Protein AF-A0A9Q0MPU3-F1 (afdb_monomer)

Sequence (528 aa):
MLANTASSISQDIKQSNATHSTNNRKENVINLSDYNPTVNELEVLSLGLNFAIPPTEKLTKNLKLKFISSIEANFNNEDMEEVEKEITRRNICKLIEQGRSSKPNKEILQTIKSLTDNKNIVILKADKGNATVIMNTIDYHNKIKQLIEDGPYSIITEDPTEKILKNLKSICKRLKDSNRIDKDLYNEMINCNPRISKFFGLPKIHKEGIPFRPINDYRNSTEEYNYIRSNQLITVAMKKRFIAIFVWIVGGAILFTLYSFSDSGVHEMQPTKVHKIEGKMSNYEKSEWPFEISKNYNESEVVRWSYPVPIIHNDSYQVGQGGGGYVPSADKKELMEQLIKEHNFNLLASDLMSLHRSVPDSRSHECKSLKYPEKLPTTSVVIIFHNEAWSTLLRTVWSVIDRSPPELLKEIVLVDDFSTWTFLKRPLDDYIETLPVNLKLIRNAKREGLIRARLIGAKEATGSVLTFLDAHMECNEGWLQPLLERIASDRSVVAVPTMDQISSDNMSYQYNKDVQINGFHWNLIFNW

Nearest PDB structures (foldseek):
  8v9q-assembly1_A  TM=9.846E-01  e=1.285E-21  Mus musculus
  5nqa-assembly2_B  TM=9.036E-01  e=5.311E-21  Homo sapiens
  6iwr-assembly2_D  TM=8.701E-01  e=4.501E-18  Homo sapiens
  6iwr-assembly3_F-2  TM=8.472E-01  e=9.710E-18  Homo sapiens
  1xhb-assembly1_A  TM=9.874E-01  e=1.315E-15  Mus musculus

Secondary structure (DSSP, 8-state):
-HHHHHHHHHHHHHHHHHHHHHHHHHTTEEEESS----HHHHHHHHT-TTPPPPEEESS-HHHHHHHHHHHHHHHTTS---HHHHHHHHHHHHHHHHHTEEEEEPHHHHHHHHHHHH-TTEEEEE-SSSS-EEEEEHHHHHHHHHHHHHTTT----SS--HHHHHHHHHHHHHHHHHTTSS-HHHHHHTS-SS-BPPEEEEEE-TTSTT-PEEEEEE-TTBTTHHHHHHHHHHHHHHH----EEEEEEEETTEEEEEEEE--TT---------------------TTS-SPPPPTTS-TTTEEE--S--------TTSTTGGGPPP---GGGHHHHHHHHHHHSS-HHHHHHS-TT------S-HHHHH----SEEE-EEEEEEESS--HHHHHHHHHHHHHHS-TTTEEEEEEEE-S---GGGTHHHHHHHTTSSS-EEEEE-SS---HHHHHHHHHHH--SSEEEEEETT--PPTT-HHHHHHHHHH-TT-------PEEPTTT--EE--SSPP--EE-TTS-EE-

Foldseek 3Di:
DVVVVVVVVVVVCVVCVVVVVLVVLQVQEAEAAPDDDDPLLSNLCSCFPPDDFAFDQQAPPVNLVVVVVVLVVVVVVDPDDVVVVVVVVVVVVVVSVVRTDPHGDPSSVVSVVVVVVDQQWDWAAAPDDRHIYIYGNVVQVVLQVVCCVLDPDDDDPDDCQVVLLVVQLVVLVVCCVVVLDDPVVSVVLHQPDADAWDWGFHFNPLDPPRHTDIATQCVRHSVVSVVVVVVVVCVSVVPDWDWDWDWDDDPNDTDTQIWTDDPPDGDRDDDDDDDPPPPDPPPPPLQDDDFDFDPPDDPVQKDFFDDDLDQDDDDPPAQCAQLDFDDDDPVCPVVQVVVCSVPVFRLVLLVRHDLSHAYHQQDDPSVVSYDFDRIFGAEEEEEEDAQDRPSQQSSQVNLCVRAPGQRRHQEYEYEYQAHDDPCVPVVVVVVVVPDPGHYHYHYDPHRSDDVVSVVVSVVVDDTPYYHYDYSRDHAHHPNVRVQRRVCSRPVVDDDDTDDWDQHRYTRGTGDDSDDDDWDADSSRHIDD

Structure (mmCIF, N/CA/C/O backbone):
data_AF-A0A9Q0MPU3-F1
#
_entry.id   AF-A0A9Q0MPU3-F1
#
loop_
_atom_site.group_PDB
_atom_site.id
_atom_site.type_symbol
_atom_site.label_atom_id
_atom_site.label_alt_id
_atom_site.label_comp_id
_atom_site.label_asym_id
_atom_site.label_entity_id
_atom_site.label_seq_id
_atom_site.pdbx_PDB_ins_code
_atom_site.Cartn_x
_atom_site.Cartn_y
_atom_site.Cartn_z
_atom_site.occupancy
_atom_site.B_iso_or_equiv
_atom_site.auth_seq_id
_atom_site.auth_comp_id
_atom_site.auth_asym_id
_atom_site.auth_atom_id
_atom_site.pdbx_PDB_model_num
ATOM 1 N N . MET A 1 1 ? -21.443 59.025 15.647 1.00 38.38 1 MET A N 1
ATOM 2 C CA . MET A 1 1 ? -21.120 58.141 14.501 1.00 38.38 1 MET A CA 1
ATOM 3 C C . MET A 1 1 ? -20.174 56.980 14.833 1.00 38.38 1 MET A C 1
ATOM 5 O O . MET A 1 1 ? -20.180 56.031 14.071 1.00 38.38 1 MET A O 1
ATOM 9 N N . LEU A 1 2 ? -19.443 56.972 15.961 1.00 29.58 2 LEU A N 1
ATOM 10 C CA . LEU A 1 2 ? -18.555 55.853 16.348 1.00 29.58 2 LEU A CA 1
ATOM 11 C C . LEU A 1 2 ? -19.226 54.752 17.207 1.00 29.58 2 LEU A C 1
ATOM 13 O O . LEU A 1 2 ? -18.725 53.636 17.276 1.00 29.58 2 LEU A O 1
ATOM 17 N N . ALA A 1 3 ? -20.384 55.029 17.822 1.00 33.12 3 ALA A N 1
ATOM 18 C CA . ALA A 1 3 ? -21.120 54.051 18.637 1.00 33.12 3 ALA A CA 1
ATOM 19 C C . ALA A 1 3 ? -21.957 53.052 17.805 1.00 33.12 3 ALA A C 1
ATOM 21 O O . ALA A 1 3 ? -22.111 51.897 18.194 1.00 33.12 3 ALA A O 1
ATOM 22 N N . ASN A 1 4 ? -22.442 53.460 16.625 1.00 33.22 4 ASN A N 1
ATOM 23 C CA . ASN A 1 4 ? -23.256 52.596 15.758 1.00 33.22 4 ASN A CA 1
ATOM 24 C C . ASN A 1 4 ? -22.402 51.608 14.943 1.00 33.22 4 ASN A C 1
ATOM 26 O O . ASN A 1 4 ? -22.839 50.489 14.684 1.00 33.22 4 ASN A O 1
ATOM 30 N N . THR A 1 5 ? -21.160 51.969 14.611 1.00 34.44 5 THR A N 1
ATOM 31 C CA . THR A 1 5 ? -20.202 51.087 13.925 1.00 34.44 5 THR A CA 1
ATOM 32 C C . THR A 1 5 ? -19.719 49.959 14.838 1.00 34.44 5 THR A C 1
ATOM 34 O O . THR A 1 5 ? -19.709 48.807 14.412 1.00 34.44 5 THR A O 1
ATOM 37 N N . ALA A 1 6 ? -19.436 50.239 16.116 1.00 34.12 6 ALA A N 1
ATOM 38 C CA . ALA A 1 6 ? -19.026 49.223 17.095 1.00 34.12 6 ALA A CA 1
ATOM 39 C C . ALA A 1 6 ? -20.143 48.210 17.432 1.00 34.12 6 ALA A C 1
ATOM 41 O O . ALA A 1 6 ? -19.863 47.031 17.653 1.00 34.12 6 ALA A O 1
ATOM 42 N N . SER A 1 7 ? -21.409 48.647 17.419 1.00 35.09 7 SER A N 1
ATOM 43 C CA . SER A 1 7 ? -22.578 47.768 17.571 1.00 35.09 7 SER A CA 1
ATOM 44 C C . SER A 1 7 ? -22.732 46.807 16.387 1.00 35.09 7 SER A C 1
ATOM 46 O O . SER A 1 7 ? -22.928 45.612 16.607 1.00 35.09 7 SER A O 1
ATOM 48 N N . SER A 1 8 ? -22.589 47.301 15.148 1.00 31.08 8 SER A N 1
ATOM 49 C CA . SER A 1 8 ? -22.694 46.456 13.944 1.00 31.08 8 SER A CA 1
ATOM 50 C C . SER A 1 8 ? -21.539 45.455 13.838 1.00 31.08 8 SER A C 1
ATOM 52 O O . SER A 1 8 ? -21.776 44.270 13.649 1.00 31.08 8 SER A O 1
ATOM 54 N N . ILE A 1 9 ? -20.307 45.878 14.144 1.00 36.00 9 ILE A N 1
ATOM 55 C CA . ILE A 1 9 ? -19.118 45.013 14.108 1.00 36.00 9 ILE A CA 1
ATOM 56 C C . ILE A 1 9 ? -19.181 43.936 15.208 1.00 36.00 9 ILE A C 1
ATOM 58 O O . ILE A 1 9 ? -18.770 42.802 14.990 1.00 36.00 9 ILE A O 1
ATOM 62 N N . SER A 1 10 ? -19.743 44.235 16.385 1.00 35.50 10 SER A N 1
ATOM 63 C CA . SER A 1 10 ? -19.923 43.251 17.469 1.00 35.50 10 SER A CA 1
ATOM 64 C C . SER A 1 10 ? -21.033 42.230 17.176 1.00 35.50 10 SER A C 1
ATOM 66 O O . SER A 1 10 ? -20.930 41.071 17.591 1.00 35.50 10 SER A O 1
ATOM 68 N N . GLN A 1 11 ? -22.077 42.627 16.439 1.00 34.72 11 GLN A N 1
ATOM 69 C CA . GLN A 1 11 ? -23.106 41.707 15.946 1.00 34.72 11 GLN A CA 1
ATOM 70 C C . GLN A 1 11 ? -22.587 40.848 14.784 1.00 34.72 11 GLN A C 1
ATOM 72 O O . GLN A 1 11 ? -22.750 39.631 14.847 1.00 34.72 11 GLN A O 1
ATOM 77 N N . ASP A 1 12 ? -21.846 41.423 13.833 1.00 31.48 12 ASP A N 1
ATOM 78 C CA . ASP A 1 12 ? -21.240 40.702 12.704 1.00 31.48 12 ASP A CA 1
ATOM 79 C C . ASP A 1 12 ? -20.119 39.744 13.144 1.00 31.48 12 ASP A C 1
ATOM 81 O O . ASP A 1 12 ? -19.995 38.643 12.609 1.00 31.48 12 ASP A O 1
ATOM 85 N N . ILE A 1 13 ? -19.339 40.080 14.181 1.00 35.28 13 ILE A N 1
ATOM 86 C CA . ILE A 1 13 ? -18.326 39.186 14.779 1.00 35.28 13 ILE A CA 1
ATOM 87 C C . ILE A 1 13 ? -18.977 38.061 15.601 1.00 35.28 13 ILE A C 1
ATOM 89 O O . ILE A 1 13 ? -18.437 36.953 15.667 1.00 35.28 13 ILE A O 1
ATOM 93 N N . LYS A 1 14 ? -20.141 38.295 16.222 1.00 32.88 14 LYS A N 1
ATOM 94 C CA . LYS A 1 14 ? -20.899 37.238 16.916 1.00 32.88 14 LYS A CA 1
ATOM 95 C C . LYS A 1 14 ? -21.630 36.318 15.943 1.00 32.88 14 LYS A C 1
ATOM 97 O O . LYS A 1 14 ? -21.663 35.119 16.200 1.00 32.88 14 LYS A O 1
ATOM 102 N N . GLN A 1 15 ? -22.162 36.841 14.837 1.00 30.33 15 GLN A N 1
ATOM 103 C CA . GLN A 1 15 ? -22.765 36.025 13.782 1.00 30.33 15 GLN A CA 1
ATOM 104 C C . GLN A 1 15 ? -21.697 35.245 13.009 1.00 30.33 15 GLN A C 1
ATOM 106 O O . GLN A 1 15 ? -21.827 34.031 12.922 1.00 30.33 15 GLN A O 1
ATOM 111 N N . SER A 1 16 ? -20.599 35.876 12.574 1.00 30.06 16 SER A N 1
ATOM 112 C CA . SER A 1 16 ? -19.522 35.204 11.821 1.00 30.06 16 SER A CA 1
ATOM 113 C C . SER A 1 16 ? -18.755 34.154 12.630 1.00 30.06 16 SER A C 1
ATOM 115 O O . SER A 1 16 ? -18.440 33.096 12.092 1.00 30.06 16 SER A O 1
ATOM 117 N N . ASN A 1 17 ? -18.505 34.363 13.930 1.00 30.39 17 ASN A N 1
ATOM 118 C CA . ASN A 1 17 ? -17.851 33.342 14.764 1.00 30.39 17 ASN A CA 1
ATOM 119 C C . ASN A 1 17 ? -18.798 32.210 15.191 1.00 30.39 17 ASN A C 1
ATOM 121 O O . ASN A 1 17 ? -18.343 31.084 15.404 1.00 30.39 17 ASN A O 1
ATOM 125 N N . ALA A 1 18 ? -20.105 32.476 15.296 1.00 30.06 18 ALA A N 1
ATOM 126 C CA . ALA A 1 18 ? -21.099 31.435 15.546 1.00 30.06 18 ALA A CA 1
ATOM 127 C C . ALA A 1 18 ? -21.368 30.585 14.293 1.00 30.06 18 ALA A C 1
ATOM 129 O O . ALA A 1 18 ? -21.592 29.384 14.431 1.00 30.06 18 ALA A O 1
ATOM 130 N N . THR A 1 19 ? -21.289 31.154 13.085 1.00 29.06 19 THR A N 1
ATOM 131 C CA . THR A 1 19 ? -21.490 30.419 11.823 1.00 29.06 19 THR A CA 1
ATOM 132 C C . THR A 1 19 ? -20.223 29.731 11.304 1.00 29.06 19 THR A C 1
ATOM 134 O O . THR A 1 19 ? -20.329 28.630 10.767 1.00 29.06 19 THR A O 1
ATOM 137 N N . HIS A 1 20 ? -19.018 30.286 11.511 1.00 28.42 20 HIS A N 1
ATOM 138 C CA . HIS A 1 20 ? -17.774 29.652 11.034 1.00 28.42 20 HIS A CA 1
ATOM 139 C C . HIS A 1 20 ? -17.257 28.506 11.916 1.00 28.42 20 HIS A C 1
ATOM 141 O O . HIS A 1 20 ? -16.619 27.591 11.402 1.00 28.42 20 HIS A O 1
ATOM 147 N N . SER A 1 21 ? -17.547 28.492 13.223 1.00 33.88 21 SER A N 1
ATOM 148 C CA . SER A 1 21 ? -17.094 27.403 14.110 1.00 33.88 21 SER A CA 1
ATOM 149 C C . SER A 1 21 ? -18.055 26.210 14.172 1.00 33.88 21 SER A C 1
ATOM 151 O O . SER A 1 21 ? -17.638 25.126 14.584 1.00 33.88 21 SER A O 1
ATOM 153 N N . THR A 1 22 ? -19.334 26.388 13.835 1.00 32.88 22 THR A N 1
ATOM 154 C CA . THR A 1 22 ? -20.358 25.340 13.999 1.00 32.88 22 THR A CA 1
ATOM 155 C C . THR A 1 22 ? -20.564 24.503 12.738 1.00 32.88 22 THR A C 1
ATOM 157 O O . THR A 1 22 ? -20.887 23.322 12.858 1.00 32.88 22 THR A O 1
ATOM 160 N N . ASN A 1 23 ? -20.297 25.055 11.547 1.00 33.66 23 ASN A N 1
ATOM 161 C CA . ASN A 1 23 ? -20.425 24.313 10.288 1.00 33.66 23 ASN A CA 1
ATOM 162 C C . ASN A 1 23 ? -19.274 23.317 10.055 1.00 33.66 23 ASN A C 1
ATOM 164 O O . ASN A 1 23 ? -19.552 22.170 9.724 1.00 33.66 23 ASN A O 1
ATOM 168 N N . ASN A 1 24 ? -18.018 23.668 10.362 1.00 40.97 24 ASN A N 1
ATOM 169 C CA . ASN A 1 24 ? -16.881 22.743 10.179 1.00 40.97 24 ASN A CA 1
ATOM 170 C C . ASN A 1 24 ? -16.854 21.569 11.178 1.00 40.97 24 ASN A C 1
ATOM 172 O O . ASN A 1 24 ? -16.213 20.555 10.923 1.00 40.97 24 ASN A O 1
ATOM 176 N N . ARG A 1 25 ? -17.520 21.674 12.339 1.00 43.91 25 ARG A N 1
ATOM 177 C CA . ARG A 1 25 ? -17.514 20.593 13.349 1.00 43.91 25 ARG A CA 1
ATOM 178 C C . ARG A 1 25 ? -18.487 19.460 13.026 1.00 43.91 25 ARG A C 1
ATOM 180 O O . ARG A 1 25 ? -18.260 18.334 13.457 1.00 43.91 25 ARG A O 1
ATOM 187 N N . LYS A 1 26 ? -19.541 19.728 12.248 1.00 51.81 26 LYS A N 1
ATOM 188 C CA . LYS A 1 26 ? -20.512 18.701 11.837 1.00 51.81 26 LYS A CA 1
ATOM 189 C C . LYS A 1 26 ? -19.942 17.713 10.814 1.00 51.81 26 LYS A C 1
ATOM 191 O O . LYS A 1 26 ? -20.413 16.585 10.766 1.00 51.81 26 LYS A O 1
ATOM 196 N N . GLU A 1 27 ? -18.913 18.091 10.055 1.00 60.91 27 GLU A N 1
ATOM 197 C CA . GLU A 1 27 ? -18.336 17.248 8.993 1.00 60.91 27 GLU A CA 1
ATOM 198 C C . GLU A 1 27 ? -17.541 16.037 9.514 1.00 60.91 27 GLU A C 1
ATOM 200 O O . GLU A 1 27 ? -17.369 15.055 8.796 1.00 60.91 27 GLU A O 1
ATOM 205 N N . ASN A 1 28 ? -17.098 16.053 10.776 1.00 81.12 28 ASN A N 1
ATOM 206 C CA . ASN A 1 28 ? -16.286 14.972 11.348 1.00 81.12 28 ASN A CA 1
ATOM 207 C C . ASN A 1 28 ? -17.103 13.808 11.938 1.00 81.12 28 ASN A C 1
ATOM 209 O O . ASN A 1 28 ? -16.505 12.849 12.430 1.00 81.12 28 ASN A O 1
ATOM 213 N N . VAL A 1 29 ? -18.439 13.862 11.916 1.00 89.44 29 VAL A N 1
ATOM 214 C CA . VAL A 1 29 ? -19.301 12.779 12.416 1.00 89.44 29 VAL A CA 1
ATOM 215 C C . VAL A 1 29 ? -20.156 12.238 11.280 1.00 89.44 29 VAL A C 1
ATOM 217 O O . VAL A 1 29 ? -20.947 12.963 10.687 1.00 89.44 29 VAL A O 1
ATOM 220 N N . ILE A 1 30 ? -20.028 10.944 11.002 1.00 90.81 30 ILE A N 1
ATOM 221 C CA . ILE A 1 30 ? -20.785 10.256 9.956 1.00 90.81 30 ILE A CA 1
ATOM 222 C C . ILE A 1 30 ? -21.771 9.310 10.627 1.00 90.81 30 ILE A C 1
ATOM 224 O O . ILE A 1 30 ? -21.380 8.325 11.256 1.00 90.81 30 ILE A O 1
ATOM 228 N N . ASN A 1 31 ? -23.059 9.609 10.490 1.00 92.81 31 ASN A N 1
ATOM 229 C CA . ASN A 1 31 ? -24.119 8.762 11.013 1.00 92.81 31 ASN A CA 1
ATOM 230 C C . ASN A 1 31 ? -24.615 7.797 9.927 1.00 92.81 31 ASN A C 1
ATOM 232 O O . ASN A 1 31 ? -25.194 8.227 8.935 1.00 92.81 31 ASN A O 1
ATOM 236 N N . LEU A 1 32 ? -24.373 6.503 10.127 1.00 92.25 32 LEU A N 1
ATOM 237 C CA . LEU A 1 32 ? -24.849 5.393 9.293 1.00 92.25 32 LEU A CA 1
ATOM 238 C C . LEU A 1 32 ? -25.881 4.535 10.045 1.00 92.25 32 LEU A C 1
ATOM 240 O O . LEU A 1 32 ? -26.078 3.372 9.705 1.00 92.25 32 LEU A O 1
ATOM 244 N N . SER A 1 33 ? -26.447 5.063 11.129 1.00 93.94 33 SER A N 1
ATOM 245 C CA . SER A 1 33 ? -27.424 4.383 11.977 1.00 93.94 33 SER A CA 1
ATOM 246 C C . SER A 1 33 ? -28.786 5.061 11.889 1.00 93.94 33 SER A C 1
ATOM 248 O O . SER A 1 33 ? -28.879 6.223 11.494 1.00 93.94 33 SER A O 1
ATOM 250 N N . ASP A 1 34 ? -29.826 4.363 12.342 1.00 93.38 34 ASP A N 1
ATOM 251 C CA . ASP A 1 34 ? -31.179 4.930 12.450 1.00 93.38 34 ASP A CA 1
ATOM 252 C C . ASP A 1 34 ? -31.353 5.794 13.711 1.00 93.38 34 ASP A C 1
ATOM 254 O O . ASP A 1 34 ? -32.397 6.408 13.941 1.00 93.38 34 ASP A O 1
ATOM 258 N N . TYR A 1 35 ? -30.331 5.832 14.568 1.00 93.19 35 TYR A N 1
ATOM 259 C CA . TYR A 1 35 ? -30.316 6.659 15.761 1.00 93.19 35 TYR A CA 1
ATOM 260 C C . TYR A 1 35 ? -30.090 8.123 15.385 1.00 93.19 35 TYR A C 1
ATOM 262 O O . TYR A 1 35 ? -29.165 8.439 14.640 1.00 93.19 35 TYR A O 1
ATOM 270 N N . ASN A 1 36 ? -30.907 9.020 15.940 1.00 92.31 36 ASN A N 1
ATOM 271 C CA . ASN A 1 36 ? -30.801 10.464 15.749 1.00 92.31 36 ASN A CA 1
ATOM 272 C C . ASN A 1 36 ? -30.089 11.092 16.956 1.00 92.31 36 ASN A C 1
ATOM 274 O O . ASN A 1 36 ? -30.741 11.296 17.985 1.00 92.31 36 ASN A O 1
ATOM 278 N N . PRO A 1 37 ? -28.781 11.406 16.866 1.00 89.81 37 PRO A N 1
ATOM 279 C CA . PRO A 1 37 ? -28.049 11.969 17.986 1.00 89.81 37 PRO A CA 1
ATOM 280 C C . PRO A 1 37 ? -28.495 13.409 18.233 1.00 89.81 37 PRO A C 1
ATOM 282 O O . PRO A 1 37 ? -28.740 14.186 17.304 1.00 89.81 37 PRO A O 1
ATOM 285 N N . THR A 1 38 ? -28.573 13.783 19.502 1.00 90.31 38 THR A N 1
ATOM 286 C CA . THR A 1 38 ? -28.836 15.161 19.919 1.00 90.31 38 THR A CA 1
ATOM 287 C C . THR A 1 38 ? -27.688 16.091 19.513 1.00 90.31 38 THR A C 1
ATOM 289 O O . THR A 1 38 ? -26.566 15.660 19.244 1.00 90.31 38 THR A O 1
ATOM 292 N N . VAL A 1 39 ? -27.941 17.404 19.511 1.00 86.94 39 VAL A N 1
ATOM 293 C CA . VAL A 1 39 ? -26.909 18.413 19.200 1.00 86.94 39 VAL A CA 1
ATOM 294 C C . VAL A 1 39 ? -25.695 18.278 20.129 1.00 86.94 39 VAL A C 1
ATOM 296 O O . VAL A 1 39 ? -24.560 18.347 19.660 1.00 86.94 39 VAL A O 1
ATOM 299 N N . ASN A 1 40 ? -25.928 18.003 21.416 1.00 85.75 40 ASN A N 1
ATOM 300 C CA . ASN A 1 40 ? -24.868 17.811 22.406 1.00 85.75 40 ASN A CA 1
ATOM 301 C C . ASN A 1 40 ? -24.053 16.536 22.135 1.00 85.75 40 ASN A C 1
ATOM 303 O O . ASN A 1 40 ? -22.833 16.541 22.280 1.00 85.75 40 ASN A O 1
ATOM 307 N N . GLU A 1 41 ? -24.704 15.447 21.720 1.00 89.44 41 GLU A N 1
ATOM 308 C CA . GLU A 1 41 ? -24.022 14.200 21.356 1.00 89.44 41 GLU A CA 1
ATOM 309 C C . GLU A 1 41 ? -23.161 14.381 20.105 1.00 89.44 41 GLU A C 1
ATOM 311 O O . GLU A 1 41 ? -22.007 13.958 20.098 1.00 89.44 41 GLU A O 1
ATOM 316 N N . LEU A 1 42 ? -23.668 15.073 19.079 1.00 88.50 42 LEU A N 1
ATOM 317 C CA . LEU A 1 42 ? -22.885 15.401 17.883 1.00 88.50 42 LEU A CA 1
ATOM 318 C C . LEU A 1 42 ? -21.672 16.272 18.212 1.00 88.50 42 LEU A C 1
ATOM 320 O O . LEU A 1 42 ? -20.586 16.021 17.689 1.00 88.50 42 LEU A O 1
ATOM 324 N N . GLU A 1 43 ? -21.828 17.266 19.089 1.00 85.69 43 GLU A N 1
ATOM 325 C CA . GLU A 1 43 ? -20.710 18.114 19.501 1.00 85.69 43 GLU A CA 1
ATOM 326 C C . GLU A 1 43 ? -19.629 17.289 20.205 1.00 85.69 43 GLU A C 1
ATOM 328 O O . GLU A 1 43 ? -18.460 17.387 19.835 1.00 85.69 43 GLU A O 1
ATOM 333 N N . VAL A 1 44 ? -20.007 16.408 21.136 1.00 87.62 44 VAL A N 1
ATOM 334 C CA . VAL A 1 44 ? -19.058 15.515 21.821 1.00 87.62 44 VAL A CA 1
ATOM 335 C C . VAL A 1 44 ? -18.371 14.559 20.840 1.00 87.62 44 VAL A C 1
ATOM 337 O O . VAL A 1 44 ? -17.152 14.402 20.895 1.00 87.62 44 VAL A O 1
ATOM 340 N N . LEU A 1 45 ? -19.113 13.956 19.907 1.00 89.00 45 LEU A N 1
ATOM 341 C CA . LEU A 1 45 ? -18.559 13.027 18.915 1.00 89.00 45 LEU A CA 1
ATOM 342 C C . LEU A 1 45 ? -17.626 13.714 17.908 1.00 89.00 45 LEU A C 1
ATOM 344 O O . LEU A 1 45 ? -16.665 13.092 17.444 1.00 89.00 45 LEU A O 1
ATOM 348 N N . SER A 1 46 ? -17.871 14.994 17.605 1.00 86.44 46 SER A N 1
ATOM 349 C CA . SER A 1 46 ? -17.043 15.792 16.689 1.00 86.44 46 SER A CA 1
ATOM 350 C C . SER A 1 46 ? -15.638 16.080 17.220 1.00 86.44 46 SER A C 1
ATOM 352 O O . SER A 1 46 ? -14.731 16.366 16.437 1.00 86.44 46 SER A O 1
ATOM 354 N N . LEU A 1 47 ? -15.436 15.970 18.538 1.00 83.81 47 LEU A N 1
ATOM 355 C CA . LEU A 1 47 ? -14.126 16.127 19.178 1.00 83.81 47 LEU A CA 1
ATOM 356 C C . LEU A 1 47 ? -13.193 14.938 18.883 1.00 83.81 47 LEU A C 1
ATOM 358 O O . LEU A 1 47 ? -11.974 15.062 19.013 1.00 83.81 47 LEU A O 1
ATOM 362 N N . GLY A 1 48 ? -13.758 13.808 18.447 1.00 81.38 48 GLY A N 1
ATOM 363 C CA . GLY A 1 48 ? -13.037 12.589 18.102 1.00 81.38 48 GLY A CA 1
ATOM 364 C C . GLY A 1 48 ? -12.748 11.686 19.303 1.00 81.38 48 GLY A C 1
ATOM 365 O O . GLY A 1 48 ? -12.730 12.103 20.459 1.00 81.38 48 GLY A O 1
ATOM 366 N N . LEU A 1 49 ? -12.477 10.410 19.020 1.00 81.00 49 LEU A N 1
ATOM 367 C CA . LEU A 1 49 ? -12.314 9.371 20.051 1.00 81.00 49 LEU A CA 1
ATOM 368 C C . LEU A 1 49 ? -11.040 9.501 20.904 1.00 81.00 49 LEU A C 1
ATOM 370 O O . LEU A 1 49 ? -10.933 8.855 21.941 1.00 81.00 49 LEU A O 1
ATOM 374 N N . ASN A 1 50 ? -10.087 10.336 20.487 1.00 75.50 50 ASN A N 1
ATOM 375 C CA . ASN A 1 50 ? -8.855 10.614 21.234 1.00 75.50 50 ASN A CA 1
ATOM 376 C C . ASN A 1 50 ? -8.955 11.878 22.107 1.00 75.50 50 ASN A C 1
ATOM 378 O O . ASN A 1 50 ? -7.952 12.320 22.667 1.00 75.50 50 ASN A O 1
ATOM 382 N N . PHE A 1 51 ? -10.134 12.495 22.195 1.00 80.81 51 PHE A N 1
ATOM 383 C CA . PHE A 1 51 ? -10.317 13.727 22.948 1.00 80.81 51 PHE A CA 1
ATOM 384 C C . PHE A 1 51 ? -10.209 13.497 24.462 1.00 80.81 51 PHE A C 1
ATOM 386 O O . PHE A 1 51 ? -10.909 12.665 25.040 1.00 80.81 51 PHE A O 1
ATOM 393 N N . ALA A 1 52 ? -9.358 14.283 25.122 1.00 76.69 52 ALA A N 1
ATOM 394 C CA . ALA A 1 52 ? -9.259 14.304 26.576 1.00 76.69 52 ALA A CA 1
ATOM 395 C C . ALA A 1 52 ? -10.309 15.257 27.164 1.00 76.69 52 ALA A C 1
ATOM 397 O O . ALA A 1 52 ? -10.346 16.438 26.822 1.00 76.69 52 ALA A O 1
ATOM 398 N N . ILE A 1 53 ? -11.142 14.754 28.080 1.00 77.75 53 ILE A N 1
ATOM 399 C CA . ILE A 1 53 ? -12.215 15.543 28.696 1.00 77.75 53 ILE A CA 1
ATOM 400 C C . ILE A 1 53 ? -11.599 16.680 29.525 1.00 77.75 53 ILE A C 1
ATOM 402 O O . ILE A 1 53 ? -10.869 16.403 30.483 1.00 77.75 53 ILE A O 1
ATOM 406 N N . PRO A 1 54 ? -11.901 17.952 29.212 1.00 69.88 54 PRO A N 1
ATOM 407 C CA . PRO A 1 54 ? -11.340 19.063 29.948 1.00 69.88 54 PRO A CA 1
ATOM 408 C C . PRO A 1 54 ? -11.919 19.118 31.372 1.00 69.88 54 PRO A C 1
ATOM 410 O O . PRO A 1 54 ? -13.070 18.721 31.610 1.00 69.88 54 PRO A O 1
ATOM 413 N N . PRO A 1 55 ? -11.143 19.636 32.337 1.00 67.31 55 PRO A N 1
ATOM 414 C CA . PRO A 1 55 ? -11.653 19.939 33.664 1.00 67.31 55 PRO A CA 1
ATOM 415 C C . PRO A 1 55 ? -12.832 20.921 33.620 1.00 67.31 55 PRO A C 1
ATOM 417 O O . PRO A 1 55 ? -12.933 21.771 32.737 1.00 67.31 55 PRO A O 1
ATOM 420 N N . THR A 1 56 ? -13.708 20.838 34.620 1.00 66.50 56 THR A N 1
ATOM 421 C CA . THR A 1 56 ? -14.854 21.735 34.780 1.00 66.50 56 THR A CA 1
ATOM 422 C C . THR A 1 56 ? -14.351 23.145 35.070 1.00 66.50 56 THR A C 1
ATOM 424 O O . THR A 1 56 ? -13.741 23.408 36.115 1.00 66.50 56 THR A O 1
ATOM 427 N N . GLU A 1 57 ? -14.635 24.072 34.163 1.00 62.66 57 GLU A N 1
ATOM 428 C CA . GLU A 1 57 ? -14.387 25.488 34.386 1.00 62.66 57 GLU A CA 1
ATOM 429 C C . GLU A 1 57 ? -15.480 26.030 35.322 1.00 62.66 57 GLU A C 1
ATOM 431 O O . GLU A 1 57 ? -16.649 26.081 34.949 1.00 62.66 57 GLU A O 1
ATOM 436 N N . LYS A 1 58 ? -15.141 26.403 36.568 1.00 59.09 58 LYS A N 1
ATOM 437 C CA . LYS A 1 58 ? -16.145 26.929 37.522 1.00 59.09 58 LYS A CA 1
ATOM 438 C C . LYS A 1 58 ? -16.696 28.301 37.114 1.00 59.09 58 LYS A C 1
ATOM 440 O O . LYS A 1 58 ? -17.763 28.691 37.572 1.00 59.09 58 LYS A O 1
ATOM 445 N N . LEU A 1 59 ? -15.959 29.039 36.284 1.00 62.72 59 LEU A N 1
ATOM 446 C CA . LEU A 1 59 ? -16.299 30.376 35.805 1.00 62.72 59 LEU A CA 1
ATOM 447 C C . LEU A 1 59 ? -16.358 30.343 34.279 1.00 62.72 59 LEU A C 1
ATOM 449 O O . LEU A 1 59 ? -15.321 30.222 33.630 1.00 62.72 59 LEU A O 1
ATOM 453 N N . THR A 1 60 ? -17.553 30.475 33.705 1.00 65.12 60 THR A N 1
ATOM 454 C CA . THR A 1 60 ? -17.703 30.566 32.246 1.00 65.12 60 THR A CA 1
ATOM 455 C C . THR A 1 60 ? -16.995 31.814 31.713 1.00 65.12 60 THR A C 1
ATOM 457 O O . THR A 1 60 ? -16.888 32.826 32.412 1.00 65.12 60 THR A O 1
ATOM 460 N N . LYS A 1 61 ? -16.549 31.791 30.449 1.00 67.06 61 LYS A N 1
ATOM 461 C CA . LYS A 1 61 ? -15.920 32.952 29.785 1.00 67.06 61 LYS A CA 1
ATOM 462 C C . LYS A 1 61 ? -16.736 34.243 29.958 1.00 67.06 61 LYS A C 1
ATOM 464 O O . LYS A 1 61 ? -16.172 35.293 30.243 1.00 67.06 61 LYS A O 1
ATOM 469 N N . ASN A 1 62 ? -18.064 34.154 29.869 1.00 68.19 62 ASN A N 1
ATOM 470 C CA . ASN A 1 62 ? -18.965 35.294 30.065 1.00 68.19 62 ASN A CA 1
ATOM 471 C C . ASN A 1 62 ? -18.992 35.803 31.511 1.00 68.19 62 ASN A C 1
ATOM 473 O O . ASN A 1 62 ? -19.045 37.010 31.721 1.00 68.19 62 ASN A O 1
ATOM 477 N N . LEU A 1 63 ? -18.943 34.911 32.503 1.00 69.00 63 LEU A N 1
ATOM 478 C CA . LEU A 1 63 ? -18.859 35.301 33.912 1.00 69.00 63 LEU A CA 1
ATOM 479 C C . LEU A 1 63 ? -17.510 35.945 34.234 1.00 69.00 63 LEU A C 1
ATOM 481 O O . LEU A 1 63 ? -17.493 36.958 34.922 1.00 69.00 63 LEU A O 1
ATOM 485 N N . LYS A 1 64 ? -16.404 35.426 33.682 1.00 73.88 64 LYS A N 1
ATOM 486 C CA . LYS A 1 64 ? -15.074 36.049 33.811 1.00 73.88 64 LYS A CA 1
ATOM 487 C C . LYS A 1 64 ? -15.070 37.462 33.243 1.00 73.88 64 LYS A C 1
ATOM 489 O O . LYS A 1 64 ? -14.633 38.384 33.917 1.00 73.88 64 LYS A O 1
ATOM 494 N N . LEU A 1 65 ? -15.608 37.635 32.036 1.00 75.81 65 LEU A N 1
ATOM 495 C CA . LEU A 1 65 ? -15.692 38.942 31.385 1.00 75.81 65 LEU A CA 1
ATOM 496 C C . LEU A 1 65 ? -16.580 39.915 32.162 1.00 75.81 65 LEU A C 1
ATOM 498 O O . LEU A 1 65 ? -16.170 41.049 32.371 1.00 75.81 65 LEU A O 1
ATOM 502 N N . LYS A 1 66 ? -17.752 39.471 32.640 1.00 78.12 66 LYS A N 1
ATOM 503 C CA . LYS A 1 66 ? -18.629 40.302 33.479 1.00 78.12 66 LYS A CA 1
ATOM 504 C C . LYS A 1 66 ? -17.941 40.705 34.781 1.00 78.12 66 LYS A C 1
ATOM 506 O O . LYS A 1 66 ? -17.934 41.883 35.109 1.00 78.12 66 LYS A O 1
ATOM 511 N N . PHE A 1 67 ? -17.317 39.754 35.471 1.00 77.50 67 PHE A N 1
ATOM 512 C CA . PHE A 1 67 ? -16.608 39.999 36.725 1.00 77.50 67 PHE A CA 1
ATOM 513 C C . PHE A 1 67 ? -15.452 40.991 36.548 1.00 77.50 67 PHE A C 1
ATOM 515 O O . PHE A 1 67 ? -15.388 41.977 37.274 1.00 77.50 67 PHE A O 1
ATOM 522 N N . ILE A 1 68 ? -14.605 40.791 35.530 1.00 82.31 68 ILE A N 1
ATOM 523 C CA . ILE A 1 68 ? -13.521 41.724 35.186 1.00 82.31 68 ILE A CA 1
ATOM 524 C C . ILE A 1 68 ? -14.101 43.100 34.839 1.00 82.31 68 ILE A C 1
ATOM 526 O O . ILE A 1 68 ? -13.654 44.101 35.384 1.00 82.31 68 ILE A O 1
ATOM 530 N N . SER A 1 69 ? -15.139 43.161 33.996 1.00 81.94 69 SER A N 1
ATOM 531 C CA . SER A 1 69 ? -15.740 44.436 33.584 1.00 81.94 69 SER A CA 1
ATOM 532 C C . SER A 1 69 ? -16.351 45.221 34.746 1.00 81.94 69 SER A C 1
ATOM 534 O O . SER A 1 69 ? -16.247 46.441 34.768 1.00 81.94 69 SER A O 1
ATOM 536 N N . SER A 1 70 ? -16.953 44.539 35.725 1.00 82.50 70 SER A N 1
ATOM 537 C CA . SER A 1 70 ? -17.523 45.184 36.909 1.00 82.50 70 SER A CA 1
ATOM 538 C C . SER A 1 70 ? -16.445 45.764 37.819 1.00 82.50 70 SER A C 1
ATOM 540 O O . SER A 1 70 ? -16.643 46.838 38.375 1.00 82.50 70 SER A O 1
ATOM 542 N N . ILE A 1 71 ? -15.303 45.088 37.955 1.00 82.94 71 ILE A N 1
ATOM 543 C CA . ILE A 1 71 ? -14.198 45.578 38.785 1.00 82.94 71 ILE A CA 1
ATOM 544 C C . ILE A 1 71 ? -13.478 46.743 38.102 1.00 82.94 71 ILE A C 1
ATOM 546 O O . ILE A 1 71 ? -13.252 47.767 38.738 1.00 82.94 71 ILE A O 1
ATOM 550 N N . GLU A 1 72 ? -13.190 46.638 36.803 1.00 85.12 72 GLU A N 1
ATOM 551 C CA . GLU A 1 72 ? -12.565 47.736 36.050 1.00 85.12 72 GLU A CA 1
ATOM 552 C C . GLU A 1 72 ? -13.465 48.979 35.993 1.00 85.12 72 GLU A C 1
ATOM 554 O O . GLU A 1 72 ? -12.976 50.104 36.054 1.00 85.12 72 GLU A O 1
ATOM 559 N N . ALA A 1 73 ? -14.790 48.801 35.937 1.00 83.88 73 ALA A N 1
ATOM 560 C CA . ALA A 1 73 ? -15.725 49.918 36.040 1.00 83.88 73 ALA A CA 1
ATOM 561 C C . ALA A 1 73 ? -15.640 50.630 37.403 1.00 83.88 73 ALA A C 1
ATOM 563 O O . ALA A 1 73 ? -15.750 51.852 37.448 1.00 83.88 73 ALA A O 1
ATOM 564 N N . ASN A 1 74 ? -15.401 49.894 38.495 1.00 79.00 74 ASN A N 1
ATOM 565 C CA . ASN A 1 74 ? -15.231 50.478 39.828 1.00 79.00 74 ASN A CA 1
ATOM 566 C C . ASN A 1 74 ? -13.876 51.186 39.980 1.00 79.00 74 ASN A C 1
ATOM 568 O O . ASN A 1 74 ? -13.831 52.274 40.540 1.00 79.00 74 ASN A O 1
ATOM 572 N N . PHE A 1 75 ? -12.795 50.652 39.398 1.00 83.44 75 PHE A N 1
ATOM 573 C CA . PHE A 1 75 ? -11.483 51.320 39.394 1.00 83.44 75 PHE A CA 1
ATOM 574 C C . PHE A 1 75 ? -11.462 52.665 38.662 1.00 83.44 75 PHE A C 1
ATOM 576 O O . PHE A 1 75 ? -10.592 53.491 38.934 1.00 83.44 75 PHE A O 1
ATOM 583 N N . ASN A 1 76 ? -12.394 52.886 37.734 1.00 74.38 76 ASN A N 1
ATOM 584 C CA . ASN A 1 76 ? -12.541 54.166 37.041 1.00 74.38 76 ASN A CA 1
ATOM 585 C C . ASN A 1 76 ? -13.361 55.197 37.835 1.00 74.38 76 ASN A C 1
ATOM 587 O O . ASN A 1 76 ? -13.338 56.371 37.479 1.00 74.38 76 ASN A O 1
ATOM 591 N N . ASN A 1 77 ? -14.080 54.771 38.878 1.00 71.00 77 ASN A N 1
ATOM 592 C CA . ASN A 1 77 ? -14.972 55.620 39.673 1.00 71.00 77 ASN A CA 1
ATOM 593 C C . ASN A 1 77 ? -14.433 55.931 41.083 1.00 71.00 77 ASN A C 1
ATOM 595 O O . ASN A 1 77 ? -15.066 56.696 41.806 1.00 71.00 77 ASN A O 1
ATOM 599 N N . GLU A 1 78 ? -13.301 55.345 41.482 1.00 68.81 78 GLU A N 1
ATOM 600 C CA . GLU A 1 78 ? -12.669 55.551 42.791 1.00 68.81 78 GLU A CA 1
ATOM 601 C C . GLU A 1 78 ? -11.295 56.232 42.656 1.00 68.81 78 GLU A C 1
ATOM 603 O O . GLU A 1 78 ? -10.508 55.891 41.767 1.00 68.81 78 GLU A O 1
ATOM 608 N N . ASP A 1 79 ? -10.980 57.141 43.589 1.00 74.06 79 ASP A N 1
ATOM 609 C CA . ASP A 1 79 ? -9.667 57.793 43.756 1.00 74.06 79 ASP A CA 1
ATOM 610 C C . ASP A 1 79 ? -8.640 56.825 44.379 1.00 74.06 79 ASP A C 1
ATOM 612 O O . ASP A 1 79 ? -8.076 57.063 45.446 1.00 74.06 79 ASP A O 1
ATOM 616 N N . MET A 1 80 ? -8.434 55.677 43.737 1.00 76.19 80 MET A N 1
ATOM 617 C CA . MET A 1 80 ? -7.441 54.679 44.137 1.00 76.19 80 MET A CA 1
ATOM 618 C C . MET A 1 80 ? -6.129 54.914 43.376 1.00 76.19 80 MET A C 1
ATOM 620 O O . MET A 1 80 ? -6.146 55.185 42.170 1.00 76.19 80 MET A O 1
ATOM 624 N N . GLU A 1 81 ? -4.984 54.780 44.049 1.00 81.56 81 GLU A N 1
ATOM 625 C CA . GLU A 1 81 ? -3.678 54.871 43.389 1.00 81.56 81 GLU A CA 1
ATOM 626 C C . GLU A 1 81 ? -3.487 53.725 42.382 1.00 81.56 81 GLU A C 1
ATOM 628 O O . GLU A 1 81 ? -3.864 52.577 42.630 1.00 81.56 81 GLU A O 1
ATOM 633 N N . GLU A 1 82 ? -2.851 54.002 41.237 1.00 82.12 82 GLU A N 1
ATOM 634 C CA . GLU A 1 82 ? -2.676 52.989 40.180 1.00 82.12 82 GLU A CA 1
ATOM 635 C C . GLU A 1 82 ? -1.884 51.757 40.633 1.00 82.12 82 GLU A C 1
ATOM 637 O O . GLU A 1 82 ? -2.106 50.648 40.145 1.00 82.12 82 GLU A O 1
ATOM 642 N N . VAL A 1 83 ? -0.998 51.917 41.617 1.00 84.25 83 VAL A N 1
ATOM 643 C CA . VAL A 1 83 ? -0.247 50.797 42.196 1.00 84.25 83 VAL A CA 1
ATOM 644 C C . VAL A 1 83 ? -1.184 49.818 42.916 1.00 84.25 83 VAL A C 1
ATOM 646 O O . VAL A 1 83 ? -1.035 48.603 42.770 1.00 84.25 83 VAL A O 1
ATOM 649 N N . GLU A 1 84 ? -2.185 50.315 43.646 1.00 82.19 84 GLU A N 1
ATOM 650 C CA . GLU A 1 84 ? -3.159 49.479 44.359 1.00 82.19 84 GLU A CA 1
ATOM 651 C C . GLU A 1 84 ? -4.131 48.781 43.402 1.00 82.19 84 GLU A C 1
ATOM 653 O O . GLU A 1 84 ? -4.437 47.592 43.580 1.00 82.19 84 GLU A O 1
ATOM 658 N N . LYS A 1 85 ? -4.548 49.471 42.332 1.00 83.44 85 LYS A N 1
ATOM 659 C CA . LYS A 1 85 ? -5.351 48.870 41.255 1.00 83.44 85 LYS A CA 1
ATOM 660 C C . LYS A 1 85 ? -4.612 47.697 40.620 1.00 83.44 85 LYS A C 1
ATOM 662 O O . LYS A 1 85 ? -5.187 46.620 40.458 1.00 83.44 85 LYS A O 1
ATOM 667 N N . GLU A 1 86 ? -3.320 47.855 40.339 1.00 82.25 86 GLU A N 1
ATOM 668 C CA . GLU A 1 86 ? -2.514 46.809 39.707 1.00 82.25 86 GLU A CA 1
ATOM 669 C C . GLU A 1 86 ? -2.278 45.598 40.626 1.00 82.25 86 GLU A C 1
ATOM 671 O O . GLU A 1 86 ? -2.374 44.443 40.192 1.00 82.25 86 GLU A O 1
ATOM 676 N N . ILE A 1 87 ? -2.059 45.827 41.926 1.00 84.62 87 ILE A N 1
ATOM 677 C CA . ILE A 1 87 ? -1.999 44.751 42.930 1.00 84.62 87 ILE A CA 1
ATOM 678 C C . ILE A 1 87 ? -3.328 43.984 42.968 1.00 84.62 87 ILE A C 1
ATOM 680 O O . ILE A 1 87 ? -3.343 42.746 42.994 1.00 84.62 87 ILE A O 1
ATOM 684 N N . THR A 1 88 ? -4.448 44.702 42.920 1.00 83.44 88 THR A N 1
ATOM 685 C CA . THR A 1 88 ? -5.788 44.112 42.959 1.00 83.44 88 THR A CA 1
ATOM 686 C C . THR A 1 88 ? -6.086 43.308 41.692 1.00 83.44 88 THR A C 1
ATOM 688 O O . THR A 1 88 ? -6.502 42.149 41.802 1.00 83.44 88 THR A O 1
ATOM 691 N N . ARG A 1 89 ? -5.768 43.834 40.497 1.00 84.81 89 ARG A N 1
ATOM 692 C CA . ARG A 1 89 ? -5.832 43.091 39.219 1.00 84.81 89 ARG A CA 1
ATOM 693 C C . ARG A 1 89 ? -5.046 41.788 39.296 1.00 84.81 89 ARG A C 1
ATOM 695 O O . ARG A 1 89 ? -5.566 40.725 38.954 1.00 84.81 89 ARG A O 1
ATOM 702 N N . ARG A 1 90 ? -3.817 41.835 39.820 1.00 82.81 90 ARG A N 1
ATOM 703 C CA . ARG A 1 90 ? -2.956 40.652 39.965 1.00 82.81 90 ARG A CA 1
ATOM 704 C C . ARG A 1 90 ? -3.567 39.597 40.892 1.00 82.81 90 ARG A C 1
ATOM 706 O O . ARG A 1 90 ? -3.487 38.403 40.596 1.00 82.81 90 ARG A O 1
ATOM 713 N N . ASN A 1 91 ? -4.191 40.012 41.992 1.00 82.31 91 ASN A N 1
ATOM 714 C CA . ASN A 1 91 ? -4.866 39.106 42.925 1.00 82.31 91 ASN A CA 1
ATOM 715 C C . ASN A 1 91 ? -6.140 38.494 42.322 1.00 82.31 91 ASN A C 1
ATOM 717 O O . ASN A 1 91 ? -6.390 37.299 42.492 1.00 82.31 91 ASN A O 1
ATOM 721 N N . ILE A 1 92 ? -6.904 39.272 41.555 1.00 80.56 92 ILE A N 1
ATOM 722 C CA . ILE A 1 92 ? -8.090 38.794 40.836 1.00 80.56 92 ILE A CA 1
ATOM 723 C C . ILE A 1 92 ? -7.711 37.789 39.749 1.00 80.56 92 ILE A C 1
ATOM 725 O O . ILE A 1 92 ? -8.331 36.730 39.665 1.00 80.56 92 ILE A O 1
ATOM 729 N N . CYS A 1 93 ? -6.670 38.064 38.958 1.00 77.44 93 CYS A N 1
ATOM 730 C CA . CYS A 1 93 ? -6.164 37.120 37.961 1.00 77.44 93 CYS A CA 1
ATOM 731 C C . CYS A 1 93 ? -5.791 35.782 38.608 1.00 77.44 93 CYS A C 1
ATOM 733 O O . CYS A 1 93 ? -6.244 34.734 38.146 1.00 77.44 93 CYS A O 1
ATOM 735 N N . LYS A 1 94 ? -5.081 35.811 39.746 1.00 77.38 94 LYS A N 1
ATOM 736 C CA . LYS A 1 94 ? -4.773 34.598 40.520 1.00 77.38 94 LYS A CA 1
ATOM 737 C C . LYS A 1 94 ? -6.036 33.856 40.970 1.00 77.38 94 LYS A C 1
ATOM 739 O O . LYS A 1 94 ? -6.087 32.637 40.846 1.00 77.38 94 LYS A O 1
ATOM 744 N N . LEU A 1 95 ? -7.066 34.554 41.451 1.00 73.44 95 LEU A N 1
ATOM 745 C CA . LEU A 1 95 ? -8.338 33.937 41.863 1.00 73.44 95 LEU A CA 1
ATOM 746 C C . LEU A 1 95 ? -9.101 33.310 40.683 1.00 73.44 95 LEU A C 1
ATOM 748 O O . LEU A 1 95 ? -9.637 32.206 40.802 1.00 73.44 95 LEU A O 1
ATOM 752 N N . ILE A 1 96 ? -9.118 33.977 39.525 1.00 72.50 96 ILE A N 1
ATOM 753 C CA . ILE A 1 96 ? -9.738 33.469 38.291 1.00 72.50 96 ILE A CA 1
ATOM 754 C C . ILE A 1 96 ? -9.000 32.217 37.788 1.00 72.50 96 ILE A C 1
ATOM 756 O O . ILE A 1 96 ? -9.637 31.273 37.307 1.00 72.50 96 ILE A O 1
ATOM 760 N N . GLU A 1 97 ? -7.674 32.183 37.917 1.00 67.50 97 GLU A N 1
ATOM 761 C CA . GLU A 1 97 ? -6.832 31.036 37.558 1.00 67.50 97 GLU A CA 1
ATOM 762 C C . GLU A 1 97 ? -6.987 29.860 38.535 1.00 67.50 97 GLU A C 1
ATOM 764 O O . GLU A 1 97 ? -7.083 28.709 38.101 1.00 67.50 97 GLU A O 1
ATOM 769 N N . GLN A 1 98 ? -7.113 30.139 39.835 1.00 65.31 98 GLN A N 1
ATOM 770 C CA . GLN A 1 98 ? -7.372 29.149 40.891 1.00 65.31 98 GLN A CA 1
ATOM 771 C C . GLN A 1 98 ? -8.785 28.535 40.820 1.00 65.31 98 GLN A C 1
ATOM 773 O O . GLN A 1 98 ? -9.047 27.491 41.418 1.00 65.31 98 GLN A O 1
ATOM 778 N N . GLY A 1 99 ? -9.703 29.130 40.050 1.00 58.12 99 GLY A N 1
ATOM 779 C CA . GLY A 1 99 ? -11.066 28.632 39.829 1.00 58.12 99 GLY A CA 1
ATOM 780 C C . GLY A 1 99 ? -11.185 27.377 38.949 1.00 58.12 99 GLY A C 1
ATOM 781 O O . GLY A 1 99 ? -12.301 26.914 38.699 1.00 58.12 99 GLY A O 1
ATOM 782 N N . ARG A 1 100 ? -10.082 26.801 38.456 1.00 58.31 100 ARG A N 1
ATOM 783 C CA . ARG A 1 100 ? -10.111 25.565 37.654 1.00 58.31 100 ARG A CA 1
ATOM 784 C C . ARG A 1 100 ? -10.329 24.352 38.566 1.00 58.31 100 ARG A C 1
ATOM 786 O O . ARG A 1 100 ? -9.551 24.101 39.480 1.00 58.31 100 ARG A O 1
ATOM 793 N N . SER A 1 101 ? -11.409 23.594 38.354 1.00 61.53 101 SER A N 1
ATOM 794 C CA . SER A 1 101 ? -11.604 22.325 39.066 1.00 61.53 101 SER A CA 1
ATOM 795 C C . SER A 1 101 ? -10.688 21.254 38.480 1.00 61.53 101 SER A C 1
ATOM 797 O O . SER A 1 101 ? -10.508 21.219 37.277 1.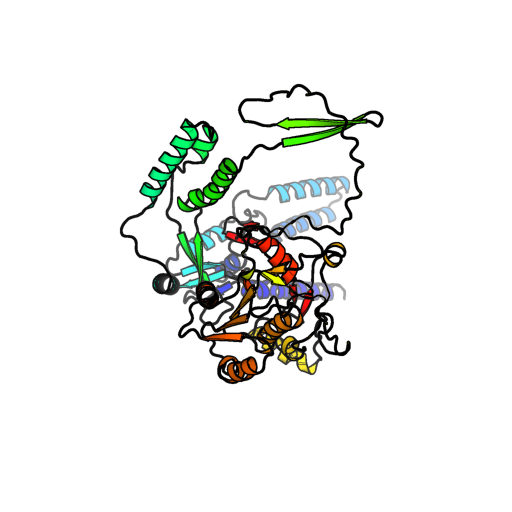00 61.53 101 SER A O 1
ATOM 799 N N . SER A 1 102 ? -10.177 20.319 39.281 1.00 61.50 102 SER A N 1
ATOM 800 C CA . SER A 1 102 ? -9.569 19.086 38.754 1.00 61.50 102 SER A CA 1
ATOM 801 C C . SER A 1 102 ? -10.603 18.080 38.230 1.00 61.50 102 SER A C 1
ATOM 803 O O . SER A 1 102 ? -10.237 17.063 37.648 1.00 61.50 102 SER A O 1
ATOM 805 N N . LYS A 1 103 ? -11.903 18.324 38.455 1.00 67.25 103 LYS A N 1
ATOM 806 C CA . LYS A 1 103 ? -12.965 17.372 38.118 1.00 67.25 103 LYS A CA 1
ATOM 807 C C . LYS A 1 103 ? -13.361 17.504 36.644 1.00 67.25 103 LYS A C 1
ATOM 809 O O . LYS A 1 103 ? -13.654 18.624 36.227 1.00 67.25 103 LYS A O 1
ATOM 814 N N . PRO A 1 104 ? -13.436 16.403 35.878 1.00 72.56 104 PRO A N 1
ATOM 815 C CA . PRO A 1 104 ? -13.862 16.421 34.476 1.00 72.56 104 PRO A CA 1
ATOM 816 C C . PRO A 1 104 ? -15.270 17.006 34.313 1.00 72.56 104 PRO A C 1
ATOM 818 O O . PRO A 1 104 ? -16.099 16.886 35.221 1.00 72.56 104 PRO A O 1
ATOM 821 N N . ASN A 1 105 ? -15.529 17.649 33.170 1.00 80.56 105 ASN A N 1
ATOM 822 C CA . ASN A 1 105 ? -16.835 18.233 32.860 1.00 80.56 105 ASN A CA 1
ATOM 823 C C . ASN A 1 105 ? -17.948 17.169 32.952 1.00 80.56 105 ASN A C 1
ATOM 825 O O . ASN A 1 105 ? -17.965 16.194 32.197 1.00 80.56 105 ASN A O 1
ATOM 829 N N . LYS A 1 106 ? -18.882 17.367 33.892 1.00 80.88 106 LYS A N 1
ATOM 830 C CA . LYS A 1 106 ? -19.977 16.426 34.171 1.00 80.88 106 LYS A CA 1
ATOM 831 C C . LYS A 1 106 ? -20.953 16.272 33.009 1.00 80.88 106 LYS A C 1
ATOM 833 O O . LYS A 1 106 ? -21.471 15.177 32.834 1.00 80.88 106 LYS A O 1
ATOM 838 N N . GLU A 1 107 ? -21.196 17.332 32.247 1.00 82.38 107 GLU A N 1
ATOM 839 C CA . GLU A 1 107 ? -22.142 17.318 31.128 1.00 82.38 107 GLU A CA 1
ATOM 840 C C . GLU A 1 107 ? -21.616 16.423 30.002 1.00 82.38 107 GLU A C 1
ATOM 842 O O . GLU A 1 107 ? -22.290 15.486 29.591 1.00 82.38 107 GLU A O 1
ATOM 847 N N . ILE A 1 108 ? -20.348 16.607 29.615 1.00 83.94 108 ILE A N 1
ATOM 848 C CA . ILE A 1 108 ? -19.673 15.752 28.625 1.00 83.94 108 ILE A CA 1
ATOM 849 C C . ILE A 1 108 ? -19.665 14.290 29.091 1.00 83.94 108 ILE A C 1
ATOM 851 O O . ILE A 1 108 ? -19.953 13.391 28.307 1.00 83.94 108 ILE A O 1
ATOM 855 N N . LEU A 1 109 ? -19.376 14.037 30.372 1.00 85.19 109 LEU A N 1
ATOM 856 C CA . LEU A 1 109 ? -19.393 12.681 30.927 1.00 85.19 109 LEU A CA 1
ATOM 857 C C . LEU A 1 109 ? -20.779 12.032 30.887 1.00 85.19 109 LEU A C 1
ATOM 859 O O . LEU A 1 109 ? -20.878 10.839 30.608 1.00 85.19 109 LEU A O 1
ATOM 863 N N . GLN A 1 110 ? -21.837 12.789 31.178 1.00 88.12 110 GLN A N 1
ATOM 864 C CA . GLN A 1 110 ? -23.212 12.294 31.103 1.00 88.12 110 GLN A CA 1
ATOM 865 C C . GLN A 1 110 ? -23.593 11.946 29.664 1.00 88.12 110 GLN A C 1
ATOM 867 O O . GLN A 1 110 ? -24.154 10.877 29.445 1.00 88.12 110 GLN A O 1
ATOM 872 N N . THR A 1 111 ? -23.208 12.781 28.698 1.00 89.44 111 THR A N 1
ATOM 873 C CA . THR A 1 111 ? -23.416 12.530 27.265 1.00 89.44 111 THR A CA 1
ATOM 874 C C . THR A 1 111 ? -22.625 11.317 26.766 1.00 89.44 111 THR A C 1
ATOM 876 O O . THR A 1 111 ? -23.154 10.464 26.061 1.00 89.44 111 THR A O 1
ATOM 879 N N . ILE A 1 112 ? -21.355 11.168 27.160 1.00 88.62 112 ILE A N 1
ATOM 880 C CA . ILE A 1 112 ? -20.569 9.969 26.814 1.00 88.62 112 ILE A CA 1
ATOM 881 C C . ILE A 1 112 ? -21.222 8.725 27.414 1.00 88.62 112 ILE A C 1
ATOM 883 O O . ILE A 1 112 ? -21.291 7.682 26.762 1.00 88.62 112 ILE A O 1
ATOM 887 N N . LYS A 1 113 ? -21.721 8.827 28.649 1.00 89.94 113 LYS A N 1
ATOM 888 C CA . LYS A 1 113 ? -22.399 7.721 29.314 1.00 89.94 113 LYS A CA 1
ATOM 889 C C . LYS A 1 113 ? -23.704 7.347 28.605 1.00 89.94 113 LYS A C 1
ATOM 891 O O . LYS A 1 113 ? -23.900 6.163 28.367 1.00 89.94 113 LYS A O 1
ATOM 896 N N . SER A 1 114 ? -24.542 8.309 28.203 1.00 92.19 114 SER A N 1
ATOM 897 C CA . SER A 1 114 ? -25.775 8.015 27.451 1.00 92.19 114 SER A CA 1
ATOM 898 C C . SER A 1 114 ? -25.483 7.307 26.128 1.00 92.19 114 SER A C 1
ATOM 900 O O . SER A 1 114 ? -26.140 6.319 25.806 1.00 92.19 114 SER A O 1
ATOM 902 N N . LEU A 1 115 ? -24.451 7.754 25.406 1.00 91.75 115 LEU A N 1
ATOM 903 C CA . LEU A 1 115 ? -24.006 7.125 24.161 1.00 91.75 115 LEU A CA 1
ATOM 904 C C . LEU A 1 115 ? -23.441 5.717 24.386 1.00 91.75 115 LEU A C 1
ATOM 906 O O . LEU A 1 115 ? -23.706 4.819 23.595 1.00 91.75 115 LEU A O 1
ATOM 910 N N . THR A 1 116 ? -22.691 5.512 25.471 1.00 89.12 116 THR A N 1
ATOM 911 C CA . THR A 1 116 ? -22.089 4.210 25.814 1.00 89.12 116 THR A CA 1
ATOM 912 C C . THR A 1 116 ? -23.133 3.200 26.297 1.00 89.12 116 THR A C 1
ATOM 914 O O . THR A 1 116 ? -23.017 2.008 26.017 1.00 89.12 116 THR A O 1
ATOM 917 N N . ASP A 1 117 ? -24.160 3.662 27.012 1.00 92.94 117 ASP A N 1
ATOM 918 C CA . ASP A 1 117 ? -25.237 2.815 27.530 1.00 92.94 117 ASP A CA 1
ATOM 919 C C . ASP A 1 117 ? -26.207 2.370 26.411 1.00 92.94 117 ASP A C 1
ATOM 921 O O . ASP A 1 117 ? -26.938 1.384 26.568 1.00 92.94 117 ASP A O 1
ATOM 925 N N . ASN A 1 118 ? -26.197 3.049 25.256 1.00 93.44 118 ASN A N 1
ATOM 926 C CA . ASN A 1 118 ? -27.008 2.691 24.097 1.00 93.44 118 ASN A CA 1
ATOM 927 C C . ASN A 1 118 ? -26.429 1.479 23.343 1.00 93.44 118 ASN A C 1
ATOM 929 O O . ASN A 1 118 ? -25.534 1.595 22.512 1.00 93.44 118 ASN A O 1
ATOM 933 N N . LYS A 1 119 ? -27.012 0.300 23.581 1.00 93.62 119 LYS A N 1
ATOM 934 C CA . LYS A 1 119 ? -26.593 -0.966 22.952 1.00 93.62 119 LYS A CA 1
ATOM 935 C C . LYS A 1 119 ? -26.997 -1.114 21.481 1.00 93.62 119 LYS A C 1
ATOM 937 O O . LYS A 1 119 ? -26.542 -2.056 20.830 1.00 93.62 119 LYS A O 1
ATOM 942 N N . ASN A 1 120 ? -27.845 -0.229 20.956 1.00 95.81 120 ASN A N 1
ATOM 943 C CA . ASN A 1 120 ? -28.323 -0.302 19.571 1.00 95.81 120 ASN A CA 1
ATOM 944 C C . ASN A 1 120 ? -27.349 0.327 18.575 1.00 95.81 120 ASN A C 1
ATOM 946 O O . ASN A 1 120 ? -27.490 0.097 17.375 1.00 95.81 120 ASN A O 1
ATOM 950 N N . ILE A 1 121 ? -26.365 1.085 19.062 1.00 95.75 121 ILE A N 1
ATOM 951 C CA . ILE A 1 121 ? -25.353 1.733 18.237 1.00 95.75 121 ILE A CA 1
ATOM 952 C C . ILE A 1 121 ? -23.944 1.271 18.605 1.00 95.75 121 ILE A C 1
ATOM 954 O O . ILE A 1 121 ? -23.651 0.907 19.742 1.00 95.75 121 ILE A O 1
ATOM 958 N N . VAL A 1 122 ? -23.049 1.352 17.629 1.00 93.69 122 VAL A N 1
ATOM 959 C CA . VAL A 1 122 ? -21.606 1.194 17.794 1.00 93.69 122 VAL A CA 1
ATOM 960 C C . VAL A 1 122 ? -20.947 2.458 17.264 1.00 93.69 122 VAL A C 1
ATOM 962 O O . VAL A 1 122 ? -21.232 2.903 16.152 1.00 93.69 122 VAL A O 1
ATOM 965 N N . ILE A 1 123 ? -20.063 3.037 18.073 1.00 94.00 123 ILE A N 1
ATOM 966 C CA . ILE A 1 123 ? -19.314 4.247 17.735 1.00 94.00 123 ILE A CA 1
ATOM 967 C C . ILE A 1 123 ? -17.867 3.846 17.452 1.00 94.00 123 ILE A C 1
ATOM 969 O O . ILE A 1 123 ? -17.196 3.259 18.301 1.00 94.00 123 ILE A O 1
ATOM 973 N N . LEU A 1 124 ? -17.390 4.148 16.246 1.00 91.50 124 LEU A N 1
ATOM 974 C CA . LEU A 1 124 ? -16.095 3.709 15.726 1.00 91.50 124 LEU A CA 1
ATOM 975 C C . LEU A 1 124 ? -15.312 4.883 15.149 1.00 91.50 124 LEU A C 1
ATOM 977 O O . LEU A 1 124 ? -15.872 5.909 14.771 1.00 91.50 124 LEU A O 1
ATOM 981 N N . LYS A 1 125 ? -13.998 4.704 15.014 1.00 91.44 125 LYS A N 1
ATOM 982 C CA . LYS A 1 125 ? -13.180 5.584 14.178 1.00 91.44 125 LYS A CA 1
ATOM 983 C C . LYS A 1 125 ? -13.310 5.161 12.714 1.00 91.44 125 LYS A C 1
ATOM 985 O O . LYS A 1 125 ? -13.325 3.967 12.423 1.00 91.44 125 LYS A O 1
ATOM 990 N N . ALA A 1 126 ? -13.322 6.115 11.792 1.00 89.12 126 ALA A N 1
ATOM 991 C CA . ALA A 1 126 ? -13.133 5.822 10.378 1.00 89.12 126 ALA A CA 1
ATOM 992 C C . ALA A 1 126 ? -11.733 5.246 10.086 1.00 89.12 126 ALA A C 1
ATOM 994 O O . ALA A 1 126 ? -10.741 5.559 10.747 1.00 89.12 126 ALA A O 1
ATOM 995 N N . ASP A 1 127 ? -11.652 4.419 9.046 1.00 85.81 127 ASP A N 1
ATOM 996 C CA . ASP A 1 127 ? -10.417 3.771 8.589 1.00 85.81 127 ASP A CA 1
ATOM 997 C C . ASP A 1 127 ? -9.330 4.742 8.092 1.00 85.81 127 ASP A C 1
ATOM 999 O O . ASP A 1 127 ? -8.129 4.472 8.200 1.00 85.81 127 ASP A O 1
ATOM 1003 N N . LYS A 1 128 ? -9.774 5.855 7.501 1.00 80.06 128 LYS A N 1
ATOM 1004 C CA . LYS A 1 128 ? -8.957 6.974 7.027 1.00 80.06 128 LYS A CA 1
ATOM 1005 C C . LYS A 1 128 ? -9.564 8.271 7.555 1.00 80.06 128 LYS A C 1
ATOM 1007 O O . LYS A 1 128 ? -10.785 8.405 7.601 1.00 80.06 128 LYS A O 1
ATOM 1012 N N . GLY A 1 129 ? -8.703 9.219 7.913 1.00 77.69 129 GLY A N 1
ATOM 1013 C CA . GLY A 1 129 ? -9.107 10.499 8.492 1.00 77.69 129 GLY A CA 1
ATOM 1014 C C . GLY A 1 129 ? -9.407 10.426 9.993 1.00 77.69 129 GLY A C 1
ATOM 1015 O O . GLY A 1 129 ? -9.109 9.437 10.670 1.00 77.69 129 GLY A O 1
ATOM 1016 N N . ASN A 1 130 ? -9.976 11.512 10.518 1.00 77.88 130 ASN A N 1
ATOM 1017 C CA . ASN A 1 130 ? -10.310 11.669 11.938 1.00 77.88 130 ASN A CA 1
ATOM 1018 C C . ASN A 1 130 ? -11.827 11.652 12.204 1.00 77.88 130 ASN A C 1
ATOM 1020 O O . ASN A 1 130 ? -12.287 12.205 13.197 1.00 77.88 130 ASN A O 1
ATOM 1024 N N . ALA A 1 131 ? -12.602 11.039 11.309 1.00 87.94 131 ALA A N 1
ATOM 1025 C CA . ALA A 1 131 ? -14.051 10.996 11.438 1.00 87.94 131 ALA A CA 1
ATOM 1026 C C . ALA A 1 131 ? -14.510 9.946 12.466 1.00 87.94 131 ALA A C 1
ATOM 1028 O O . ALA A 1 131 ? -13.971 8.832 12.527 1.00 87.94 131 ALA A O 1
ATOM 1029 N N . THR A 1 132 ? -15.538 10.298 13.234 1.00 92.38 132 THR A N 1
ATOM 1030 C CA . THR A 1 132 ? -16.277 9.404 14.131 1.00 92.38 132 THR A CA 1
ATOM 1031 C C . THR A 1 132 ? -17.490 8.855 13.385 1.00 92.38 132 THR A C 1
ATOM 1033 O O . THR A 1 132 ? -18.249 9.616 12.791 1.00 92.38 132 THR A O 1
ATOM 1036 N N . VAL A 1 133 ? -17.688 7.540 13.404 1.00 93.38 133 VAL A N 1
ATOM 1037 C CA . VAL A 1 133 ? -18.769 6.863 12.679 1.00 93.38 133 VAL A CA 1
ATOM 1038 C C . VAL A 1 133 ? -19.730 6.222 13.670 1.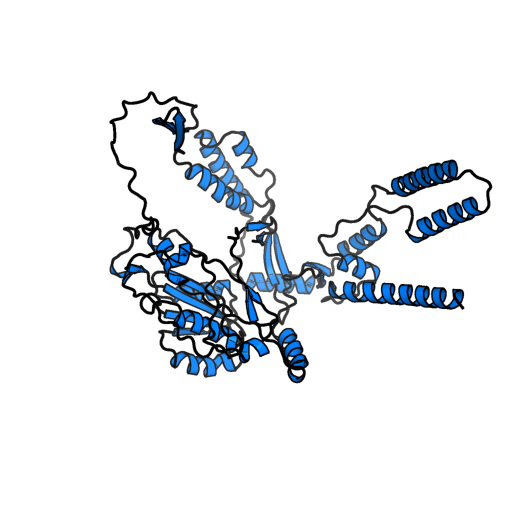00 93.38 133 VAL A C 1
ATOM 1040 O O . VAL A 1 133 ? -19.293 5.505 14.569 1.00 93.38 133 VAL A O 1
ATOM 1043 N N . ILE A 1 134 ? -21.026 6.459 13.487 1.00 95.00 134 ILE A N 1
ATOM 1044 C CA . ILE A 1 134 ? -22.103 5.826 14.255 1.00 95.00 134 ILE A CA 1
ATOM 1045 C C . ILE A 1 134 ? -22.766 4.788 13.351 1.00 95.00 134 ILE A C 1
ATOM 1047 O O . ILE A 1 134 ? -23.146 5.111 12.229 1.00 95.00 134 ILE A O 1
ATOM 1051 N N . MET A 1 135 ? -22.896 3.549 13.812 1.00 94.88 135 MET A N 1
ATOM 1052 C CA . MET A 1 135 ? -23.547 2.464 13.069 1.00 94.88 135 MET A CA 1
ATOM 1053 C C . MET A 1 135 ? -24.540 1.729 13.957 1.00 94.88 135 MET A C 1
ATOM 1055 O O . MET A 1 135 ? -24.321 1.635 15.162 1.00 94.88 135 MET A O 1
ATOM 1059 N N . ASN A 1 136 ? -25.587 1.149 13.372 1.00 96.50 136 ASN A N 1
ATOM 1060 C CA . ASN A 1 136 ? -26.424 0.200 14.098 1.00 96.50 136 ASN A CA 1
ATOM 1061 C C . ASN A 1 136 ? -25.588 -1.023 14.507 1.00 96.50 136 ASN A C 1
ATOM 1063 O O . ASN A 1 136 ? -24.810 -1.568 13.715 1.00 96.50 136 ASN A O 1
ATOM 1067 N N . THR A 1 137 ? -25.788 -1.501 15.733 1.00 95.94 137 THR A N 1
ATOM 1068 C CA . THR A 1 137 ? -25.086 -2.674 16.269 1.00 95.94 137 THR A CA 1
ATOM 1069 C C . THR A 1 137 ? -25.316 -3.911 15.412 1.00 95.94 137 THR A C 1
ATOM 1071 O O . THR A 1 137 ? -24.377 -4.666 15.172 1.00 95.94 137 THR A O 1
ATOM 1074 N N . ILE A 1 138 ? -26.535 -4.113 14.917 1.00 96.31 138 ILE A N 1
ATOM 1075 C CA . ILE A 1 138 ? -26.893 -5.274 14.092 1.00 96.31 138 ILE A CA 1
ATOM 1076 C C . ILE A 1 138 ? -26.123 -5.249 12.763 1.00 96.31 138 ILE A C 1
ATOM 1078 O O . ILE A 1 138 ? -25.465 -6.231 12.420 1.00 96.31 138 ILE A O 1
ATOM 1082 N N . ASP A 1 139 ? -26.121 -4.111 12.066 1.00 94.38 139 ASP A N 1
ATOM 1083 C CA . ASP A 1 139 ? -25.435 -3.953 10.776 1.00 94.38 139 ASP A CA 1
ATOM 1084 C C . ASP A 1 139 ? -23.923 -4.140 10.910 1.00 94.38 139 ASP A C 1
ATOM 1086 O O . ASP A 1 139 ? -23.288 -4.801 10.084 1.00 94.38 139 ASP A O 1
ATOM 1090 N N . TYR A 1 140 ? -23.346 -3.608 11.991 1.00 95.44 140 TYR A N 1
ATOM 1091 C CA . TYR A 1 140 ? -21.940 -3.809 12.313 1.00 95.44 140 TYR A CA 1
ATOM 1092 C C . TYR A 1 140 ? -21.609 -5.297 12.508 1.00 95.44 140 TYR A C 1
ATOM 1094 O O . TYR A 1 140 ? -20.674 -5.805 11.886 1.00 95.44 140 TYR A O 1
ATOM 1102 N N . HIS A 1 141 ? -22.388 -6.019 13.321 1.00 94.44 141 HIS A N 1
ATOM 1103 C CA . HIS A 1 141 ? -22.152 -7.444 13.574 1.00 94.44 141 HIS A CA 1
ATOM 1104 C C . HIS A 1 141 ? -22.324 -8.297 12.315 1.00 94.44 141 HIS A C 1
ATOM 1106 O O . HIS A 1 141 ? -21.517 -9.196 12.088 1.00 94.44 141 HIS A O 1
ATOM 1112 N N . ASN A 1 142 ? -23.312 -7.993 11.469 1.00 94.00 142 ASN A N 1
ATOM 1113 C CA . ASN A 1 142 ? -23.512 -8.693 10.200 1.00 94.00 142 ASN A CA 1
ATOM 1114 C C . ASN A 1 142 ? -22.307 -8.519 9.266 1.00 94.00 142 ASN A C 1
ATOM 1116 O O . ASN A 1 142 ? -21.805 -9.504 8.725 1.00 94.00 142 ASN A O 1
ATOM 1120 N N . LYS A 1 143 ? -21.778 -7.293 9.143 1.00 92.19 143 LYS A N 1
ATOM 1121 C CA . LYS A 1 143 ? -20.570 -7.021 8.346 1.00 92.19 143 LYS A CA 1
ATOM 1122 C C . LYS A 1 143 ? -19.329 -7.726 8.893 1.00 92.19 143 LYS A C 1
ATOM 1124 O O . LYS A 1 143 ? -18.528 -8.241 8.117 1.00 92.19 143 LYS A O 1
ATOM 1129 N N . ILE A 1 144 ? -19.159 -7.769 10.216 1.00 92.56 144 ILE A N 1
ATOM 1130 C CA . ILE A 1 144 ? -18.051 -8.502 10.848 1.00 92.56 144 ILE A CA 1
ATOM 1131 C C . ILE A 1 144 ? -18.177 -10.002 10.600 1.00 92.56 144 ILE A C 1
ATOM 1133 O O . ILE A 1 144 ? -17.191 -10.637 10.236 1.00 92.56 144 ILE A O 1
ATOM 1137 N N . LYS A 1 145 ? -19.379 -10.560 10.761 1.00 91.38 145 LYS A N 1
ATOM 1138 C CA . LYS A 1 145 ? -19.641 -11.980 10.528 1.00 91.38 145 LYS A CA 1
ATOM 1139 C C . LYS A 1 145 ? -19.340 -12.365 9.083 1.00 91.38 145 LYS A C 1
ATOM 1141 O O . LYS A 1 145 ? -18.578 -13.301 8.875 1.00 91.38 145 LYS A O 1
ATOM 1146 N N . GLN A 1 146 ? -19.832 -11.587 8.120 1.00 89.38 146 GLN A N 1
ATOM 1147 C CA . GLN A 1 146 ? -19.516 -11.774 6.704 1.00 89.38 146 GLN A CA 1
ATOM 1148 C C . GLN A 1 146 ? -18.001 -11.764 6.465 1.00 89.38 146 GLN A C 1
ATOM 1150 O O . GLN A 1 146 ? -17.467 -12.634 5.791 1.00 89.38 146 GLN A O 1
ATOM 1155 N N . LEU A 1 147 ? -17.283 -10.814 7.068 1.00 87.56 147 LEU A N 1
ATOM 1156 C CA . LEU A 1 147 ? -15.838 -10.706 6.901 1.00 87.56 147 LEU A CA 1
ATOM 1157 C C . LEU A 1 147 ? -15.075 -11.906 7.496 1.00 87.56 147 LEU A C 1
ATOM 1159 O O . LEU A 1 147 ? -14.030 -12.288 6.968 1.00 87.56 147 LEU A O 1
ATOM 1163 N N . ILE A 1 148 ? -15.584 -12.499 8.580 1.00 88.38 148 ILE A N 1
ATOM 1164 C CA . ILE A 1 148 ? -15.023 -13.719 9.174 1.00 88.38 148 ILE A CA 1
ATOM 1165 C C . ILE A 1 148 ? -15.336 -14.941 8.297 1.00 88.38 148 ILE A C 1
ATOM 1167 O O . ILE A 1 148 ? -14.444 -15.746 8.049 1.00 88.38 148 ILE A O 1
ATOM 1171 N N . GLU A 1 149 ? -16.569 -15.070 7.805 1.00 86.94 149 GLU A N 1
ATOM 1172 C CA . GLU A 1 149 ? -17.005 -16.191 6.957 1.00 86.94 149 GLU A CA 1
ATOM 1173 C C . GLU A 1 149 ? -16.302 -16.197 5.592 1.00 86.94 149 GLU A C 1
ATOM 1175 O O . GLU A 1 149 ? -15.861 -17.246 5.126 1.00 86.94 149 GLU A O 1
ATOM 1180 N N . ASP A 1 150 ? -16.124 -15.023 4.985 1.00 82.06 150 ASP A N 1
ATOM 1181 C CA . ASP A 1 150 ? -15.404 -14.862 3.718 1.00 82.06 150 ASP A CA 1
ATOM 1182 C C . ASP A 1 150 ? -13.878 -14.928 3.893 1.00 82.06 150 ASP A C 1
ATOM 1184 O O . ASP A 1 150 ? -13.137 -15.052 2.909 1.00 82.06 150 ASP A O 1
ATOM 1188 N N . GLY A 1 151 ? -13.390 -14.794 5.130 1.00 76.62 151 GLY A N 1
ATOM 1189 C CA . GLY A 1 151 ? -11.981 -14.715 5.506 1.00 76.62 151 GLY A CA 1
ATOM 1190 C C . GLY A 1 151 ? -11.274 -16.078 5.583 1.00 76.62 151 GLY A C 1
ATOM 1191 O O . GLY A 1 151 ? -11.891 -17.125 5.438 1.00 76.62 151 GLY A O 1
ATOM 1192 N N . PRO A 1 152 ? -9.942 -16.112 5.782 1.00 77.56 152 PRO A N 1
ATOM 1193 C CA . PRO A 1 152 ? -9.179 -17.358 5.925 1.00 77.56 152 PRO A CA 1
ATOM 1194 C C . PRO A 1 152 ? -9.320 -17.983 7.330 1.00 77.56 152 PRO A C 1
ATOM 1196 O O . PRO A 1 152 ? -8.403 -18.651 7.805 1.00 77.56 152 PRO A O 1
ATOM 1199 N N . TYR A 1 153 ? -10.412 -17.699 8.040 1.00 81.94 153 TYR A N 1
ATOM 1200 C CA . TYR A 1 153 ? -10.568 -18.035 9.451 1.00 81.94 153 TYR A CA 1
ATOM 1201 C C . TYR A 1 153 ? -11.257 -19.389 9.613 1.00 81.94 153 TYR A C 1
ATOM 1203 O O . TYR A 1 153 ? -12.206 -19.713 8.905 1.00 81.94 153 TYR A O 1
ATOM 1211 N N . SER A 1 154 ? -10.794 -20.177 10.579 1.00 80.81 154 SER A N 1
ATOM 1212 C CA . SER A 1 154 ? -11.395 -21.460 10.938 1.00 80.81 154 SER A CA 1
ATOM 1213 C C . SER A 1 154 ? -11.979 -21.392 12.341 1.00 80.81 154 SER A C 1
ATOM 1215 O O . SER A 1 154 ? -11.346 -20.858 13.253 1.00 80.81 154 SER A O 1
ATOM 1217 N N . ILE A 1 155 ? -13.156 -21.985 12.529 1.00 85.00 155 ILE A N 1
ATOM 1218 C CA . ILE A 1 155 ? -13.749 -22.138 13.858 1.00 85.00 155 ILE A CA 1
ATOM 1219 C C . ILE A 1 155 ? -12.864 -23.073 14.686 1.00 85.00 155 ILE A C 1
ATOM 1221 O O . ILE A 1 155 ? -12.493 -24.158 14.238 1.00 85.00 155 ILE A O 1
ATOM 1225 N N . ILE A 1 156 ? -12.544 -22.643 15.901 1.00 83.94 156 ILE A N 1
ATOM 1226 C CA . ILE A 1 156 ? -11.849 -23.443 16.909 1.00 83.94 156 ILE A CA 1
ATOM 1227 C C . ILE A 1 156 ? -12.859 -23.935 17.948 1.00 83.94 156 ILE A C 1
ATOM 1229 O O . ILE A 1 156 ? -13.783 -23.213 18.316 1.00 83.94 156 ILE A O 1
ATOM 1233 N N . THR A 1 157 ? -12.705 -25.181 18.397 1.00 87.31 157 THR A N 1
ATOM 1234 C CA . THR A 1 157 ? -13.623 -25.824 19.355 1.00 87.31 157 THR A CA 1
ATOM 1235 C C . THR A 1 157 ? -13.320 -25.470 20.807 1.00 87.31 157 THR A C 1
ATOM 1237 O O . THR A 1 157 ? -14.197 -25.574 21.658 1.00 87.31 157 THR A O 1
ATOM 1240 N N . GLU A 1 158 ? -12.082 -25.070 21.094 1.00 85.38 158 GLU A N 1
ATOM 1241 C CA . GLU A 1 158 ? -11.594 -24.727 22.428 1.00 85.38 158 GLU A CA 1
ATOM 1242 C C . GLU A 1 158 ? -10.685 -23.498 22.363 1.00 85.38 158 GLU A C 1
ATOM 1244 O O . GLU A 1 158 ? -10.009 -23.272 21.357 1.00 85.38 158 GLU A O 1
ATOM 1249 N N . ASP A 1 159 ? -10.667 -22.710 23.437 1.00 82.62 159 ASP A N 1
ATOM 1250 C CA . ASP A 1 159 ? -9.763 -21.572 23.573 1.00 82.62 159 ASP A CA 1
ATOM 1251 C C . ASP A 1 159 ? -8.307 -22.067 23.738 1.00 82.62 159 ASP A C 1
ATOM 1253 O O . ASP A 1 159 ? -7.984 -22.716 24.739 1.00 82.62 159 ASP A O 1
ATOM 1257 N N . PRO A 1 160 ? -7.393 -21.770 22.790 1.00 81.44 160 PRO A N 1
ATOM 1258 C CA . PRO A 1 160 ? -6.015 -22.242 22.847 1.00 81.44 160 PRO A CA 1
ATOM 1259 C C . PRO A 1 160 ? -5.159 -21.474 23.865 1.00 81.44 160 PRO A C 1
ATOM 1261 O O . PRO A 1 160 ? -4.008 -21.866 24.091 1.00 81.44 160 PRO A O 1
ATOM 1264 N N . THR A 1 161 ? -5.678 -20.403 24.476 1.00 79.12 161 THR A N 1
ATOM 1265 C CA . THR A 1 161 ? -4.928 -19.474 25.338 1.00 79.12 161 THR A CA 1
ATOM 1266 C C . THR A 1 161 ? -4.145 -20.200 26.434 1.00 79.12 161 THR A C 1
ATOM 1268 O O . THR A 1 161 ? -2.936 -19.996 26.582 1.00 79.12 161 THR A O 1
ATOM 1271 N N . GLU A 1 162 ? -4.784 -21.108 27.179 1.00 80.06 162 GLU A N 1
ATOM 1272 C CA . GLU A 1 162 ? -4.119 -21.837 28.269 1.00 80.06 162 GLU A CA 1
ATOM 1273 C C . GLU A 1 162 ? -3.000 -22.755 27.764 1.00 80.06 162 GLU A C 1
ATOM 1275 O O . GLU A 1 162 ? -1.915 -22.825 28.356 1.00 80.06 162 GLU A O 1
ATOM 1280 N N . LYS A 1 163 ? -3.238 -23.439 26.640 1.00 81.44 163 LYS A N 1
ATOM 1281 C CA . LYS A 1 163 ? -2.271 -24.345 26.008 1.00 81.44 163 LYS A CA 1
ATOM 1282 C C . LYS A 1 163 ? -1.044 -23.578 25.521 1.00 81.44 163 LYS A C 1
ATOM 1284 O O . LYS A 1 163 ? 0.088 -23.996 25.780 1.00 81.44 163 LYS A O 1
ATOM 1289 N N . ILE A 1 164 ? -1.264 -22.436 24.871 1.00 77.81 164 ILE A N 1
ATOM 1290 C CA . ILE A 1 164 ? -0.208 -21.523 24.424 1.00 77.81 164 ILE A CA 1
ATOM 1291 C C . ILE A 1 164 ? 0.593 -21.021 25.630 1.00 77.81 164 ILE A C 1
ATOM 1293 O O . ILE A 1 164 ? 1.822 -21.116 25.628 1.00 77.81 164 ILE A O 1
ATOM 1297 N N . LEU A 1 165 ? -0.079 -20.575 26.697 1.00 78.00 165 LEU A N 1
ATOM 1298 C CA . LEU A 1 165 ? 0.583 -20.086 27.907 1.00 78.00 165 LEU A CA 1
ATOM 1299 C C . LEU A 1 165 ? 1.423 -21.174 28.588 1.00 78.00 165 LEU A C 1
ATOM 1301 O O . LEU A 1 165 ? 2.547 -20.909 29.021 1.00 78.00 165 LEU A O 1
ATOM 1305 N N . LYS A 1 166 ? 0.911 -22.404 28.686 1.00 82.94 166 LYS A N 1
ATOM 1306 C CA . LYS A 1 166 ? 1.641 -23.537 29.277 1.00 82.94 166 LYS A CA 1
ATOM 1307 C C . LYS A 1 166 ? 2.905 -23.857 28.481 1.00 82.94 166 LYS A C 1
ATOM 1309 O O . LYS A 1 166 ? 3.979 -24.017 29.070 1.00 82.94 166 LYS A O 1
ATOM 1314 N N . ASN A 1 167 ? 2.796 -23.889 27.154 1.00 81.06 167 ASN A N 1
ATOM 1315 C CA . ASN A 1 167 ? 3.938 -24.091 26.265 1.00 81.06 167 ASN A CA 1
ATOM 1316 C C . ASN A 1 167 ? 4.967 -22.969 26.422 1.00 81.06 167 ASN A C 1
ATOM 1318 O O . ASN A 1 167 ? 6.153 -23.252 26.606 1.00 81.06 167 ASN A O 1
ATOM 1322 N N . LEU A 1 168 ? 4.518 -21.715 26.448 1.00 76.50 168 LEU A N 1
ATOM 1323 C CA . LEU A 1 168 ? 5.372 -20.552 26.656 1.00 76.50 168 LEU A CA 1
ATOM 1324 C C . LEU A 1 168 ? 6.101 -20.629 27.998 1.00 76.50 168 LEU A C 1
ATOM 1326 O O . LEU A 1 168 ? 7.328 -20.567 28.013 1.00 76.50 168 LEU A O 1
ATOM 1330 N N . LYS A 1 169 ? 5.395 -20.867 29.110 1.00 82.19 169 LYS A N 1
ATOM 1331 C CA . LYS A 1 169 ? 6.003 -21.055 30.441 1.00 82.19 169 LYS A CA 1
ATOM 1332 C C . LYS A 1 169 ? 7.073 -22.148 30.426 1.00 82.19 169 LYS A C 1
ATOM 1334 O O . LYS A 1 169 ? 8.141 -21.954 31.003 1.00 82.19 169 LYS A O 1
ATOM 1339 N N . SER A 1 170 ? 6.830 -23.260 29.724 1.00 84.38 170 SER A N 1
ATOM 1340 C CA . SER A 1 170 ? 7.818 -24.339 29.585 1.00 84.38 170 SER A CA 1
ATOM 1341 C C . SER A 1 170 ? 9.092 -23.880 28.862 1.00 84.38 170 SER A C 1
ATOM 1343 O O . SER A 1 170 ? 10.194 -24.202 29.303 1.00 84.38 170 SER A O 1
ATOM 1345 N N . ILE A 1 171 ? 8.959 -23.081 27.797 1.00 81.00 171 ILE A N 1
ATOM 1346 C CA . ILE A 1 171 ? 10.087 -22.527 27.038 1.00 81.00 171 ILE A CA 1
ATOM 1347 C C . ILE A 1 171 ? 10.849 -21.506 27.889 1.00 81.00 171 ILE A C 1
ATOM 1349 O O . ILE A 1 171 ? 12.069 -21.614 27.995 1.00 81.00 171 ILE A O 1
ATOM 1353 N N . CYS A 1 172 ? 10.149 -20.561 28.538 1.00 79.12 172 CYS A N 1
ATOM 1354 C CA . CYS A 1 172 ? 10.764 -19.578 29.445 1.00 79.12 172 CYS A CA 1
ATOM 1355 C C . CYS A 1 172 ? 11.594 -20.285 30.510 1.00 79.12 172 CYS A C 1
ATOM 1357 O O . CYS A 1 172 ? 12.721 -19.891 30.792 1.00 79.12 172 CYS A O 1
ATOM 1359 N N . LYS A 1 173 ? 11.017 -21.337 31.100 1.00 85.75 173 LYS A N 1
ATOM 1360 C CA . LYS A 1 173 ? 11.651 -22.094 32.168 1.00 85.75 173 LYS A CA 1
ATOM 1361 C C . LYS A 1 173 ? 12.934 -22.750 31.673 1.00 85.75 173 LYS A C 1
ATOM 1363 O O . LYS A 1 173 ? 13.967 -22.534 32.283 1.00 85.75 173 LYS A O 1
ATOM 1368 N N . ARG A 1 174 ? 12.907 -23.431 30.519 1.00 83.44 174 ARG A N 1
ATOM 1369 C CA . ARG A 1 174 ? 14.127 -24.004 29.918 1.00 83.44 174 ARG A CA 1
ATOM 1370 C C . ARG A 1 174 ? 15.205 -22.950 29.666 1.00 83.44 174 ARG A C 1
ATOM 1372 O O . ARG A 1 174 ? 16.370 -23.202 29.944 1.00 83.44 174 ARG A O 1
ATOM 1379 N N . LEU A 1 175 ? 14.828 -21.777 29.155 1.00 81.06 175 LEU A N 1
ATOM 1380 C CA . LEU A 1 175 ? 15.779 -20.695 28.883 1.00 81.06 175 LEU A CA 1
ATOM 1381 C C . LEU A 1 175 ? 16.403 -20.145 30.167 1.00 81.06 175 LEU A C 1
ATOM 1383 O O . LEU A 1 175 ? 17.620 -19.963 30.215 1.00 81.06 175 LEU A O 1
ATOM 1387 N N . LYS A 1 176 ? 15.590 -19.948 31.206 1.00 83.56 176 LYS A N 1
ATOM 1388 C CA . LYS A 1 176 ? 16.048 -19.532 32.533 1.00 83.56 176 LYS A CA 1
ATOM 1389 C C . LYS A 1 176 ? 16.967 -20.577 33.161 1.00 83.56 176 LYS A C 1
ATOM 1391 O O . LYS A 1 176 ? 18.047 -20.232 33.615 1.00 83.56 176 LYS A O 1
ATOM 1396 N N . ASP A 1 177 ? 16.570 -21.848 33.124 1.00 86.69 177 ASP A N 1
ATOM 1397 C CA . ASP A 1 177 ? 17.353 -22.965 33.664 1.00 86.69 177 ASP A CA 1
ATOM 1398 C C . ASP A 1 177 ? 18.700 -23.112 32.923 1.00 86.69 177 ASP A C 1
ATOM 1400 O O . ASP A 1 177 ? 19.694 -23.529 33.508 1.00 86.69 177 ASP A O 1
ATOM 1404 N N . SER A 1 178 ? 18.756 -22.715 31.645 1.00 83.62 178 SER A N 1
ATOM 1405 C CA . SER A 1 178 ? 19.987 -22.654 30.842 1.00 83.62 178 SER A CA 1
ATOM 1406 C C . SER A 1 178 ? 20.783 -21.342 30.968 1.00 83.62 178 SER A C 1
ATOM 1408 O O . SER A 1 178 ? 21.702 -21.125 30.178 1.00 83.62 178 SER A O 1
ATOM 1410 N N . ASN A 1 179 ? 20.427 -20.452 31.906 1.00 81.75 179 ASN A N 1
ATOM 1411 C CA . ASN A 1 179 ? 21.024 -19.120 32.102 1.00 81.75 179 ASN A CA 1
ATOM 1412 C C . ASN A 1 179 ? 21.061 -18.239 30.834 1.00 81.75 179 ASN A C 1
ATOM 1414 O O . ASN A 1 179 ? 21.941 -17.398 30.671 1.00 81.75 179 ASN A O 1
ATOM 1418 N N . ARG A 1 180 ? 20.106 -18.415 29.912 1.00 76.19 180 ARG A N 1
ATOM 1419 C CA . ARG A 1 180 ? 19.974 -17.577 28.703 1.00 76.19 180 ARG A CA 1
ATOM 1420 C C . ARG A 1 180 ? 19.146 -16.315 28.941 1.00 76.19 180 ARG A C 1
ATOM 1422 O O . ARG A 1 180 ? 19.203 -15.394 28.133 1.00 76.19 180 ARG A O 1
ATOM 1429 N N . ILE A 1 181 ? 18.357 -16.308 30.012 1.00 77.56 181 ILE A N 1
ATOM 1430 C CA . ILE A 1 181 ? 17.559 -15.179 30.492 1.00 77.56 181 ILE A CA 1
ATOM 1431 C C . ILE A 1 181 ? 17.637 -15.147 32.019 1.00 77.56 181 ILE A C 1
ATOM 1433 O O . ILE A 1 181 ? 17.730 -16.202 32.653 1.00 77.56 181 ILE A O 1
ATOM 1437 N N . ASP A 1 182 ? 17.586 -13.957 32.607 1.00 79.12 182 ASP A N 1
ATOM 1438 C CA . ASP A 1 182 ? 17.552 -13.791 34.058 1.00 79.12 182 ASP A CA 1
ATOM 1439 C C . ASP A 1 182 ? 16.129 -13.975 34.631 1.00 79.12 182 ASP A C 1
ATOM 1441 O O . ASP A 1 182 ? 15.155 -14.274 33.928 1.00 79.12 182 ASP A O 1
ATOM 1445 N N . LYS A 1 183 ? 16.012 -13.872 35.959 1.00 81.69 183 LYS A N 1
ATOM 1446 C CA . LYS A 1 183 ? 14.743 -14.057 36.675 1.00 81.69 183 LYS A CA 1
ATOM 1447 C C . LYS A 1 183 ? 13.748 -12.929 36.398 1.00 81.69 183 LYS A C 1
ATOM 1449 O O . LYS A 1 183 ? 12.548 -13.208 36.395 1.00 81.69 183 LYS A O 1
ATOM 1454 N N . ASP A 1 184 ? 14.227 -11.712 36.188 1.00 78.19 184 ASP A N 1
ATOM 1455 C CA . ASP A 1 184 ? 13.382 -10.535 36.008 1.00 78.19 184 ASP A CA 1
ATOM 1456 C C . ASP A 1 184 ? 12.760 -10.568 34.613 1.00 78.19 184 ASP A C 1
ATOM 1458 O O . ASP A 1 184 ? 11.534 -10.572 34.492 1.00 78.19 184 ASP A O 1
ATOM 1462 N N . LEU A 1 185 ? 13.577 -10.817 33.589 1.00 74.38 185 LEU A N 1
ATOM 1463 C CA . LEU A 1 185 ? 13.140 -11.072 32.224 1.00 74.38 185 LEU A CA 1
ATOM 1464 C C . LEU A 1 185 ? 12.203 -12.282 32.151 1.00 74.38 185 LEU A C 1
ATOM 1466 O O . LEU A 1 185 ? 11.196 -12.232 31.454 1.00 74.38 185 LEU A O 1
ATOM 1470 N N . TYR A 1 186 ? 12.461 -13.360 32.901 1.00 79.06 186 TYR A N 1
ATOM 1471 C CA . TYR A 1 186 ? 11.531 -14.495 32.993 1.00 79.06 186 TYR A CA 1
ATOM 1472 C C . TYR A 1 186 ? 10.150 -14.096 33.544 1.00 79.06 186 TYR A C 1
ATOM 1474 O O . TYR A 1 186 ? 9.136 -14.607 33.065 1.00 79.06 186 TYR A O 1
ATOM 1482 N N . ASN A 1 187 ? 10.098 -13.218 34.549 1.00 78.12 187 ASN A N 1
ATOM 1483 C CA . ASN A 1 187 ? 8.839 -12.767 35.141 1.00 78.12 187 ASN A CA 1
ATOM 1484 C C . ASN A 1 187 ? 8.091 -11.808 34.205 1.00 78.12 187 ASN A C 1
ATOM 1486 O O . ASN A 1 187 ? 6.884 -11.959 34.041 1.00 78.12 187 ASN A O 1
ATOM 1490 N N . GLU A 1 188 ? 8.796 -10.890 33.540 1.00 73.38 188 GLU A N 1
ATOM 1491 C CA . GLU A 1 188 ? 8.229 -10.014 32.501 1.00 73.38 188 GLU A CA 1
ATOM 1492 C C . GLU A 1 188 ? 7.688 -10.812 31.309 1.00 73.38 188 GLU A C 1
ATOM 1494 O O . GLU A 1 188 ? 6.657 -10.487 30.718 1.00 73.38 188 GLU A O 1
ATOM 1499 N N . MET A 1 189 ? 8.369 -11.909 30.982 1.00 68.19 189 MET A N 1
ATOM 1500 C CA . MET A 1 189 ? 8.007 -12.823 29.909 1.00 68.19 189 MET A CA 1
ATOM 1501 C C . MET A 1 189 ? 6.710 -13.599 30.168 1.00 68.19 189 MET A C 1
ATOM 1503 O O . MET A 1 189 ? 6.155 -14.156 29.220 1.00 68.19 189 MET A O 1
ATOM 1507 N N . ILE A 1 190 ? 6.235 -13.722 31.405 1.00 73.19 190 ILE A N 1
ATOM 1508 C CA . ILE A 1 190 ? 5.042 -14.514 31.714 1.00 73.19 190 ILE A CA 1
ATOM 1509 C C . ILE A 1 190 ? 3.863 -13.575 31.942 1.00 73.19 190 ILE A C 1
ATOM 1511 O O . ILE A 1 190 ? 3.770 -12.908 32.966 1.00 73.19 190 ILE A O 1
ATOM 1515 N N . ASN A 1 191 ? 2.903 -13.592 31.015 1.00 67.31 191 ASN A N 1
ATOM 1516 C CA . ASN A 1 191 ? 1.631 -12.915 31.229 1.00 67.31 191 ASN A CA 1
ATOM 1517 C C . ASN A 1 191 ? 0.811 -13.670 32.294 1.00 67.31 191 ASN A C 1
ATOM 1519 O O . ASN A 1 191 ? 0.442 -14.835 32.114 1.00 67.31 191 ASN A O 1
ATOM 1523 N N . CYS A 1 192 ? 0.533 -12.998 33.410 1.00 65.06 192 CYS A N 1
ATOM 1524 C CA . CYS A 1 192 ? -0.275 -13.530 34.506 1.00 65.06 192 CYS A CA 1
ATOM 1525 C C . CYS A 1 192 ? -1.788 -13.461 34.237 1.00 65.06 192 CYS A C 1
ATOM 1527 O O . CYS A 1 192 ? -2.548 -14.090 34.967 1.00 65.06 192 CYS A O 1
ATOM 1529 N N . ASN A 1 193 ? -2.229 -12.715 33.219 1.00 70.88 193 ASN A N 1
ATOM 1530 C CA . ASN A 1 193 ? -3.640 -12.531 32.879 1.00 70.88 193 ASN A CA 1
ATOM 1531 C C . ASN A 1 193 ? -3.847 -12.452 31.352 1.00 70.88 193 ASN A C 1
ATOM 1533 O O . ASN A 1 193 ? -4.124 -11.371 30.818 1.00 70.88 193 ASN A O 1
ATOM 1537 N N . PRO A 1 194 ? -3.664 -13.570 30.628 1.00 69.75 194 PRO A N 1
ATOM 1538 C CA . PRO A 1 194 ? -3.830 -13.584 29.183 1.00 69.75 194 PRO A CA 1
ATOM 1539 C C . PRO A 1 194 ? -5.287 -13.344 28.783 1.00 69.75 194 PRO A C 1
ATOM 1541 O O . PRO A 1 194 ? -6.216 -13.807 29.445 1.00 69.75 194 PRO A O 1
ATOM 1544 N N . ARG A 1 195 ? -5.488 -12.625 27.679 1.00 73.75 195 ARG A N 1
ATOM 1545 C CA . ARG A 1 195 ? -6.808 -12.415 27.073 1.00 73.75 195 ARG A CA 1
ATOM 1546 C C . ARG A 1 195 ? -6.801 -12.872 25.622 1.00 73.75 195 ARG A C 1
ATOM 1548 O O . ARG A 1 195 ? -5.791 -12.751 24.943 1.00 73.75 195 ARG A O 1
ATOM 1555 N N . ILE A 1 196 ? -7.942 -13.334 25.130 1.00 77.88 196 ILE A N 1
ATOM 1556 C CA . ILE A 1 196 ? -8.112 -13.598 23.700 1.00 77.88 196 ILE A CA 1
ATOM 1557 C C . ILE A 1 196 ? -8.023 -12.262 22.944 1.00 77.88 196 ILE A C 1
ATOM 1559 O O . ILE A 1 196 ? -8.541 -11.240 23.415 1.00 77.88 196 ILE A O 1
ATOM 1563 N N . SER A 1 197 ? -7.369 -12.266 21.780 1.00 78.00 197 SER A N 1
ATOM 1564 C CA . SER A 1 197 ? -7.309 -11.099 20.895 1.00 78.00 197 SER A CA 1
ATOM 1565 C C . SER A 1 197 ? -8.710 -10.638 20.486 1.00 78.00 197 SER A C 1
ATOM 1567 O O . SER A 1 197 ? -9.580 -11.460 20.184 1.00 78.00 197 SER A O 1
ATOM 1569 N N . LYS A 1 198 ? -8.940 -9.324 20.449 1.00 84.06 198 LYS A N 1
ATOM 1570 C CA . LYS A 1 198 ? -10.240 -8.762 20.065 1.00 84.06 198 LYS A CA 1
ATOM 1571 C C . LYS A 1 198 ? -10.266 -8.427 18.584 1.00 84.06 198 LYS A C 1
ATOM 1573 O O . LYS A 1 198 ? -9.547 -7.543 18.132 1.00 84.06 198 LYS A O 1
ATOM 1578 N N . PHE A 1 199 ? -11.175 -9.063 17.860 1.00 86.88 199 PHE A N 1
ATOM 1579 C CA . PHE A 1 199 ? -11.420 -8.749 16.463 1.00 86.88 199 PHE A CA 1
ATOM 1580 C C . PHE A 1 199 ? -12.469 -7.644 16.310 1.00 86.88 199 PHE A C 1
ATOM 1582 O O . PHE A 1 199 ? -13.555 -7.730 16.885 1.00 86.88 199 PHE A O 1
ATOM 1589 N N . PHE A 1 200 ? -12.169 -6.616 15.519 1.00 90.06 200 PHE A N 1
ATOM 1590 C CA . PHE A 1 200 ? -13.128 -5.576 15.147 1.00 90.06 200 PHE A CA 1
ATOM 1591 C C . PHE A 1 200 ? -12.826 -4.998 13.761 1.00 90.06 200 PHE A C 1
ATOM 1593 O O . PHE A 1 200 ? -11.759 -5.220 13.196 1.00 90.06 200 PHE A O 1
ATOM 1600 N N . GLY A 1 201 ? -13.776 -4.261 13.189 1.00 91.19 201 GLY A N 1
ATOM 1601 C CA . GLY A 1 201 ? -13.667 -3.684 11.852 1.00 91.19 201 GLY A CA 1
ATOM 1602 C C . GLY A 1 201 ? -13.762 -2.165 11.880 1.00 91.19 201 GLY A C 1
ATOM 1603 O O . GLY A 1 201 ? -14.644 -1.616 12.533 1.00 91.19 201 GLY A O 1
ATOM 1604 N N . LEU A 1 202 ? -12.878 -1.477 11.156 1.00 92.88 202 LEU A N 1
ATOM 1605 C CA . LEU A 1 202 ? -12.975 -0.026 10.964 1.00 92.88 202 LEU A CA 1
ATOM 1606 C C . LEU A 1 202 ? -13.669 0.300 9.631 1.00 92.88 202 LEU A C 1
ATOM 1608 O O . LEU A 1 202 ? -13.239 -0.212 8.592 1.00 92.88 202 LEU A O 1
ATOM 1612 N N . PRO A 1 203 ? -14.711 1.149 9.613 1.00 93.12 203 PRO A N 1
ATOM 1613 C CA . PRO A 1 203 ? -15.442 1.484 8.395 1.00 93.12 203 PRO A CA 1
ATOM 1614 C C . PRO A 1 203 ? -14.611 2.320 7.412 1.00 93.12 203 PRO A C 1
ATOM 1616 O O . PRO A 1 203 ? -14.116 3.405 7.738 1.00 93.12 203 PRO A O 1
ATOM 1619 N N . LYS A 1 204 ? -14.506 1.846 6.163 1.00 89.88 204 LYS A N 1
ATOM 1620 C CA . LYS A 1 204 ? -13.904 2.579 5.037 1.00 89.88 204 LYS A CA 1
ATOM 1621 C C . LYS A 1 204 ? -14.937 3.480 4.371 1.00 89.88 204 LYS A C 1
ATOM 1623 O O . LYS A 1 204 ? -15.390 3.202 3.269 1.00 89.88 204 LYS A O 1
ATOM 1628 N N . ILE A 1 205 ? -15.277 4.572 5.046 1.00 88.19 205 ILE A N 1
ATOM 1629 C CA . ILE A 1 205 ? -16.282 5.566 4.618 1.00 88.19 205 ILE A CA 1
ATOM 1630 C C . ILE A 1 205 ? -16.061 6.153 3.210 1.00 88.19 205 ILE A C 1
ATOM 1632 O O . ILE A 1 205 ? -17.003 6.624 2.596 1.00 88.19 205 ILE A O 1
ATOM 1636 N N . HIS A 1 206 ? -14.832 6.098 2.688 1.00 79.69 206 HIS A N 1
ATOM 1637 C CA . HIS A 1 206 ? -14.449 6.595 1.361 1.00 79.69 206 HIS A CA 1
ATOM 1638 C C . HIS A 1 206 ? -14.612 5.548 0.242 1.00 79.69 206 HIS A C 1
ATOM 1640 O O . HIS A 1 206 ? -14.150 5.768 -0.873 1.00 79.69 206 HIS A O 1
ATOM 1646 N N . LYS A 1 207 ? -15.174 4.368 0.539 1.00 77.81 207 LYS A N 1
ATOM 1647 C CA . LYS A 1 207 ? -15.390 3.286 -0.432 1.00 77.81 207 LYS A CA 1
ATOM 1648 C C . LYS A 1 207 ? -16.868 2.917 -0.495 1.00 77.81 207 LYS A C 1
ATOM 1650 O O . LYS A 1 207 ? -17.530 2.844 0.541 1.00 77.81 207 LYS A O 1
ATOM 1655 N N . GLU A 1 208 ? -17.351 2.621 -1.697 1.00 80.56 208 GLU A N 1
ATOM 1656 C CA . GLU A 1 208 ? -18.722 2.161 -1.929 1.00 80.56 208 GLU A CA 1
ATOM 1657 C C . GLU A 1 208 ? -19.044 0.910 -1.089 1.00 80.56 208 GLU A C 1
ATOM 1659 O O . GLU A 1 208 ? -18.191 0.044 -0.879 1.00 80.56 208 GLU A O 1
ATOM 1664 N N . GLY A 1 209 ? -20.254 0.853 -0.525 1.00 81.56 209 GLY A N 1
ATOM 1665 C CA . GLY A 1 209 ? -20.687 -0.215 0.389 1.00 81.56 209 GLY A CA 1
ATOM 1666 C C . GLY A 1 209 ? -20.072 -0.167 1.799 1.00 81.56 209 GLY A C 1
ATOM 1667 O O . GLY A 1 209 ? -20.485 -0.932 2.677 1.00 81.56 209 GLY A O 1
ATOM 1668 N N . ILE A 1 210 ? -19.124 0.744 2.057 1.00 87.44 210 ILE A N 1
ATOM 1669 C CA . ILE A 1 210 ? -18.444 0.949 3.349 1.00 87.44 210 ILE A CA 1
ATOM 1670 C C . ILE A 1 210 ? -17.898 -0.387 3.900 1.00 87.44 210 ILE A C 1
ATOM 1672 O O . ILE A 1 210 ? -18.364 -0.879 4.939 1.00 87.44 210 ILE A O 1
ATOM 1676 N N . PRO A 1 211 ? -16.945 -1.029 3.194 1.00 89.62 211 PRO A N 1
ATOM 1677 C CA . PRO A 1 211 ? -16.296 -2.245 3.667 1.00 89.62 211 PRO A CA 1
ATOM 1678 C C . PRO A 1 211 ? -15.477 -1.960 4.929 1.00 89.62 211 PRO A C 1
ATOM 1680 O O . PRO A 1 211 ? -15.049 -0.828 5.169 1.00 89.62 211 PRO A O 1
ATOM 1683 N N . PHE A 1 212 ? -15.217 -2.989 5.734 1.00 92.25 212 PHE A N 1
ATOM 1684 C CA . PHE A 1 212 ? -14.428 -2.848 6.958 1.00 92.25 212 PHE A CA 1
ATOM 1685 C C . PHE A 1 212 ? -12.954 -3.198 6.727 1.00 92.25 212 PHE A C 1
ATOM 1687 O O . PHE A 1 212 ? -12.629 -4.129 5.990 1.00 92.25 212 PHE A O 1
ATOM 1694 N N . ARG A 1 213 ? -12.037 -2.452 7.356 1.00 88.69 213 ARG A N 1
ATOM 1695 C CA . ARG A 1 213 ? -10.665 -2.922 7.590 1.00 88.69 213 ARG A CA 1
ATOM 1696 C C . ARG A 1 213 ? -10.699 -3.839 8.812 1.00 88.69 213 ARG A C 1
ATOM 1698 O O . ARG A 1 213 ? -11.025 -3.337 9.886 1.00 88.69 213 ARG A O 1
ATOM 1705 N N . PRO A 1 214 ? -10.367 -5.130 8.680 1.00 88.81 214 PRO A N 1
ATOM 1706 C CA . PRO A 1 214 ? -10.257 -6.001 9.838 1.00 88.81 214 PRO A CA 1
ATOM 1707 C C . PRO A 1 214 ? -9.057 -5.592 10.686 1.00 88.81 214 PRO A C 1
ATOM 1709 O O . PRO A 1 214 ? -7.960 -5.393 10.164 1.00 88.81 214 PRO A O 1
ATOM 1712 N N . ILE A 1 215 ? -9.277 -5.481 11.988 1.00 85.38 215 ILE A N 1
ATOM 1713 C CA . ILE A 1 215 ? -8.266 -5.217 13.002 1.00 85.38 215 ILE A CA 1
ATOM 1714 C C . ILE A 1 215 ? -8.352 -6.348 14.016 1.00 85.38 215 ILE A C 1
ATOM 1716 O O . ILE A 1 215 ? -9.422 -6.629 14.555 1.00 85.38 215 ILE A O 1
ATOM 1720 N N . ASN A 1 216 ? -7.217 -6.988 14.282 1.00 83.50 216 ASN A N 1
ATOM 1721 C CA . ASN A 1 216 ? -7.092 -7.864 15.433 1.00 83.50 216 ASN A CA 1
ATOM 1722 C C . ASN A 1 216 ? -6.252 -7.156 16.495 1.00 83.50 216 ASN A C 1
ATOM 1724 O O . ASN A 1 216 ? -5.072 -6.876 16.283 1.00 83.50 216 ASN A O 1
ATOM 1728 N N . ASP A 1 217 ? -6.885 -6.815 17.609 1.00 79.62 217 ASP A N 1
ATOM 1729 C CA . ASP A 1 217 ? -6.254 -6.157 18.741 1.00 79.62 217 ASP A CA 1
ATOM 1730 C C . ASP A 1 217 ? -5.687 -7.203 19.685 1.00 79.62 217 ASP A C 1
ATOM 1732 O O . ASP A 1 217 ? -6.403 -7.887 20.424 1.00 79.62 217 ASP A O 1
ATOM 1736 N N . TYR A 1 218 ? -4.368 -7.309 19.627 1.00 72.38 218 TYR A N 1
ATOM 1737 C CA . TYR A 1 218 ? -3.602 -8.244 20.420 1.00 72.38 218 TYR A CA 1
ATOM 1738 C C . TYR A 1 218 ? -3.200 -7.680 21.787 1.00 72.38 218 TYR A C 1
ATOM 1740 O O . TYR A 1 218 ? -2.540 -8.401 22.526 1.00 72.38 218 TYR A O 1
ATOM 1748 N N . ARG A 1 219 ? -3.591 -6.456 22.171 1.00 68.88 219 ARG A N 1
ATOM 1749 C CA . ARG A 1 219 ? -3.162 -5.865 23.450 1.00 68.88 219 ARG A CA 1
ATOM 1750 C C . ARG A 1 219 ? -3.559 -6.742 24.641 1.00 68.88 219 ARG A C 1
ATOM 1752 O O . ARG A 1 219 ? -4.742 -7.007 24.868 1.00 68.88 219 ARG A O 1
ATOM 1759 N N . ASN A 1 220 ? -2.572 -7.123 25.448 1.00 64.62 220 ASN A N 1
ATOM 1760 C CA . ASN A 1 220 ? -2.647 -8.078 26.559 1.00 64.62 220 ASN A CA 1
ATOM 1761 C C . ASN A 1 220 ? -3.007 -9.522 26.156 1.00 64.62 220 ASN A C 1
ATOM 1763 O O . ASN A 1 220 ? -3.390 -10.319 27.022 1.00 64.62 220 ASN A O 1
ATOM 1767 N N . SER A 1 221 ? -2.889 -9.877 24.874 1.00 68.06 221 SER A N 1
ATOM 1768 C CA . SER A 1 221 ? -3.141 -11.240 24.400 1.00 68.06 221 SER A CA 1
ATOM 1769 C C . SER A 1 221 ? -1.921 -12.140 24.505 1.00 68.06 221 SER A C 1
ATOM 1771 O O . SER A 1 221 ? -0.778 -11.685 24.464 1.00 68.06 221 SER A O 1
ATOM 1773 N N . THR A 1 222 ? -2.152 -13.445 24.625 1.00 62.88 222 THR A N 1
ATOM 1774 C CA . THR A 1 222 ? -1.087 -14.460 24.556 1.00 62.88 222 THR A CA 1
ATOM 1775 C C . THR A 1 222 ? -0.251 -14.347 23.283 1.00 62.88 222 THR A C 1
ATOM 1777 O O . THR A 1 222 ? 0.952 -14.600 23.306 1.00 62.88 222 THR A O 1
ATOM 1780 N N . GLU A 1 223 ? -0.876 -13.950 22.182 1.00 61.06 223 GLU A N 1
ATOM 1781 C CA . GLU A 1 223 ? -0.308 -13.838 20.847 1.00 61.06 223 GLU A CA 1
ATOM 1782 C C . GLU A 1 223 ? 0.586 -12.600 20.682 1.00 61.06 223 GLU A C 1
ATOM 1784 O O . GLU A 1 223 ? 1.667 -12.723 20.105 1.00 61.06 223 GLU A O 1
ATOM 1789 N N . GLU A 1 224 ? 0.221 -11.441 21.247 1.00 58.59 224 GLU A N 1
ATOM 1790 C CA . GLU A 1 224 ? 1.111 -10.262 21.326 1.00 58.59 224 GLU A CA 1
ATOM 1791 C C . GLU A 1 224 ? 2.414 -10.618 22.042 1.00 58.59 224 GLU A C 1
ATOM 1793 O O . GLU A 1 224 ? 3.509 -10.348 21.540 1.00 58.59 224 GLU A O 1
ATOM 1798 N N . TYR A 1 225 ? 2.293 -11.315 23.174 1.00 56.75 225 TYR A N 1
ATOM 1799 C CA . TYR A 1 225 ? 3.438 -11.815 23.925 1.00 56.75 225 TYR A CA 1
ATOM 1800 C C . TYR A 1 225 ? 4.213 -12.904 23.187 1.00 56.75 225 TYR A C 1
ATOM 1802 O O . TYR A 1 225 ? 5.362 -13.123 23.535 1.00 56.75 225 TYR A O 1
ATOM 1810 N N . ASN A 1 226 ? 3.653 -13.586 22.187 1.00 55.88 226 ASN A N 1
ATOM 1811 C CA . ASN A 1 226 ? 4.420 -14.489 21.325 1.00 55.88 226 ASN A CA 1
ATOM 1812 C C . ASN A 1 226 ? 5.153 -13.717 20.216 1.00 55.88 226 ASN A C 1
ATOM 1814 O O . ASN A 1 226 ? 6.294 -14.049 19.896 1.00 55.88 226 ASN A O 1
ATOM 1818 N N . TYR A 1 227 ? 4.542 -12.668 19.657 1.00 53.53 227 TYR A N 1
ATOM 1819 C CA . TYR A 1 227 ? 5.104 -11.864 18.564 1.00 53.53 227 TYR A CA 1
ATOM 1820 C C . TYR A 1 227 ? 6.241 -10.935 19.019 1.00 53.53 227 TYR A C 1
ATOM 1822 O O . TYR A 1 227 ? 7.360 -11.051 18.517 1.00 53.53 227 TYR A O 1
ATOM 1830 N N . ILE A 1 228 ? 6.009 -10.085 20.033 1.00 51.69 228 ILE A N 1
ATOM 1831 C CA . ILE A 1 228 ? 7.046 -9.210 20.631 1.00 51.69 228 ILE A CA 1
ATOM 1832 C C . ILE A 1 228 ? 8.253 -10.049 21.080 1.00 51.69 228 ILE A C 1
ATOM 1834 O O . ILE A 1 228 ? 9.418 -9.668 20.954 1.00 51.69 228 ILE A O 1
ATOM 1838 N N . ARG A 1 229 ? 7.960 -11.254 21.556 1.00 55.31 229 ARG A N 1
ATOM 1839 C CA . ARG A 1 229 ? 8.922 -12.201 22.095 1.00 55.31 229 ARG A CA 1
ATOM 1840 C C . ARG A 1 229 ? 9.642 -13.026 21.044 1.00 55.31 22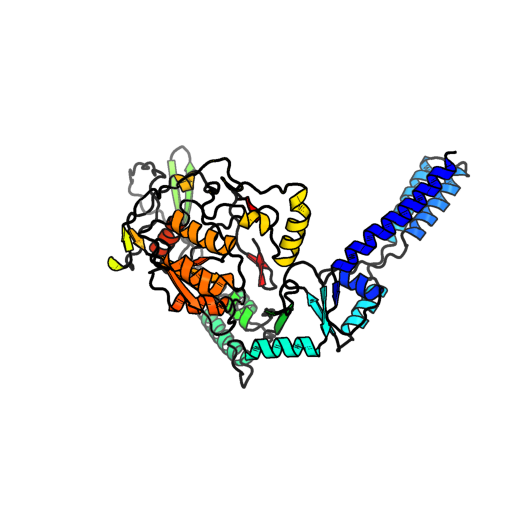9 ARG A C 1
ATOM 1842 O O . ARG A 1 229 ? 10.765 -13.422 21.309 1.00 55.31 229 ARG A O 1
ATOM 1849 N N . SER A 1 230 ? 9.057 -13.271 19.874 1.00 52.72 230 SER A N 1
ATOM 1850 C CA . SER A 1 230 ? 9.799 -13.829 18.737 1.00 52.72 230 SER A CA 1
ATOM 1851 C C . SER A 1 230 ? 10.953 -12.892 18.403 1.00 52.72 230 SER A C 1
ATOM 1853 O O . SER A 1 230 ? 12.091 -13.335 18.335 1.00 52.72 230 SER A O 1
ATOM 1855 N N . ASN A 1 231 ? 10.691 -11.584 18.366 1.00 49.72 231 ASN A N 1
ATOM 1856 C CA . ASN A 1 231 ? 11.727 -10.576 18.152 1.00 49.72 231 ASN A CA 1
ATOM 1857 C C . ASN A 1 231 ? 12.754 -10.528 19.294 1.00 49.72 231 ASN A C 1
ATOM 1859 O O . ASN A 1 231 ? 13.946 -10.532 19.017 1.00 49.72 231 ASN A O 1
ATOM 1863 N N . GLN A 1 232 ? 12.349 -10.567 20.569 1.00 53.25 232 GLN A N 1
ATOM 1864 C CA . GLN A 1 232 ? 13.314 -10.576 21.684 1.00 53.25 232 GLN A CA 1
ATOM 1865 C C . GLN A 1 232 ? 14.100 -11.893 21.814 1.00 53.25 232 GLN A C 1
ATOM 1867 O O . GLN A 1 232 ? 15.286 -11.866 22.127 1.00 53.25 232 GLN A O 1
ATOM 1872 N N . LEU A 1 233 ? 13.478 -13.048 21.558 1.00 52.31 233 LEU A N 1
ATOM 1873 C CA . LEU A 1 233 ? 14.150 -14.350 21.517 1.00 52.31 233 LEU A CA 1
ATOM 1874 C C . LEU A 1 233 ? 15.090 -14.447 20.322 1.00 52.31 233 LEU A C 1
ATOM 1876 O O . LEU A 1 233 ? 16.165 -15.014 20.477 1.00 52.31 233 LEU A O 1
ATOM 1880 N N . ILE A 1 234 ? 14.726 -13.871 19.172 1.00 50.16 234 ILE A N 1
ATOM 1881 C CA . ILE A 1 234 ? 15.633 -13.677 18.041 1.00 50.16 234 ILE A CA 1
ATOM 1882 C C . ILE A 1 234 ? 16.796 -12.801 18.486 1.00 50.16 234 ILE A C 1
ATOM 1884 O O . ILE A 1 234 ? 17.925 -13.207 18.276 1.00 50.16 234 ILE A O 1
ATOM 1888 N N . THR A 1 235 ? 16.580 -11.688 19.189 1.00 48.84 235 THR A N 1
ATOM 1889 C CA . THR A 1 235 ? 17.677 -10.864 19.726 1.00 48.84 235 THR A CA 1
ATOM 1890 C C . THR A 1 235 ? 18.577 -11.654 20.678 1.00 48.84 235 THR A C 1
ATOM 1892 O O . THR A 1 235 ? 19.794 -11.595 20.552 1.00 48.84 235 THR A O 1
ATOM 1895 N N . VAL A 1 236 ? 18.017 -12.452 21.594 1.00 52.19 236 VAL A N 1
ATOM 1896 C CA . VAL A 1 236 ? 18.789 -13.312 22.514 1.00 52.19 236 VAL A CA 1
ATOM 1897 C C . VAL A 1 236 ? 19.518 -14.442 21.771 1.00 52.19 236 VAL A C 1
ATOM 1899 O O . VAL A 1 236 ? 20.658 -14.755 22.105 1.00 52.19 236 VAL A O 1
ATOM 1902 N N . ALA A 1 237 ? 18.909 -15.031 20.741 1.00 46.97 237 ALA A N 1
ATOM 1903 C CA . ALA A 1 237 ? 19.508 -16.072 19.904 1.00 46.97 237 ALA A CA 1
ATOM 1904 C C . ALA A 1 237 ? 20.543 -15.514 18.905 1.00 46.97 237 ALA A C 1
ATOM 1906 O O . ALA A 1 237 ? 21.503 -16.203 18.562 1.00 46.97 237 ALA A O 1
ATOM 1907 N N . MET A 1 238 ? 20.372 -14.263 18.471 1.00 40.38 238 MET A N 1
ATOM 1908 C CA . MET A 1 238 ? 21.245 -13.511 17.567 1.00 40.38 238 MET A CA 1
ATOM 1909 C C . MET A 1 238 ? 22.297 -12.678 18.299 1.00 40.38 238 MET A C 1
ATOM 1911 O O . MET A 1 238 ? 23.123 -12.066 17.624 1.00 40.38 238 MET A O 1
ATOM 1915 N N . LYS A 1 239 ? 22.355 -12.695 19.641 1.00 46.50 239 LYS A N 1
ATOM 1916 C CA . LYS A 1 239 ? 23.521 -12.239 20.423 1.00 46.50 239 LYS A CA 1
ATOM 1917 C C . LYS A 1 239 ? 24.733 -13.145 20.130 1.00 46.50 239 LYS A C 1
ATOM 1919 O O . LYS A 1 239 ? 25.230 -13.876 20.984 1.00 46.50 239 LYS A O 1
ATOM 1924 N N . LYS A 1 240 ? 25.235 -13.113 18.894 1.00 42.25 240 LYS A N 1
ATOM 1925 C CA . LYS A 1 240 ? 26.624 -13.436 18.583 1.00 42.25 240 LYS A CA 1
ATOM 1926 C C . LYS A 1 240 ? 27.475 -12.277 19.107 1.00 42.25 240 LYS A C 1
ATOM 1928 O O . LYS A 1 240 ? 27.122 -11.116 18.941 1.00 42.25 240 LYS A O 1
ATOM 1933 N N . ARG A 1 241 ? 28.561 -12.650 19.785 1.00 45.94 241 ARG A N 1
ATOM 1934 C CA . ARG A 1 241 ? 29.626 -11.820 20.371 1.00 45.94 241 ARG A CA 1
ATOM 1935 C C . ARG A 1 241 ? 29.743 -10.426 19.740 1.00 45.94 241 ARG A C 1
ATOM 1937 O O . ARG A 1 241 ? 30.200 -10.303 18.608 1.00 45.94 241 ARG A O 1
ATOM 1944 N N . PHE A 1 242 ? 29.402 -9.393 20.507 1.00 42.69 242 PHE A N 1
ATOM 1945 C CA . PHE A 1 242 ? 29.799 -8.028 20.179 1.00 42.69 242 PHE A CA 1
ATOM 1946 C C . PHE A 1 242 ? 31.288 -7.869 20.489 1.00 42.69 242 PHE A C 1
ATOM 1948 O O . PHE A 1 242 ? 31.723 -8.067 21.626 1.00 42.69 242 PHE A O 1
ATOM 1955 N N . ILE A 1 243 ? 32.061 -7.535 19.460 1.00 47.03 243 ILE A N 1
ATOM 1956 C CA . ILE A 1 243 ? 33.456 -7.131 19.587 1.00 47.03 243 ILE A CA 1
ATOM 1957 C C . ILE A 1 243 ? 33.473 -5.612 19.443 1.00 47.03 243 ILE A C 1
ATOM 1959 O O . ILE A 1 243 ? 33.154 -5.091 18.377 1.00 47.03 243 ILE A O 1
ATOM 1963 N N . ALA A 1 244 ? 33.808 -4.905 20.519 1.00 42.38 244 ALA A N 1
ATOM 1964 C CA . ALA A 1 244 ? 34.017 -3.464 20.474 1.00 42.38 244 ALA A CA 1
ATOM 1965 C C . ALA A 1 244 ? 35.506 -3.195 20.234 1.00 42.38 244 ALA A C 1
ATOM 1967 O O . ALA A 1 244 ? 36.354 -3.664 20.996 1.00 42.38 244 ALA A O 1
ATOM 1968 N N . ILE A 1 245 ? 35.819 -2.458 19.168 1.00 46.50 245 ILE A N 1
ATOM 1969 C CA . ILE A 1 245 ? 37.173 -1.986 18.871 1.00 46.50 245 ILE A CA 1
ATOM 1970 C C . ILE A 1 245 ? 37.238 -0.517 19.270 1.00 46.50 245 ILE A C 1
ATOM 1972 O O . ILE A 1 245 ? 36.589 0.321 18.646 1.00 46.50 245 ILE A O 1
ATOM 1976 N N . PHE A 1 246 ? 38.026 -0.206 20.295 1.00 46.44 246 PHE A N 1
ATOM 1977 C CA . PHE A 1 246 ? 38.356 1.175 20.635 1.00 46.44 246 PHE A CA 1
ATOM 1978 C C . PHE A 1 246 ? 39.688 1.554 20.000 1.00 46.44 246 PHE A C 1
ATOM 1980 O O . PHE A 1 246 ? 40.673 0.822 20.112 1.00 46.44 246 PHE A O 1
ATOM 1987 N N . VAL A 1 247 ? 39.698 2.698 19.321 1.00 47.66 247 VAL A N 1
ATOM 1988 C CA . VAL A 1 247 ? 40.866 3.244 18.630 1.00 47.66 247 VAL A CA 1
ATOM 1989 C C . VAL A 1 247 ? 41.360 4.448 19.416 1.00 47.66 247 VAL A C 1
ATOM 1991 O O . VAL A 1 247 ? 40.681 5.472 19.474 1.00 47.66 247 VAL A O 1
ATOM 1994 N N . TRP A 1 248 ? 42.536 4.330 20.021 1.00 51.00 248 TRP A N 1
ATOM 1995 C CA . TRP A 1 248 ? 43.178 5.428 20.736 1.00 51.00 248 TRP A CA 1
ATOM 1996 C C . TRP A 1 248 ? 44.267 6.035 19.862 1.00 51.00 248 TRP A C 1
ATOM 1998 O O . TRP A 1 248 ? 45.151 5.323 19.389 1.00 51.00 248 TRP A O 1
ATOM 2008 N N . ILE A 1 249 ? 44.223 7.352 19.667 1.00 44.09 249 ILE A N 1
ATOM 2009 C CA . ILE A 1 249 ? 45.307 8.099 19.025 1.00 44.09 249 ILE A CA 1
ATOM 2010 C C . ILE A 1 249 ? 46.040 8.860 20.121 1.00 44.09 249 ILE A C 1
ATOM 2012 O O . ILE A 1 249 ? 45.533 9.852 20.642 1.00 44.09 249 ILE A O 1
ATOM 2016 N N . VAL A 1 250 ? 47.234 8.391 20.479 1.00 47.47 250 VAL A N 1
ATOM 2017 C CA . VAL A 1 250 ? 48.101 9.063 21.452 1.00 47.47 250 VAL A CA 1
ATOM 2018 C C . VAL A 1 250 ? 49.454 9.289 20.792 1.00 47.47 250 VAL A C 1
ATOM 2020 O O . VAL A 1 250 ? 50.130 8.342 20.401 1.00 47.47 250 VAL A O 1
ATOM 2023 N N . GLY A 1 251 ? 49.833 10.558 20.617 1.00 43.78 251 GLY A N 1
ATOM 2024 C CA . GLY A 1 251 ? 51.154 10.934 20.100 1.00 43.78 251 GLY A CA 1
ATOM 2025 C C . GLY A 1 251 ? 51.481 10.401 18.698 1.00 43.78 251 GLY A C 1
ATOM 2026 O O . GLY A 1 251 ? 52.631 10.078 18.430 1.00 43.78 251 GLY A O 1
ATOM 2027 N N . GLY A 1 252 ? 50.487 10.265 17.814 1.00 49.91 252 GLY A N 1
ATOM 2028 C CA . GLY A 1 252 ? 50.695 9.812 16.430 1.00 49.91 252 GLY A CA 1
ATOM 2029 C C . GLY A 1 252 ? 50.764 8.292 16.232 1.00 49.91 252 GLY A C 1
ATOM 2030 O O . GLY A 1 252 ? 50.885 7.847 15.093 1.00 49.91 252 GLY A O 1
ATOM 2031 N N . ALA A 1 253 ? 50.628 7.489 17.292 1.00 39.75 253 ALA A N 1
ATOM 2032 C CA . ALA A 1 253 ? 50.420 6.047 17.189 1.00 39.75 253 ALA A CA 1
ATOM 2033 C C . ALA A 1 253 ? 48.940 5.699 17.410 1.00 39.75 253 ALA A C 1
ATOM 2035 O O . ALA A 1 253 ? 48.296 6.231 18.318 1.00 39.75 253 ALA A O 1
ATOM 2036 N N . ILE A 1 254 ? 48.412 4.800 16.574 1.00 48.66 254 ILE A N 1
ATOM 2037 C CA . ILE A 1 254 ? 47.057 4.258 16.699 1.00 48.66 254 ILE A CA 1
ATOM 2038 C C . ILE A 1 254 ? 47.136 2.941 17.473 1.00 48.66 254 ILE A C 1
ATOM 2040 O O . ILE A 1 254 ? 47.748 1.980 17.003 1.00 48.66 254 ILE A O 1
ATOM 2044 N N . LEU A 1 255 ? 46.515 2.893 18.651 1.00 44.84 255 LEU A N 1
ATOM 2045 C CA . LEU A 1 255 ? 46.399 1.687 19.467 1.00 44.84 255 LEU A CA 1
ATOM 2046 C C . LEU A 1 255 ? 44.967 1.145 19.374 1.00 44.84 255 LEU A C 1
ATOM 2048 O O . LEU A 1 255 ? 44.012 1.866 19.660 1.00 44.84 255 LEU A O 1
ATOM 2052 N N . PHE A 1 256 ? 44.820 -0.123 18.988 1.00 47.41 256 PHE A N 1
ATOM 2053 C CA . PHE A 1 256 ? 43.528 -0.808 18.958 1.00 47.41 256 PHE A CA 1
ATOM 2054 C C . PHE A 1 256 ? 43.366 -1.671 20.208 1.00 47.41 256 PHE A C 1
ATOM 2056 O O . PHE A 1 256 ? 44.164 -2.580 20.438 1.00 47.41 256 PHE A O 1
ATOM 2063 N N . THR A 1 257 ? 42.310 -1.426 20.981 1.00 47.69 257 THR A N 1
ATOM 2064 C CA . THR A 1 257 ? 41.930 -2.277 22.114 1.00 47.69 257 THR A CA 1
ATOM 2065 C C . THR A 1 257 ? 40.654 -3.033 21.758 1.00 47.69 257 THR A C 1
ATOM 2067 O O . THR A 1 257 ? 39.609 -2.429 21.511 1.00 47.69 257 THR A O 1
ATOM 2070 N N . LEU A 1 258 ? 40.753 -4.361 21.697 1.00 41.88 258 LEU A N 1
ATOM 2071 C CA . LEU A 1 258 ? 39.651 -5.271 21.386 1.00 41.88 258 LEU A CA 1
ATOM 2072 C C . LEU A 1 258 ? 39.006 -5.764 22.683 1.00 41.88 258 LEU A C 1
ATOM 2074 O O . LEU A 1 258 ? 39.650 -6.465 23.461 1.00 41.88 258 LEU A O 1
ATOM 2078 N N . TYR A 1 259 ? 37.726 -5.454 22.884 1.00 45.34 259 TYR A N 1
ATOM 2079 C CA . TYR A 1 259 ? 36.931 -6.027 23.970 1.00 45.34 259 TYR A CA 1
ATOM 2080 C C . TYR A 1 259 ? 35.913 -7.026 23.422 1.00 45.34 259 TYR A C 1
ATOM 2082 O O . TYR A 1 259 ? 35.092 -6.702 22.563 1.00 45.34 259 TYR A O 1
ATOM 2090 N N . SER A 1 260 ? 35.960 -8.248 23.952 1.00 39.34 260 SER A N 1
ATOM 2091 C CA . SER A 1 260 ? 34.953 -9.290 23.747 1.00 39.34 260 SER A CA 1
ATOM 2092 C C . SER A 1 260 ? 34.012 -9.293 24.945 1.00 39.34 260 SER A C 1
ATOM 2094 O O . SER A 1 260 ? 34.423 -9.667 26.043 1.00 39.34 260 SER A O 1
ATOM 2096 N N . PHE A 1 261 ? 32.747 -8.937 24.740 1.00 43.62 261 PHE A N 1
ATOM 2097 C CA . PHE A 1 261 ? 31.743 -9.015 25.799 1.00 43.62 261 PHE A CA 1
ATOM 2098 C C . PHE A 1 261 ? 31.049 -10.385 25.782 1.00 43.62 261 PHE A C 1
ATOM 2100 O O . PHE A 1 261 ? 30.426 -10.773 24.791 1.00 43.62 261 PHE A O 1
ATOM 2107 N N . SER A 1 262 ? 31.156 -11.124 26.890 1.00 40.31 262 SER A N 1
ATOM 2108 C CA . SER A 1 262 ? 30.327 -12.298 27.197 1.00 40.31 262 SER A CA 1
ATOM 2109 C C . SER A 1 262 ? 29.803 -12.203 28.629 1.00 40.31 262 SER A C 1
ATOM 2111 O O . SER A 1 262 ? 30.512 -11.698 29.494 1.00 40.31 262 SER A O 1
ATOM 2113 N N . ASP A 1 263 ? 28.597 -12.722 28.880 1.00 43.44 263 ASP A N 1
ATOM 2114 C CA . ASP A 1 263 ? 27.817 -12.569 30.128 1.00 43.44 263 ASP A CA 1
ATOM 2115 C C . ASP A 1 263 ? 28.473 -13.112 31.426 1.00 43.44 263 ASP A C 1
ATOM 2117 O O . ASP A 1 263 ? 27.853 -13.090 32.483 1.00 43.44 263 ASP A O 1
ATOM 2121 N N . SER A 1 264 ? 29.729 -13.568 31.402 1.00 37.72 264 SER A N 1
ATOM 2122 C CA . SER A 1 264 ? 30.475 -14.029 32.586 1.00 37.72 264 SER A CA 1
ATOM 2123 C C . SER A 1 264 ? 31.503 -13.024 33.137 1.00 37.72 264 SER A C 1
ATOM 2125 O O . SER A 1 264 ? 32.326 -13.395 33.969 1.00 37.72 264 SER A O 1
ATOM 2127 N N . GLY A 1 265 ? 31.440 -11.752 32.730 1.00 40.00 265 GLY A N 1
ATOM 2128 C CA . GLY A 1 265 ? 32.291 -10.673 33.250 1.00 40.00 265 GLY A CA 1
ATOM 2129 C C . GLY A 1 265 ? 33.333 -10.162 32.251 1.00 40.00 265 GLY A C 1
ATOM 2130 O O . GLY A 1 265 ? 33.602 -10.777 31.219 1.00 40.00 265 GLY A O 1
ATOM 2131 N N . VAL A 1 266 ? 33.898 -8.987 32.552 1.00 32.47 266 VAL A N 1
ATOM 2132 C CA . VAL A 1 266 ? 34.936 -8.337 31.739 1.00 32.47 266 VAL A CA 1
ATOM 2133 C C . VAL A 1 266 ? 36.241 -9.116 31.901 1.00 32.47 266 VAL A C 1
ATOM 2135 O O . VAL A 1 266 ? 36.885 -9.041 32.943 1.00 32.47 266 VAL A O 1
ATOM 2138 N N . HIS A 1 267 ? 36.643 -9.858 30.872 1.00 38.00 267 HIS A N 1
ATOM 2139 C CA . HIS A 1 267 ? 37.990 -10.414 30.792 1.00 38.00 267 HIS A CA 1
ATOM 2140 C C . HIS A 1 267 ? 38.865 -9.488 29.950 1.00 38.00 267 HIS A C 1
ATOM 2142 O O . HIS A 1 267 ? 38.620 -9.294 28.759 1.00 38.00 267 HIS A O 1
ATOM 2148 N N . GLU A 1 268 ? 39.888 -8.914 30.576 1.00 31.88 268 GLU A N 1
ATOM 2149 C CA . GLU A 1 268 ? 40.955 -8.199 29.885 1.00 31.88 268 GLU A CA 1
ATOM 2150 C C . GLU A 1 268 ? 41.766 -9.222 29.073 1.00 31.88 268 GLU A C 1
ATOM 2152 O O . GLU A 1 268 ? 42.438 -10.094 29.630 1.00 31.88 268 GLU A O 1
ATOM 2157 N N . MET A 1 269 ? 41.653 -9.186 27.743 1.00 36.69 269 MET A N 1
ATOM 2158 C CA . MET A 1 269 ? 42.523 -9.989 26.887 1.00 36.69 269 MET A CA 1
ATOM 2159 C C . MET A 1 269 ? 43.932 -9.396 26.947 1.00 36.69 269 MET A C 1
ATOM 2161 O O . MET A 1 269 ? 44.150 -8.258 26.537 1.00 36.69 269 MET A O 1
ATOM 2165 N N . GLN A 1 270 ? 44.888 -10.176 27.459 1.00 32.59 270 GLN A N 1
ATOM 2166 C CA . GLN A 1 270 ? 46.302 -9.808 27.435 1.00 32.59 270 GLN A C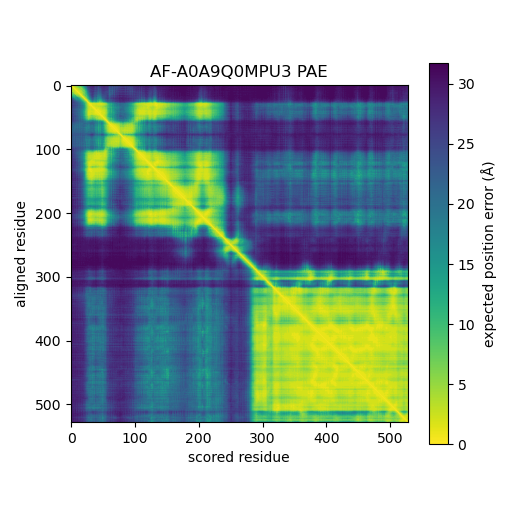A 1
ATOM 2167 C C . GLN A 1 270 ? 46.742 -9.531 25.989 1.00 32.59 270 GLN A C 1
ATOM 2169 O O . GLN A 1 270 ? 46.411 -10.322 25.099 1.00 32.59 270 GLN A O 1
ATOM 2174 N N . PRO A 1 271 ? 47.490 -8.443 25.732 1.00 30.25 271 PRO A N 1
ATOM 2175 C CA . PRO A 1 271 ? 47.896 -8.079 24.385 1.00 30.25 271 PRO A CA 1
ATOM 2176 C C . PRO A 1 271 ? 48.850 -9.141 23.832 1.00 30.25 271 PRO A C 1
ATOM 2178 O O . PRO A 1 271 ? 50.033 -9.193 24.168 1.00 30.25 271 PRO A O 1
ATOM 2181 N N . THR A 1 272 ? 48.345 -10.007 22.956 1.00 34.78 272 THR A N 1
ATOM 2182 C CA . THR A 1 272 ? 49.198 -10.833 22.102 1.00 34.78 272 THR A CA 1
ATOM 2183 C C . THR A 1 272 ? 49.992 -9.921 21.178 1.00 34.78 272 THR A C 1
ATOM 2185 O O . THR A 1 272 ? 49.424 -9.014 20.569 1.00 34.78 272 THR A O 1
ATOM 2188 N N . LYS A 1 273 ? 51.308 -10.165 21.094 1.00 31.11 273 LYS A N 1
ATOM 2189 C CA . LYS A 1 273 ? 52.263 -9.433 20.251 1.00 31.11 273 LYS A CA 1
ATOM 2190 C C . LYS A 1 273 ? 51.650 -9.123 18.886 1.00 31.11 273 LYS A C 1
ATOM 2192 O O . LYS A 1 273 ? 51.448 -10.018 18.070 1.00 31.11 273 LYS A O 1
ATOM 2197 N N . VAL A 1 274 ? 51.390 -7.842 18.656 1.00 29.72 274 VAL A N 1
ATOM 2198 C CA . VAL A 1 274 ? 50.985 -7.316 17.358 1.00 29.72 274 VAL A CA 1
ATOM 2199 C C . VAL A 1 274 ? 52.137 -7.585 16.396 1.00 29.72 274 VAL A C 1
ATOM 2201 O O . VAL A 1 274 ? 53.208 -6.986 16.510 1.00 29.72 274 VAL A O 1
ATOM 2204 N N . HIS A 1 275 ? 51.943 -8.510 15.456 1.00 32.69 275 HIS A N 1
ATOM 2205 C CA . HIS A 1 275 ? 52.736 -8.476 14.240 1.00 32.69 275 HIS A CA 1
ATOM 2206 C C . HIS A 1 275 ? 52.461 -7.134 13.581 1.00 32.69 275 HIS A C 1
ATOM 2208 O O . HIS A 1 275 ? 51.308 -6.758 13.378 1.00 32.69 275 HIS A O 1
ATOM 2214 N N . LYS A 1 276 ? 53.534 -6.393 13.318 1.00 28.05 276 LYS A N 1
ATOM 2215 C CA . LYS A 1 276 ? 53.512 -5.128 12.600 1.00 28.05 276 LYS A CA 1
ATOM 2216 C C . LYS A 1 276 ? 52.969 -5.418 11.197 1.00 28.05 276 LYS A C 1
ATOM 2218 O O . LYS A 1 276 ? 53.723 -5.764 10.295 1.00 28.05 276 LYS A O 1
ATOM 2223 N N . ILE A 1 277 ? 51.651 -5.366 11.034 1.00 34.25 277 ILE A N 1
ATOM 2224 C CA . ILE A 1 277 ? 51.032 -5.353 9.717 1.00 34.25 277 ILE A CA 1
ATOM 2225 C C . ILE A 1 277 ? 51.277 -3.936 9.214 1.00 34.25 277 ILE A C 1
ATOM 2227 O O . ILE A 1 277 ? 50.514 -3.017 9.499 1.00 34.25 277 ILE A O 1
ATOM 2231 N N . GLU A 1 278 ? 52.385 -3.748 8.501 1.00 31.52 278 GLU A N 1
ATOM 2232 C CA . GLU A 1 278 ? 52.568 -2.612 7.597 1.00 31.52 278 GLU A CA 1
ATOM 2233 C C . GLU A 1 278 ? 51.625 -2.801 6.400 1.00 31.52 278 GLU A C 1
ATOM 2235 O O . GLU A 1 278 ? 52.029 -3.006 5.261 1.00 31.52 278 GLU A O 1
ATOM 2240 N N . GLY A 1 279 ? 50.326 -2.782 6.682 1.00 34.31 279 GLY A N 1
ATOM 2241 C CA . GLY A 1 279 ? 49.294 -2.591 5.686 1.00 34.31 279 GLY A CA 1
ATOM 2242 C C . GLY A 1 279 ? 49.140 -1.094 5.525 1.00 34.31 279 GLY A C 1
ATOM 2243 O O . GLY A 1 279 ? 48.628 -0.424 6.421 1.00 34.31 279 GLY A O 1
ATOM 2244 N N . LYS A 1 280 ? 49.605 -0.555 4.397 1.00 29.84 280 LYS A N 1
ATOM 2245 C CA . LYS A 1 280 ? 49.139 0.752 3.927 1.00 29.84 280 LYS A CA 1
ATOM 2246 C C . LYS A 1 280 ? 47.615 0.760 4.059 1.00 29.84 280 LYS A C 1
ATOM 2248 O O . LYS A 1 280 ? 46.977 -0.168 3.569 1.00 29.84 280 LYS A O 1
ATOM 2253 N N . MET A 1 281 ? 47.048 1.782 4.702 1.00 31.39 281 MET A N 1
ATOM 2254 C CA . MET A 1 281 ? 45.639 2.129 4.520 1.00 31.39 281 MET A CA 1
ATOM 2255 C C . MET A 1 281 ? 45.464 2.318 3.013 1.00 31.39 281 MET A C 1
ATOM 2257 O O . MET A 1 281 ? 45.855 3.346 2.461 1.00 31.39 281 MET A O 1
ATOM 2261 N N . SER A 1 282 ? 45.007 1.277 2.320 1.00 33.84 282 SER A N 1
ATOM 2262 C CA . SER A 1 282 ? 44.576 1.425 0.946 1.00 33.84 282 SER A CA 1
ATOM 2263 C C . SER A 1 282 ? 43.415 2.402 1.004 1.00 33.84 282 SER A C 1
ATOM 2265 O O . SER A 1 282 ? 42.505 2.254 1.823 1.00 33.84 282 SER A O 1
ATOM 2267 N N . ASN A 1 283 ? 43.489 3.437 0.177 1.00 30.25 283 ASN A N 1
ATOM 2268 C CA . ASN A 1 283 ? 42.341 4.255 -0.160 1.00 30.25 283 ASN A CA 1
ATOM 2269 C C . ASN A 1 283 ? 41.177 3.296 -0.442 1.00 30.25 283 ASN A C 1
ATOM 2271 O O . ASN A 1 283 ? 41.239 2.556 -1.419 1.00 30.25 283 ASN A O 1
ATOM 2275 N N . TYR A 1 284 ? 40.162 3.250 0.423 1.00 37.16 284 TYR A N 1
ATOM 2276 C CA . TYR A 1 284 ? 38.891 2.665 0.019 1.00 37.16 284 TYR A CA 1
ATOM 2277 C C . TYR A 1 284 ? 38.371 3.595 -1.070 1.00 37.16 284 TYR A C 1
ATOM 2279 O O . TYR A 1 284 ? 37.885 4.693 -0.782 1.00 37.16 284 TYR A O 1
ATOM 2287 N N . GLU A 1 285 ? 38.555 3.205 -2.328 1.00 40.53 285 GLU A N 1
ATOM 2288 C CA . GLU A 1 285 ? 37.815 3.822 -3.409 1.00 40.53 285 GLU A CA 1
ATOM 2289 C C . GLU A 1 285 ? 36.335 3.574 -3.100 1.00 40.53 285 GLU A C 1
ATOM 2291 O O . GLU A 1 285 ? 35.855 2.446 -3.125 1.00 40.53 285 GLU A O 1
ATOM 2296 N N . LYS A 1 286 ? 35.596 4.637 -2.761 1.00 43.19 286 LYS A N 1
ATOM 2297 C CA . LYS A 1 286 ? 34.142 4.605 -2.502 1.00 43.19 286 LYS A CA 1
ATOM 2298 C C . LYS A 1 286 ? 33.312 4.051 -3.680 1.00 43.19 286 LYS A C 1
ATOM 2300 O O . LYS A 1 286 ? 32.094 3.980 -3.573 1.00 43.19 286 LYS A O 1
ATOM 2305 N N . SER A 1 287 ? 33.953 3.709 -4.798 1.00 45.69 287 SER A N 1
ATOM 2306 C CA . SER A 1 287 ? 33.374 3.063 -5.974 1.00 45.69 287 SER A CA 1
ATOM 2307 C C . SER A 1 287 ? 33.189 1.546 -5.816 1.00 45.69 287 SER A C 1
ATOM 2309 O O . SER A 1 287 ? 32.493 0.960 -6.645 1.00 45.69 287 SER A O 1
ATOM 2311 N N . GLU A 1 288 ? 33.774 0.911 -4.792 1.00 50.53 288 GLU A N 1
ATOM 2312 C CA . GLU A 1 288 ? 33.591 -0.518 -4.512 1.00 50.53 288 GLU A CA 1
ATOM 2313 C C . GLU A 1 288 ? 32.482 -0.728 -3.470 1.00 50.53 288 GLU A C 1
ATOM 2315 O O . GLU A 1 288 ? 32.610 -0.387 -2.292 1.00 50.53 288 GLU A O 1
ATOM 2320 N N . TRP A 1 289 ? 31.348 -1.262 -3.928 1.00 57.25 289 TRP A N 1
ATOM 2321 C CA . TRP A 1 289 ? 30.217 -1.635 -3.081 1.00 57.25 289 TRP A CA 1
ATOM 2322 C C . TRP A 1 289 ? 30.508 -2.970 -2.364 1.00 57.25 289 TRP A C 1
ATOM 2324 O O . TRP A 1 289 ? 31.059 -3.876 -2.988 1.00 57.25 289 TRP A O 1
ATOM 2334 N N . PRO A 1 290 ? 30.171 -3.132 -1.070 1.00 60.88 290 PRO A N 1
ATOM 2335 C CA . PRO A 1 290 ? 30.784 -4.167 -0.233 1.00 60.88 290 PRO A CA 1
ATOM 2336 C C . PRO A 1 290 ? 30.133 -5.556 -0.309 1.00 60.88 290 PRO A C 1
ATOM 2338 O O . PRO A 1 290 ? 30.614 -6.469 0.365 1.00 60.88 290 PRO A O 1
ATOM 2341 N N . PHE A 1 291 ? 29.029 -5.738 -1.041 1.00 69.69 291 PHE A N 1
ATOM 2342 C CA . PHE A 1 291 ? 28.308 -7.012 -1.036 1.00 69.69 291 PHE A CA 1
ATOM 2343 C C . PHE A 1 291 ? 28.574 -7.836 -2.296 1.00 69.69 291 PHE A C 1
ATOM 2345 O O . PHE A 1 291 ? 28.424 -7.381 -3.427 1.00 69.69 291 PHE A O 1
ATOM 2352 N N . GLU A 1 292 ? 28.927 -9.098 -2.074 1.00 75.69 292 GLU A N 1
ATOM 2353 C CA . GLU A 1 292 ? 29.003 -10.113 -3.117 1.00 75.69 292 GLU A CA 1
ATOM 2354 C C . GLU A 1 292 ? 27.661 -10.843 -3.242 1.00 75.69 292 GLU A C 1
ATOM 2356 O O . GLU A 1 292 ? 26.907 -10.978 -2.272 1.00 75.69 292 GLU A O 1
ATOM 2361 N N . ILE A 1 293 ? 27.371 -11.361 -4.438 1.00 78.50 293 ILE A N 1
ATOM 2362 C CA . ILE A 1 293 ? 26.219 -12.242 -4.651 1.00 78.50 293 ILE A CA 1
ATOM 2363 C C . ILE A 1 293 ? 26.399 -13.494 -3.788 1.00 78.50 293 ILE A C 1
ATOM 2365 O O . ILE A 1 293 ? 27.463 -14.116 -3.778 1.00 78.50 293 ILE A O 1
ATOM 2369 N N . SER A 1 294 ? 25.344 -13.886 -3.074 1.00 80.62 294 SER A N 1
ATOM 2370 C CA . SER A 1 294 ? 25.359 -15.079 -2.237 1.00 80.62 294 SER A CA 1
ATOM 2371 C C . SER A 1 294 ? 25.718 -16.313 -3.061 1.00 80.62 294 SER A C 1
ATOM 2373 O O . SER A 1 294 ? 25.118 -16.570 -4.104 1.00 80.62 294 SER A O 1
ATOM 2375 N N . LYS A 1 295 ? 26.609 -17.157 -2.529 1.00 76.75 295 LYS A N 1
ATOM 2376 C CA . LYS A 1 295 ? 26.968 -18.460 -3.123 1.00 76.75 295 LYS A CA 1
ATOM 2377 C C . LYS A 1 295 ? 25.778 -19.415 -3.285 1.00 76.75 295 LYS A C 1
ATOM 2379 O O . LYS A 1 295 ? 25.905 -20.435 -3.948 1.00 76.75 295 LYS A O 1
ATOM 2384 N N . ASN A 1 296 ? 24.641 -19.094 -2.667 1.00 79.50 296 ASN A N 1
ATOM 2385 C CA . ASN A 1 296 ? 23.400 -19.854 -2.766 1.00 79.50 296 ASN A CA 1
ATOM 2386 C C . ASN A 1 296 ? 22.598 -19.554 -4.045 1.00 79.50 296 ASN A C 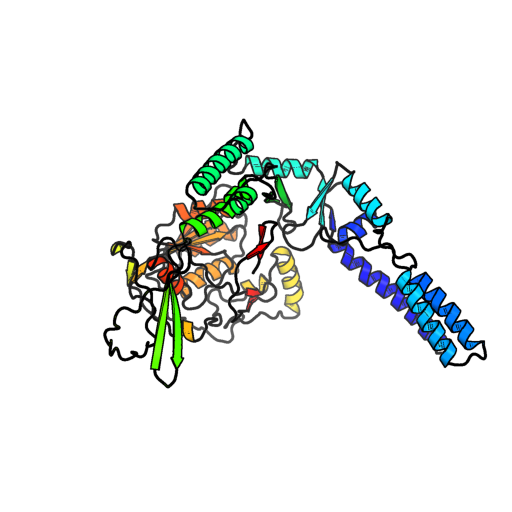1
ATOM 2388 O O . ASN A 1 296 ? 21.563 -20.181 -4.252 1.00 79.50 296 ASN A O 1
ATOM 2392 N N . TYR A 1 297 ? 23.011 -18.585 -4.869 1.00 77.56 297 TYR A N 1
ATOM 2393 C CA . TYR A 1 297 ? 22.446 -18.414 -6.206 1.00 77.56 297 TYR A CA 1
ATOM 2394 C C . TYR A 1 297 ? 23.086 -19.392 -7.184 1.00 77.56 297 TYR A C 1
ATOM 2396 O O . TYR A 1 297 ? 24.309 -19.436 -7.316 1.00 77.56 297 TYR A O 1
ATOM 2404 N N . ASN A 1 298 ? 22.253 -20.125 -7.918 1.00 82.25 298 ASN A N 1
ATOM 2405 C CA . ASN A 1 298 ? 22.708 -20.848 -9.095 1.00 82.25 298 ASN A CA 1
ATOM 2406 C C . ASN A 1 298 ? 22.986 -19.863 -10.235 1.00 82.25 298 ASN A C 1
ATOM 2408 O O . ASN A 1 298 ? 22.326 -18.829 -10.358 1.00 82.25 298 ASN A O 1
ATOM 2412 N N . GLU A 1 299 ? 23.912 -20.212 -11.129 1.00 76.94 299 GLU A N 1
ATOM 2413 C CA . GLU A 1 299 ? 24.230 -19.374 -12.294 1.00 76.94 299 GLU A CA 1
ATOM 2414 C C . GLU A 1 299 ? 23.028 -19.139 -13.220 1.00 76.94 299 GLU A C 1
ATOM 2416 O O . GLU A 1 299 ? 22.991 -18.129 -13.913 1.00 76.94 299 GLU A O 1
ATOM 2421 N N . SER A 1 300 ? 22.039 -20.038 -13.215 1.00 79.81 300 SER A N 1
ATOM 2422 C CA . SER A 1 300 ? 20.798 -19.913 -13.988 1.00 79.81 300 SER A CA 1
ATOM 2423 C C . SER A 1 300 ? 19.785 -18.932 -13.392 1.00 79.81 300 SER A C 1
ATOM 2425 O O . SER A 1 300 ? 18.853 -18.529 -14.083 1.00 79.81 300 SER A O 1
ATOM 2427 N N . GLU A 1 301 ? 19.931 -18.563 -12.118 1.00 82.31 301 GLU A N 1
ATOM 2428 C CA . GLU A 1 301 ? 18.988 -17.684 -11.415 1.00 82.31 301 GLU A CA 1
ATOM 2429 C C . GLU A 1 301 ? 19.375 -16.207 -11.502 1.00 82.31 301 GLU A C 1
ATOM 2431 O O . GLU A 1 301 ? 18.574 -15.349 -11.120 1.00 82.31 301 GLU A O 1
ATOM 2436 N N . VAL A 1 302 ? 20.582 -15.920 -11.997 1.00 91.38 302 VAL A N 1
ATOM 2437 C CA . VAL A 1 302 ? 21.117 -14.577 -12.221 1.00 91.38 302 VAL A CA 1
ATOM 2438 C C . VAL A 1 302 ? 21.394 -14.360 -13.702 1.00 91.38 302 VAL A C 1
ATOM 2440 O O . VAL A 1 302 ? 21.864 -15.250 -14.406 1.00 91.38 302 VAL A O 1
ATOM 2443 N N . VAL A 1 303 ? 21.134 -13.154 -14.183 1.00 93.31 303 VAL A N 1
ATOM 2444 C CA . VAL A 1 303 ? 21.316 -12.783 -15.587 1.00 93.31 303 VAL A CA 1
ATOM 2445 C C . VAL A 1 303 ? 22.230 -11.579 -15.689 1.00 93.31 303 VAL A C 1
ATOM 2447 O O . VAL A 1 303 ? 22.249 -10.720 -14.805 1.00 93.31 303 VAL A O 1
ATOM 2450 N N . ARG A 1 304 ? 23.007 -11.525 -16.772 1.00 92.56 304 ARG A N 1
ATOM 2451 C CA . ARG A 1 304 ? 23.773 -10.327 -17.106 1.00 92.56 304 ARG A CA 1
ATOM 2452 C C . ARG A 1 304 ? 22.811 -9.253 -17.604 1.00 92.56 304 ARG A C 1
ATOM 2454 O O . ARG A 1 304 ? 21.938 -9.553 -18.412 1.00 92.56 304 ARG A O 1
ATOM 2461 N N . TRP A 1 305 ? 23.004 -8.028 -17.140 1.00 91.56 305 TRP A N 1
ATOM 2462 C CA . TRP A 1 305 ? 22.182 -6.875 -17.501 1.00 91.56 305 TRP A CA 1
ATOM 2463 C C . TRP A 1 305 ? 23.066 -5.712 -17.962 1.00 91.56 305 TRP A C 1
ATOM 2465 O O . TRP A 1 305 ? 24.279 -5.714 -17.728 1.00 91.56 305 TRP A O 1
ATOM 2475 N N . SER A 1 306 ? 22.472 -4.740 -18.653 1.00 83.88 306 SER A N 1
ATOM 2476 C CA . SER A 1 306 ? 23.194 -3.616 -19.256 1.00 83.88 306 SER A CA 1
ATOM 2477 C C . SER A 1 306 ? 22.763 -2.253 -18.689 1.00 83.88 306 SER A C 1
ATOM 2479 O O . SER A 1 306 ? 21.627 -2.058 -18.258 1.00 83.88 306 SER A O 1
ATOM 2481 N N . TYR A 1 307 ? 23.707 -1.302 -18.652 1.00 68.50 307 TYR A N 1
ATOM 2482 C CA . TYR A 1 307 ? 23.509 0.089 -18.214 1.00 68.50 307 TYR A CA 1
ATOM 2483 C C . TYR A 1 307 ? 24.031 1.058 -19.289 1.00 68.50 307 TYR A C 1
ATOM 2485 O O . TYR A 1 307 ? 25.064 0.756 -19.894 1.00 68.50 307 TYR A O 1
ATOM 2493 N N . PRO A 1 308 ? 23.433 2.251 -19.478 1.00 60.38 308 PRO A N 1
ATOM 2494 C CA . PRO A 1 308 ? 22.181 2.747 -18.898 1.00 60.38 308 PRO A CA 1
ATOM 2495 C C . PRO A 1 308 ? 20.948 2.265 -19.670 1.00 60.38 308 PRO A C 1
ATOM 2497 O O . PRO A 1 308 ? 21.030 1.988 -20.863 1.00 60.38 308 PRO A O 1
ATOM 2500 N N . VAL A 1 309 ? 19.790 2.248 -19.006 1.00 60.62 309 VAL A N 1
ATOM 2501 C CA . VAL A 1 309 ? 18.499 2.228 -19.709 1.00 60.62 309 VAL A CA 1
ATOM 2502 C C . VAL A 1 309 ? 18.319 3.625 -20.320 1.00 60.62 309 VAL A C 1
ATOM 2504 O O . VAL A 1 309 ? 18.283 4.596 -19.560 1.00 60.62 309 VAL A O 1
ATOM 2507 N N . PRO A 1 310 ? 18.298 3.787 -21.655 1.00 54.56 310 PRO A N 1
ATOM 2508 C CA . PRO A 1 310 ? 18.145 5.102 -22.259 1.00 54.56 310 PRO A CA 1
ATOM 2509 C C . PRO A 1 310 ? 16.726 5.619 -22.004 1.00 54.56 310 PRO A C 1
ATOM 2511 O O . PRO A 1 310 ? 15.760 5.097 -22.554 1.00 54.56 310 PRO A O 1
ATOM 2514 N N . ILE A 1 311 ? 16.601 6.654 -21.173 1.00 60.62 311 ILE A N 1
ATOM 2515 C CA . ILE A 1 311 ? 15.323 7.329 -20.934 1.00 60.62 311 ILE A CA 1
ATOM 2516 C C . ILE A 1 311 ? 15.114 8.343 -22.057 1.00 60.62 311 ILE A C 1
ATOM 2518 O O . ILE A 1 311 ? 15.893 9.283 -22.227 1.00 60.62 311 ILE A O 1
ATOM 2522 N N . ILE A 1 312 ? 14.060 8.148 -22.846 1.00 57.72 312 ILE A N 1
ATOM 2523 C CA . ILE A 1 312 ? 13.685 9.080 -23.910 1.00 57.72 312 ILE A CA 1
ATOM 2524 C C . ILE A 1 312 ? 12.974 10.272 -23.260 1.00 57.72 312 ILE A C 1
ATOM 2526 O O . ILE A 1 312 ? 11.781 10.222 -22.964 1.00 57.72 312 ILE A O 1
ATOM 2530 N N . HIS A 1 313 ? 13.705 11.360 -23.021 1.00 57.78 313 HIS A N 1
ATOM 2531 C CA . HIS A 1 313 ? 13.100 12.629 -22.620 1.00 57.78 313 HIS A CA 1
ATOM 2532 C C . HIS A 1 313 ? 12.462 13.299 -23.845 1.00 57.78 313 HIS A C 1
ATOM 2534 O O . HIS A 1 313 ? 13.122 14.049 -24.559 1.00 57.78 313 HIS A O 1
ATOM 2540 N N . ASN A 1 314 ? 11.181 13.028 -24.100 1.00 55.34 314 ASN A N 1
ATOM 2541 C CA . ASN A 1 314 ? 10.415 13.807 -25.074 1.00 55.34 314 ASN A CA 1
ATOM 2542 C C . ASN A 1 314 ? 9.949 15.138 -24.461 1.00 55.34 314 ASN A C 1
ATOM 2544 O O . ASN A 1 314 ? 9.468 15.160 -23.330 1.00 55.34 314 ASN A O 1
ATOM 2548 N N . ASP A 1 315 ? 10.115 16.212 -25.241 1.00 55.62 315 ASP A N 1
ATOM 2549 C CA . ASP A 1 315 ? 9.689 17.609 -25.060 1.00 55.62 315 ASP A CA 1
ATOM 2550 C C . ASP A 1 315 ? 9.351 18.080 -23.634 1.00 55.62 315 ASP A C 1
ATOM 2552 O O . ASP A 1 315 ? 8.295 17.787 -23.069 1.00 55.62 315 ASP A O 1
ATOM 2556 N N . SER A 1 316 ? 10.199 18.970 -23.107 1.00 61.12 316 SER A N 1
ATOM 2557 C CA . SER A 1 316 ? 10.090 19.599 -21.780 1.00 61.12 316 SER A CA 1
ATOM 2558 C C . SER A 1 316 ? 8.828 20.446 -21.545 1.00 61.12 316 SER A C 1
ATOM 2560 O O . SER A 1 316 ? 8.606 20.900 -20.424 1.00 61.12 316 SER A O 1
ATOM 2562 N N . TYR A 1 317 ? 8.000 20.665 -22.569 1.00 66.25 317 TYR A N 1
ATOM 2563 C CA . TYR A 1 317 ? 6.821 21.537 -22.514 1.00 66.25 317 TYR A CA 1
ATOM 2564 C C . TYR A 1 317 ? 5.499 20.803 -22.243 1.00 66.25 317 TYR A C 1
ATOM 2566 O O . TYR A 1 317 ? 4.459 21.451 -22.122 1.00 66.25 317 TYR A O 1
ATOM 2574 N N . GLN A 1 318 ? 5.501 19.469 -22.159 1.00 82.12 318 GLN A N 1
ATOM 2575 C CA . GLN A 1 318 ? 4.276 18.713 -21.885 1.00 82.12 318 GLN A CA 1
ATOM 2576 C C . GLN A 1 318 ? 3.890 18.753 -20.399 1.00 82.12 318 GLN A C 1
ATOM 2578 O O . GLN A 1 318 ? 4.738 18.782 -19.505 1.00 82.12 318 GLN A O 1
ATOM 2583 N N . VAL A 1 319 ? 2.582 18.714 -20.131 1.00 87.44 319 VAL A N 1
ATOM 2584 C CA . VAL A 1 319 ? 2.033 18.707 -18.768 1.00 87.44 319 VAL A CA 1
ATOM 2585 C C . VAL A 1 319 ? 2.600 17.529 -17.975 1.00 87.44 319 VAL A C 1
ATOM 2587 O O . VAL A 1 319 ? 2.554 16.381 -18.414 1.00 87.44 319 VAL A O 1
ATOM 2590 N N . GLY A 1 320 ? 3.115 17.820 -16.781 1.00 90.00 320 GLY A N 1
ATOM 2591 C CA . GLY A 1 320 ? 3.629 16.813 -15.858 1.00 90.00 320 GLY A CA 1
ATOM 2592 C C . GLY A 1 320 ? 5.051 16.324 -16.123 1.00 90.00 320 GLY A C 1
ATOM 2593 O O . GLY A 1 320 ? 5.541 15.522 -15.329 1.00 90.00 320 GLY A O 1
ATOM 2594 N N . GLN A 1 321 ? 5.722 16.786 -17.185 1.00 90.50 321 GLN A N 1
ATOM 2595 C CA . GLN A 1 321 ? 7.123 16.432 -17.432 1.00 90.50 321 GLN A CA 1
ATOM 2596 C C . GLN A 1 321 ? 8.039 16.928 -16.308 1.00 90.50 321 GLN A C 1
ATOM 2598 O O . GLN A 1 321 ? 7.771 17.945 -15.664 1.00 90.50 321 GLN A O 1
ATOM 2603 N N . GLY A 1 322 ? 9.109 16.175 -16.043 1.00 88.81 322 GLY A N 1
ATOM 2604 C CA . GLY A 1 322 ? 10.029 16.429 -14.934 1.00 88.81 322 GLY A CA 1
ATOM 2605 C C . GLY A 1 322 ? 9.370 16.357 -13.552 1.00 88.81 322 GLY A C 1
ATOM 2606 O O . GLY A 1 322 ? 9.881 16.956 -12.611 1.00 88.81 322 GLY A O 1
ATOM 2607 N N . GLY A 1 323 ? 8.224 15.678 -13.424 1.00 90.44 323 GLY A N 1
ATOM 2608 C CA . GLY A 1 323 ? 7.442 15.598 -12.187 1.00 90.44 323 GLY A CA 1
ATOM 2609 C C . GLY A 1 323 ? 6.651 16.863 -11.832 1.00 90.44 323 GLY A C 1
ATOM 2610 O O . GLY A 1 323 ? 6.216 17.005 -10.687 1.00 90.44 323 GLY A O 1
ATOM 2611 N N . GLY A 1 324 ? 6.456 17.788 -12.778 1.00 91.94 324 GLY A N 1
ATOM 2612 C CA . GLY A 1 324 ? 5.674 19.007 -12.561 1.00 91.94 324 GLY A CA 1
ATOM 2613 C C . GLY A 1 324 ? 4.205 18.736 -12.200 1.00 91.94 324 GLY A C 1
ATOM 2614 O O . GLY A 1 324 ? 3.610 17.745 -12.621 1.00 91.94 324 GLY A O 1
ATOM 2615 N N . GLY A 1 325 ? 3.598 19.630 -11.419 1.00 92.44 325 GLY A N 1
ATOM 2616 C CA . GLY A 1 325 ? 2.162 19.579 -11.125 1.00 92.44 325 GLY A CA 1
ATOM 2617 C C . GLY A 1 325 ? 1.313 20.191 -12.241 1.00 92.44 325 GLY A C 1
ATOM 2618 O O . GLY A 1 325 ? 1.745 21.116 -12.927 1.00 92.44 325 GLY A O 1
ATOM 2619 N N . TYR A 1 326 ? 0.083 19.707 -12.401 1.00 92.38 326 TYR A N 1
ATOM 2620 C CA . TYR A 1 326 ? -0.919 20.319 -13.271 1.00 92.38 326 TYR A CA 1
ATOM 2621 C C . TYR A 1 326 ? -1.607 21.500 -12.580 1.00 92.38 326 TYR A C 1
ATOM 2623 O O . TYR A 1 326 ? -2.036 21.398 -11.432 1.00 92.38 326 TYR A O 1
ATOM 2631 N N . VAL A 1 327 ? -1.763 22.609 -13.301 1.00 90.31 327 VAL A N 1
ATOM 2632 C CA . VAL A 1 327 ? -2.571 23.751 -12.860 1.00 90.31 327 VAL A CA 1
ATOM 2633 C C . VAL A 1 327 ? -3.779 23.858 -13.793 1.00 90.31 327 VAL A C 1
ATOM 2635 O O . VAL A 1 327 ? -3.584 24.025 -15.000 1.00 90.31 327 VAL A O 1
ATOM 2638 N N . PRO A 1 328 ? -5.017 23.742 -13.280 1.00 88.38 328 PRO A N 1
ATOM 2639 C CA . PRO A 1 328 ? -6.208 23.811 -14.114 1.00 88.38 328 PRO A CA 1
ATOM 2640 C C . PRO A 1 328 ? -6.429 25.230 -14.642 1.00 88.38 328 PRO A C 1
ATOM 2642 O O . PRO A 1 328 ? -6.229 26.220 -13.936 1.00 88.38 328 PRO A O 1
ATOM 2645 N N . SER A 1 329 ? -6.907 25.327 -15.879 1.00 89.94 329 SER A N 1
ATOM 2646 C CA . SER A 1 329 ? -7.502 26.555 -16.402 1.00 89.94 329 SER A CA 1
ATOM 2647 C C . SER A 1 329 ? -8.876 26.801 -15.757 1.00 89.94 329 SER A C 1
ATOM 2649 O O . SER A 1 329 ? -9.488 25.887 -15.198 1.00 89.94 329 SER A O 1
ATOM 2651 N N . ALA A 1 330 ? -9.369 28.044 -15.803 1.00 90.38 330 ALA A N 1
ATOM 2652 C CA . ALA A 1 330 ? -10.601 28.437 -15.110 1.00 90.38 330 ALA A CA 1
ATOM 2653 C C . ALA A 1 330 ? -11.833 27.607 -15.529 1.00 90.38 330 ALA A C 1
ATOM 2655 O O . ALA A 1 330 ? -12.661 27.280 -14.686 1.00 90.38 330 ALA A O 1
ATOM 2656 N N . ASP A 1 331 ? -11.911 27.215 -16.802 1.00 92.31 331 ASP A N 1
ATOM 2657 C CA . ASP A 1 331 ? -12.964 26.377 -17.391 1.00 92.31 331 ASP A C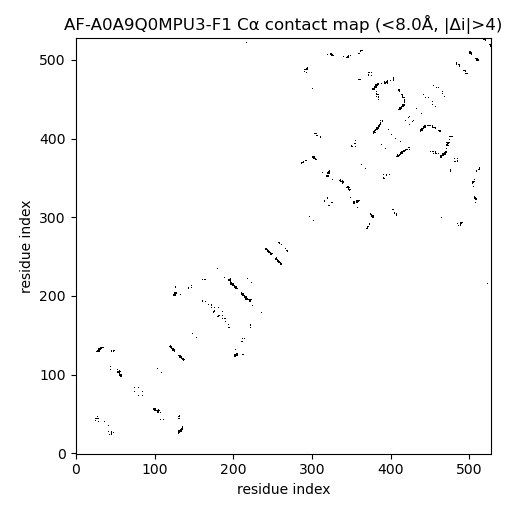A 1
ATOM 2658 C C . ASP A 1 331 ? -12.916 24.910 -16.933 1.00 92.31 331 ASP A C 1
ATOM 2660 O O . ASP A 1 331 ? -13.934 24.225 -16.938 1.00 92.31 331 ASP A O 1
ATOM 2664 N N . LYS A 1 332 ? -11.748 24.418 -16.505 1.00 91.06 332 LYS A N 1
ATOM 2665 C CA . LYS A 1 332 ? -11.545 23.018 -16.097 1.00 91.06 332 LYS A CA 1
ATOM 2666 C C . LYS A 1 332 ? -11.646 22.793 -14.593 1.00 91.06 332 LYS A C 1
ATOM 2668 O O . LYS A 1 332 ? -11.617 21.648 -14.145 1.00 91.06 332 LYS A O 1
ATOM 2673 N N . LYS A 1 333 ? -11.751 23.867 -13.808 1.00 91.50 333 LYS A N 1
ATOM 2674 C CA . LYS A 1 333 ? -11.716 23.796 -12.345 1.00 91.50 333 LYS A CA 1
ATOM 2675 C C . LYS A 1 333 ? -12.899 23.013 -11.766 1.00 91.50 333 LYS A C 1
ATOM 2677 O O . LYS A 1 333 ? -12.687 22.159 -10.916 1.00 91.50 333 LYS A O 1
ATOM 2682 N N . GLU A 1 334 ? -14.109 23.252 -12.265 1.00 92.12 334 GLU A N 1
ATOM 2683 C CA . GLU A 1 334 ? -15.318 22.558 -11.797 1.00 92.12 334 GLU A CA 1
ATOM 2684 C C . GLU A 1 334 ? -15.265 21.053 -12.105 1.00 92.12 334 GLU A C 1
ATOM 2686 O O . GLU A 1 334 ? -15.477 20.225 -11.220 1.00 92.12 334 GLU A O 1
ATOM 2691 N N . LEU A 1 335 ? -14.869 20.690 -13.332 1.00 92.00 335 LEU A N 1
ATOM 2692 C CA . LEU A 1 335 ? -14.670 19.293 -13.727 1.00 92.00 335 LEU A CA 1
ATOM 2693 C C . LEU A 1 335 ? -13.601 18.604 -12.865 1.00 92.00 335 LEU A C 1
ATOM 2695 O O . LEU A 1 335 ? -13.774 17.461 -12.448 1.00 92.00 335 LEU A O 1
ATOM 2699 N N . MET A 1 336 ? -12.496 19.297 -12.581 1.00 91.81 336 MET A N 1
ATOM 2700 C CA . MET A 1 336 ? -11.433 18.786 -11.718 1.00 91.81 336 MET A CA 1
ATOM 2701 C C . MET A 1 336 ? -11.945 18.495 -10.301 1.00 91.81 336 MET A C 1
ATOM 2703 O O . MET A 1 336 ? -11.680 17.421 -9.767 1.00 91.81 336 MET A O 1
ATOM 2707 N N . GLU A 1 337 ? -12.684 19.428 -9.695 1.00 90.31 337 GLU A N 1
ATOM 2708 C CA . GLU A 1 337 ? -13.252 19.267 -8.350 1.00 90.31 337 GLU A CA 1
ATOM 2709 C C . GLU A 1 337 ? -14.249 18.099 -8.290 1.00 90.31 337 GLU A C 1
ATOM 2711 O O . GLU A 1 337 ? -14.224 17.316 -7.334 1.00 90.31 337 GLU A O 1
ATOM 2716 N N . GLN A 1 338 ? -15.070 17.923 -9.332 1.00 90.50 338 GLN A N 1
ATOM 2717 C CA . GLN A 1 338 ? -15.965 16.772 -9.451 1.00 90.50 338 GLN A CA 1
ATOM 2718 C C . GLN A 1 338 ? -15.184 15.449 -9.498 1.00 90.50 338 GLN A C 1
ATOM 2720 O O . GLN A 1 338 ? -15.459 14.542 -8.711 1.00 90.50 338 GLN A O 1
ATOM 2725 N N . LEU A 1 339 ? -14.180 15.347 -10.372 1.00 88.25 339 LEU A N 1
ATOM 2726 C CA . LEU A 1 339 ? -13.391 14.122 -10.532 1.00 88.25 339 LEU A CA 1
ATOM 2727 C C . LEU A 1 339 ? -12.568 13.786 -9.280 1.00 88.25 339 LEU A C 1
ATOM 2729 O O . LEU A 1 339 ? -12.456 12.614 -8.920 1.00 88.25 339 LEU A O 1
ATOM 2733 N N . ILE A 1 340 ? -12.051 14.792 -8.564 1.00 88.00 340 ILE A N 1
ATOM 2734 C CA . ILE A 1 340 ? -11.383 14.591 -7.267 1.00 88.00 340 ILE A CA 1
ATOM 2735 C C . ILE A 1 340 ? -12.349 13.987 -6.248 1.00 88.00 340 ILE A C 1
ATOM 2737 O O . ILE A 1 340 ? -11.966 13.085 -5.505 1.00 88.00 340 ILE A O 1
ATOM 2741 N N . LYS A 1 341 ? -13.602 14.444 -6.213 1.00 83.94 341 LYS A N 1
ATOM 2742 C CA . LYS A 1 341 ? -14.612 13.909 -5.293 1.00 83.94 341 LYS A CA 1
ATOM 2743 C C . LYS A 1 341 ? -14.964 12.451 -5.600 1.00 83.94 341 LYS A C 1
ATOM 2745 O O . LYS A 1 341 ? -15.180 11.674 -4.673 1.00 83.94 341 LYS A O 1
ATOM 2750 N N . GLU A 1 342 ? -15.018 12.084 -6.876 1.00 80.56 342 GLU A N 1
ATOM 2751 C CA . GLU A 1 342 ? -15.351 10.724 -7.318 1.00 80.56 342 GLU A CA 1
ATOM 2752 C C . GLU A 1 342 ? -14.181 9.744 -7.115 1.00 80.56 342 GLU A C 1
ATOM 2754 O O . GLU A 1 342 ? -14.379 8.629 -6.630 1.00 80.56 342 GLU A O 1
ATOM 2759 N N . HIS A 1 343 ? -12.952 10.168 -7.425 1.00 79.81 343 HIS A N 1
ATOM 2760 C CA . HIS A 1 343 ? -11.777 9.289 -7.463 1.00 79.81 343 HIS A CA 1
ATOM 2761 C C . HIS A 1 343 ? -10.815 9.452 -6.274 1.00 79.81 343 HIS A C 1
ATOM 2763 O O . HIS A 1 343 ? -9.935 8.615 -6.082 1.00 79.81 343 HIS A O 1
ATOM 2769 N N . ASN A 1 344 ? -11.007 10.464 -5.422 1.00 87.88 344 ASN A N 1
ATOM 2770 C CA . ASN A 1 344 ? -10.123 10.863 -4.312 1.00 87.88 344 ASN A CA 1
ATOM 2771 C C . ASN A 1 344 ? -8.721 11.349 -4.735 1.00 87.88 344 ASN A C 1
ATOM 2773 O O . ASN A 1 344 ? -7.825 11.439 -3.896 1.00 87.88 344 ASN A O 1
ATOM 2777 N N . PHE A 1 345 ? -8.523 11.658 -6.017 1.00 91.88 345 PHE A N 1
ATOM 2778 C CA . PHE A 1 345 ? -7.331 12.318 -6.553 1.00 91.88 345 PHE A CA 1
ATOM 2779 C C . PHE A 1 345 ? -7.666 13.007 -7.882 1.00 91.88 345 PHE A C 1
ATOM 2781 O O . PHE A 1 345 ? -8.724 12.773 -8.470 1.00 91.88 345 PHE A O 1
ATOM 2788 N N . ASN A 1 346 ? -6.766 13.858 -8.366 1.00 92.50 346 ASN A N 1
ATOM 2789 C CA . ASN A 1 346 ? -6.948 14.636 -9.582 1.00 92.50 346 ASN A CA 1
ATOM 2790 C C . ASN A 1 346 ? -6.796 13.777 -10.849 1.00 92.50 346 ASN A C 1
ATOM 2792 O O . ASN A 1 346 ? -5.761 13.793 -11.522 1.00 92.50 346 ASN A O 1
ATOM 2796 N N . LEU A 1 347 ? -7.857 13.035 -11.180 1.00 93.75 347 LEU A N 1
ATOM 2797 C CA . LEU A 1 347 ? -7.916 12.196 -12.376 1.00 93.75 347 LEU A CA 1
ATOM 2798 C C . LEU A 1 347 ? -7.736 13.017 -13.660 1.00 93.75 347 LEU A C 1
ATOM 2800 O O . LEU A 1 347 ? -7.002 12.591 -14.543 1.00 93.75 347 LEU A O 1
ATOM 2804 N N . LEU A 1 348 ? -8.309 14.225 -13.732 1.00 94.25 348 LEU A N 1
ATOM 2805 C CA . LEU A 1 348 ? -8.139 15.114 -14.886 1.00 94.25 348 LEU A CA 1
ATOM 2806 C C . LEU A 1 348 ? -6.662 15.420 -15.155 1.00 94.25 348 LEU A C 1
ATOM 2808 O O . LEU A 1 348 ? -6.211 15.348 -16.296 1.00 94.25 348 LEU A O 1
ATOM 2812 N N . ALA A 1 349 ? -5.905 15.760 -14.108 1.00 94.44 349 ALA A N 1
ATOM 2813 C CA . ALA A 1 349 ? -4.468 15.979 -14.223 1.00 94.44 349 ALA A CA 1
ATOM 2814 C C . ALA A 1 349 ? -3.758 14.718 -14.717 1.00 94.44 349 ALA A C 1
ATOM 2816 O O . ALA A 1 349 ? -2.951 14.801 -15.639 1.00 94.44 349 ALA A O 1
ATOM 2817 N N . SER A 1 350 ? -4.077 13.560 -14.133 1.00 96.12 350 SER A N 1
ATOM 2818 C CA . SER A 1 350 ? -3.498 12.277 -14.532 1.00 96.12 350 SER A CA 1
ATOM 2819 C C . SER A 1 350 ? -3.758 11.988 -16.017 1.00 96.12 350 SER A C 1
ATOM 2821 O O . SER A 1 350 ? -2.817 11.719 -16.761 1.00 96.12 350 SER A O 1
ATOM 2823 N N . ASP A 1 351 ? -4.994 12.111 -16.490 1.00 95.31 351 ASP A N 1
ATOM 2824 C CA . ASP A 1 351 ? -5.357 11.803 -17.879 1.00 95.31 351 ASP A CA 1
ATOM 2825 C C . ASP A 1 351 ? -4.686 12.732 -18.903 1.00 95.31 351 ASP A C 1
ATOM 2827 O O . ASP A 1 351 ? -4.415 12.319 -20.029 1.00 95.31 351 ASP A O 1
ATOM 2831 N N . LEU A 1 352 ? -4.373 13.973 -18.517 1.00 93.12 352 LEU A N 1
ATOM 2832 C CA . LEU A 1 352 ? -3.653 14.931 -19.366 1.00 93.12 352 LEU A CA 1
ATOM 2833 C C . LEU A 1 352 ? -2.135 14.702 -19.403 1.00 93.12 352 LEU A C 1
ATOM 2835 O O . LEU A 1 352 ? -1.457 15.233 -20.284 1.00 93.12 352 LEU A O 1
ATOM 2839 N N . MET A 1 353 ? -1.587 13.960 -18.442 1.00 93.50 353 MET A N 1
ATOM 2840 C CA . MET A 1 353 ? -0.156 13.684 -18.356 1.00 93.50 353 MET A CA 1
ATOM 2841 C C . MET A 1 353 ? 0.221 12.452 -19.175 1.00 93.50 353 MET A C 1
ATOM 2843 O O . MET A 1 353 ? -0.460 11.427 -19.132 1.00 93.50 353 MET A O 1
ATOM 2847 N N . SER A 1 354 ? 1.380 12.503 -19.834 1.00 93.81 354 SER A N 1
ATOM 2848 C CA . SER A 1 354 ? 1.927 11.362 -20.577 1.00 93.81 354 SER A CA 1
ATOM 2849 C C . SER A 1 354 ? 2.123 10.130 -19.684 1.00 93.81 354 SER A C 1
ATOM 2851 O O . SER A 1 354 ? 2.646 10.237 -18.570 1.00 93.81 354 SER A O 1
ATOM 2853 N N . LEU A 1 355 ? 1.763 8.944 -20.188 1.00 94.56 355 LEU A N 1
ATOM 2854 C CA . LEU A 1 355 ? 2.067 7.664 -19.530 1.00 94.56 355 LEU A CA 1
ATOM 2855 C C . LEU A 1 355 ? 3.584 7.431 -19.388 1.00 94.56 355 LEU A C 1
ATOM 2857 O O . LEU A 1 355 ? 4.004 6.719 -18.485 1.00 94.56 355 LEU A O 1
ATOM 2861 N N . HIS A 1 356 ? 4.383 8.105 -20.222 1.00 92.81 356 HIS A N 1
ATOM 2862 C CA . HIS A 1 356 ? 5.848 8.074 -20.236 1.00 92.81 356 HIS A CA 1
ATOM 2863 C C . HIS A 1 356 ? 6.473 9.349 -19.645 1.00 92.81 356 HIS A C 1
ATOM 2865 O O . HIS A 1 356 ? 7.599 9.714 -19.991 1.00 92.81 356 HIS A O 1
ATOM 2871 N N . ARG A 1 357 ? 5.737 10.113 -18.820 1.00 92.00 357 ARG A N 1
ATOM 2872 C CA . ARG A 1 357 ? 6.272 11.364 -18.256 1.00 92.00 357 ARG A CA 1
ATOM 2873 C C . ARG A 1 357 ? 7.560 11.092 -17.478 1.00 92.00 357 ARG A C 1
ATOM 2875 O O . ARG A 1 357 ? 7.657 10.109 -16.746 1.00 92.00 357 ARG A O 1
ATOM 2882 N N . SER A 1 358 ? 8.533 11.982 -17.607 1.00 90.31 358 SER A N 1
ATOM 2883 C CA . SER A 1 358 ? 9.747 11.973 -16.791 1.00 90.31 358 SER A CA 1
ATOM 2884 C C . SER A 1 358 ? 9.461 12.449 -15.365 1.00 90.31 358 SER A C 1
ATOM 2886 O O . SER A 1 358 ? 8.591 13.292 -15.137 1.00 90.31 358 SER A O 1
ATOM 2888 N N . VAL A 1 359 ? 10.221 11.919 -14.408 1.00 91.44 359 VAL A N 1
ATOM 2889 C CA . VAL A 1 359 ? 10.204 12.304 -12.989 1.00 91.44 359 VAL A CA 1
ATOM 2890 C C . VAL A 1 359 ? 11.612 12.749 -12.585 1.00 91.44 359 VAL A C 1
ATOM 2892 O O . VAL A 1 359 ? 12.575 12.332 -13.231 1.00 91.44 359 VAL A O 1
ATOM 2895 N N . PRO A 1 360 ? 11.772 13.613 -11.569 1.00 91.31 360 PRO A N 1
ATOM 2896 C CA . PRO A 1 360 ? 13.099 14.010 -11.122 1.00 91.31 360 PRO A CA 1
ATOM 2897 C C . PRO A 1 360 ? 13.836 12.811 -10.512 1.00 91.31 360 PRO A C 1
ATOM 2899 O O . PRO A 1 360 ? 13.255 12.049 -9.736 1.00 91.31 360 PRO A O 1
ATOM 2902 N N . ASP A 1 361 ? 15.129 12.675 -10.816 1.00 90.81 361 ASP A N 1
ATOM 2903 C CA . ASP A 1 361 ? 15.992 11.677 -10.180 1.00 90.81 361 ASP A CA 1
ATOM 2904 C C . ASP A 1 361 ? 16.231 12.051 -8.707 1.00 90.81 361 ASP A C 1
ATOM 2906 O O . ASP A 1 361 ? 17.098 12.882 -8.392 1.00 90.81 361 ASP A O 1
ATOM 2910 N N . SER A 1 362 ? 15.437 11.440 -7.821 1.00 90.00 362 SER A N 1
ATOM 2911 C CA . SER A 1 362 ? 15.394 11.727 -6.383 1.00 90.00 362 SER A CA 1
ATOM 2912 C C . SER A 1 362 ? 16.567 11.132 -5.603 1.00 90.00 362 SER A C 1
ATOM 2914 O O . SER A 1 362 ? 16.748 11.446 -4.424 1.00 90.00 362 SER A O 1
ATOM 2916 N N . ARG A 1 363 ? 17.408 10.314 -6.248 1.00 88.75 363 ARG A N 1
ATOM 2917 C CA . ARG A 1 363 ? 18.549 9.655 -5.603 1.00 88.75 363 ARG A CA 1
ATOM 2918 C C . ARG A 1 363 ? 19.594 10.665 -5.128 1.00 88.75 363 ARG A C 1
ATOM 2920 O O . ARG A 1 363 ? 19.861 11.683 -5.776 1.00 88.75 363 ARG A O 1
ATOM 2927 N N . SER A 1 364 ? 20.265 10.333 -4.023 1.00 86.69 364 SER A N 1
ATOM 2928 C CA . SER A 1 364 ? 21.430 11.089 -3.557 1.00 86.69 364 SER A CA 1
ATOM 2929 C C . SER A 1 364 ? 22.590 10.987 -4.557 1.00 86.69 364 SER A C 1
ATOM 2931 O O . SER A 1 364 ? 22.641 10.073 -5.382 1.00 86.69 364 SER A O 1
ATOM 2933 N N . HIS A 1 365 ? 23.545 11.917 -4.492 1.00 85.81 365 HIS A N 1
ATOM 2934 C CA . HIS A 1 365 ? 24.689 11.908 -5.407 1.00 85.81 365 HIS A CA 1
ATOM 2935 C C . HIS A 1 365 ? 25.515 10.618 -5.279 1.00 85.81 365 HIS A C 1
ATOM 2937 O O . HIS A 1 365 ? 25.956 10.060 -6.281 1.00 85.81 365 HIS A O 1
ATOM 2943 N N . GLU A 1 366 ? 25.642 10.100 -4.058 1.00 83.56 366 GLU A N 1
ATOM 2944 C CA . GLU A 1 366 ? 26.334 8.850 -3.754 1.00 83.56 366 GLU A CA 1
ATOM 2945 C C . GLU A 1 366 ? 25.661 7.669 -4.453 1.00 83.56 366 GLU A C 1
ATOM 2947 O O . GLU A 1 366 ? 26.347 6.889 -5.112 1.00 83.56 366 GLU A O 1
ATOM 2952 N N . CYS A 1 367 ? 24.326 7.588 -4.395 1.00 84.12 367 CYS A N 1
ATOM 2953 C CA . CYS A 1 367 ? 23.554 6.525 -5.040 1.00 84.12 367 CYS A CA 1
ATOM 2954 C C . CYS A 1 367 ? 23.765 6.498 -6.561 1.00 84.12 367 CYS A C 1
ATOM 2956 O O . CYS A 1 367 ? 23.814 5.426 -7.157 1.00 84.12 367 CYS A O 1
ATOM 2958 N N . LYS A 1 368 ? 23.936 7.667 -7.193 1.00 85.00 368 LYS A N 1
ATOM 2959 C CA . LYS A 1 368 ? 24.175 7.781 -8.644 1.00 85.00 368 LYS A CA 1
ATOM 2960 C C . LYS A 1 368 ? 25.559 7.279 -9.061 1.00 85.00 368 LYS A C 1
ATOM 2962 O O . LYS A 1 368 ? 25.737 6.887 -10.209 1.00 85.00 368 LYS A O 1
ATOM 2967 N N . SER A 1 369 ? 26.531 7.301 -8.146 1.00 83.38 369 SER A N 1
ATOM 2968 C CA . SER A 1 369 ? 27.897 6.817 -8.387 1.00 83.38 369 SER A CA 1
ATOM 2969 C C . SER A 1 369 ? 28.106 5.331 -8.080 1.00 83.38 369 SER A C 1
ATOM 2971 O O . SER A 1 369 ? 29.188 4.808 -8.354 1.00 83.38 369 SER A O 1
ATOM 2973 N N . LEU A 1 370 ? 27.102 4.648 -7.517 1.00 83.19 370 LEU A N 1
ATOM 2974 C CA . LEU A 1 370 ? 27.220 3.238 -7.156 1.00 83.19 370 LEU A CA 1
ATOM 2975 C C . LEU A 1 370 ? 27.294 2.346 -8.391 1.00 83.19 370 LEU A C 1
ATOM 2977 O O . LEU A 1 370 ? 26.555 2.515 -9.362 1.00 83.19 370 LEU A O 1
ATOM 2981 N N . LYS A 1 371 ? 28.182 1.356 -8.317 1.00 83.75 371 LYS A N 1
ATOM 2982 C CA . LYS A 1 371 ? 28.286 0.277 -9.294 1.00 83.75 371 LYS A CA 1
ATOM 2983 C C . LYS A 1 371 ? 27.719 -0.994 -8.680 1.00 83.75 371 LYS A C 1
ATOM 2985 O O . LYS A 1 371 ? 28.059 -1.344 -7.555 1.00 83.75 371 LYS A O 1
ATOM 2990 N N . TYR A 1 372 ? 26.875 -1.676 -9.442 1.00 86.69 372 TYR A N 1
ATOM 2991 C CA . TYR A 1 372 ? 26.245 -2.929 -9.035 1.00 86.69 372 TYR A CA 1
ATOM 2992 C C . TYR A 1 372 ? 26.895 -4.114 -9.766 1.00 86.69 372 TYR A C 1
ATOM 2994 O O . TYR A 1 372 ? 27.478 -3.917 -10.838 1.00 86.69 372 TYR A O 1
ATOM 3002 N N . PRO A 1 373 ? 26.792 -5.344 -9.229 1.00 87.88 373 PRO A N 1
ATOM 3003 C CA . PRO A 1 373 ? 27.292 -6.543 -9.897 1.00 87.88 373 PRO A CA 1
ATOM 3004 C C . PRO A 1 373 ? 26.725 -6.717 -11.314 1.00 87.88 373 PRO A C 1
ATOM 3006 O O . PRO A 1 373 ? 25.542 -6.474 -11.550 1.00 87.88 373 PRO A O 1
ATOM 3009 N N . GLU A 1 374 ? 27.544 -7.211 -12.252 1.00 88.19 374 GLU A N 1
ATOM 3010 C CA . GLU A 1 374 ? 27.131 -7.440 -13.653 1.00 88.19 374 GLU A CA 1
ATOM 3011 C C . GLU A 1 374 ? 25.980 -8.440 -13.800 1.00 88.19 374 GLU A C 1
ATOM 3013 O O . GLU A 1 374 ? 25.287 -8.442 -14.816 1.00 88.19 374 GLU A O 1
ATOM 3018 N N . LYS A 1 375 ? 25.816 -9.332 -12.818 1.00 91.31 375 LYS A N 1
ATOM 3019 C CA . LYS A 1 375 ? 24.772 -10.353 -12.795 1.00 91.31 375 LYS A CA 1
ATOM 3020 C C . LYS A 1 375 ? 23.835 -10.098 -11.623 1.00 91.31 375 LYS A C 1
ATOM 3022 O O . LYS A 1 375 ? 24.297 -9.967 -10.496 1.00 91.31 375 LYS A O 1
ATOM 3027 N N . LEU A 1 376 ? 22.532 -10.072 -11.872 1.00 94.19 376 LEU A N 1
ATOM 3028 C CA . LEU A 1 376 ? 21.506 -9.916 -10.838 1.00 94.19 376 LEU A CA 1
ATOM 3029 C C . LEU A 1 376 ? 20.353 -10.894 -11.090 1.00 94.19 376 LEU A C 1
ATOM 3031 O O . LEU A 1 376 ? 20.177 -11.346 -12.224 1.00 94.19 376 LEU A O 1
ATOM 3035 N N . PRO A 1 377 ? 19.582 -11.270 -10.057 1.00 95.38 377 PRO A N 1
ATOM 3036 C CA . PRO A 1 377 ? 18.418 -12.121 -10.246 1.00 95.38 377 PRO A CA 1
ATOM 3037 C C . PRO A 1 377 ? 17.325 -11.418 -11.046 1.00 95.38 377 PRO A C 1
ATOM 3039 O O . PRO A 1 377 ? 17.195 -10.200 -10.995 1.00 95.38 377 PRO A O 1
ATOM 3042 N N . THR A 1 378 ? 16.513 -12.190 -11.764 1.00 95.94 378 THR A N 1
ATOM 3043 C CA . THR A 1 378 ? 15.335 -11.639 -12.450 1.00 95.94 378 THR A CA 1
ATOM 3044 C C . THR A 1 378 ? 14.191 -11.377 -11.471 1.00 95.94 378 THR A C 1
ATOM 3046 O O . THR A 1 378 ? 14.093 -12.040 -10.435 1.00 95.94 378 THR A O 1
ATOM 3049 N N . THR A 1 379 ? 13.301 -10.444 -11.809 1.00 97.38 379 THR A N 1
ATOM 3050 C CA . THR A 1 379 ? 12.099 -10.143 -11.025 1.00 97.38 379 THR A CA 1
ATOM 3051 C C . THR A 1 379 ? 10.814 -10.300 -11.832 1.00 97.38 379 THR A C 1
ATOM 3053 O O . THR A 1 379 ? 10.771 -9.940 -13.011 1.00 97.38 379 THR A O 1
ATOM 3056 N N . SER A 1 380 ? 9.760 -10.796 -11.184 1.00 98.50 380 SER A N 1
ATOM 3057 C CA . SER A 1 380 ? 8.377 -10.644 -11.643 1.00 98.50 380 SER A CA 1
ATOM 3058 C C . SER A 1 380 ? 7.728 -9.497 -10.874 1.00 98.50 380 SER A C 1
ATOM 3060 O O . SER A 1 380 ? 7.593 -9.556 -9.645 1.00 98.50 380 SER A O 1
ATOM 3062 N N . VAL A 1 381 ? 7.306 -8.458 -11.593 1.00 98.69 381 VAL A N 1
ATOM 3063 C CA . VAL A 1 381 ? 6.631 -7.305 -10.988 1.00 98.69 381 VAL A CA 1
ATOM 3064 C C . VAL A 1 381 ? 5.137 -7.592 -10.901 1.00 98.69 381 VAL A C 1
ATOM 3066 O O . VAL A 1 381 ? 4.476 -7.739 -11.922 1.00 98.69 381 VAL A O 1
ATOM 3069 N N . VAL A 1 382 ? 4.595 -7.677 -9.689 1.00 98.69 382 VAL A N 1
ATOM 3070 C CA . VAL A 1 382 ? 3.183 -7.990 -9.438 1.00 98.69 382 VAL A CA 1
ATOM 3071 C C . VAL A 1 382 ? 2.433 -6.712 -9.066 1.00 98.69 382 VAL A C 1
ATOM 3073 O O . VAL A 1 382 ? 2.720 -6.103 -8.033 1.00 98.69 382 VAL A O 1
ATOM 3076 N N . ILE A 1 383 ? 1.447 -6.333 -9.881 1.00 98.75 383 ILE A N 1
ATOM 3077 C CA . ILE A 1 383 ? 0.600 -5.150 -9.676 1.00 98.75 383 ILE A CA 1
ATOM 3078 C C . ILE A 1 383 ? -0.847 -5.608 -9.502 1.00 98.75 383 ILE A C 1
ATOM 3080 O O . ILE A 1 383 ? -1.425 -6.250 -10.378 1.00 98.75 383 ILE A O 1
ATOM 3084 N N . ILE A 1 384 ? -1.444 -5.268 -8.362 1.00 98.25 384 ILE A N 1
ATOM 3085 C CA . ILE A 1 384 ? -2.839 -5.588 -8.047 1.00 98.25 384 ILE A CA 1
ATOM 3086 C C . ILE A 1 384 ? -3.676 -4.333 -8.249 1.00 98.25 384 ILE A C 1
ATOM 3088 O O . ILE A 1 384 ? -3.333 -3.277 -7.718 1.00 98.25 384 ILE A O 1
ATOM 3092 N N . PHE A 1 385 ? -4.807 -4.462 -8.937 1.00 98.25 385 PHE A N 1
ATOM 3093 C CA . PHE A 1 385 ? -5.724 -3.349 -9.155 1.00 98.25 385 PHE A CA 1
ATOM 3094 C C . PHE A 1 385 ? -7.189 -3.768 -8.997 1.00 98.25 385 PHE A C 1
ATOM 3096 O O . PHE A 1 385 ? -7.561 -4.924 -9.185 1.00 98.25 385 PHE A O 1
ATOM 3103 N N . HIS A 1 386 ? -8.025 -2.804 -8.619 1.00 96.44 386 HIS A N 1
ATOM 3104 C CA . HIS A 1 386 ? -9.478 -2.941 -8.555 1.00 96.44 386 HIS A CA 1
ATOM 3105 C C . HIS A 1 386 ? -10.105 -1.569 -8.791 1.00 96.44 386 HIS A C 1
ATOM 3107 O O . HIS A 1 386 ? -9.930 -0.691 -7.945 1.00 96.44 386 HIS A O 1
ATOM 3113 N N . ASN A 1 387 ? -10.842 -1.399 -9.894 1.00 94.31 387 ASN A N 1
ATOM 3114 C CA . ASN A 1 387 ? -11.403 -0.101 -10.305 1.00 94.31 387 ASN A CA 1
ATOM 3115 C C . ASN A 1 387 ? -10.341 1.018 -10.245 1.00 94.31 387 ASN A C 1
ATOM 3117 O O . ASN A 1 387 ? -10.552 2.063 -9.637 1.00 94.31 387 ASN A O 1
ATOM 3121 N N . GLU A 1 388 ? -9.167 0.748 -10.816 1.00 96.06 388 GLU A N 1
ATOM 3122 C CA . GLU A 1 388 ? -8.077 1.719 -10.914 1.00 96.06 388 GLU A CA 1
ATOM 3123 C C . GLU A 1 388 ? -8.254 2.587 -12.163 1.00 96.06 388 GLU A C 1
ATOM 3125 O O . GLU A 1 388 ? -8.780 2.122 -13.181 1.00 96.06 388 GLU A O 1
ATOM 3130 N N . ALA A 1 389 ? -7.840 3.853 -12.096 1.00 95.88 389 ALA A N 1
ATOM 3131 C CA . ALA A 1 389 ? -7.923 4.718 -13.264 1.00 95.88 389 ALA A CA 1
ATOM 3132 C C . ALA A 1 389 ? -6.976 4.232 -14.370 1.00 95.88 389 ALA A C 1
ATOM 3134 O O . ALA A 1 389 ? -5.868 3.763 -14.117 1.00 95.88 389 ALA A O 1
ATOM 3135 N N . TRP A 1 390 ? -7.413 4.362 -15.623 1.00 97.12 390 TRP A N 1
ATOM 3136 C CA . TRP A 1 390 ? -6.638 3.911 -16.781 1.00 97.12 390 TRP A CA 1
ATOM 3137 C C . TRP A 1 390 ? -5.251 4.563 -16.830 1.00 97.12 390 TRP A C 1
ATOM 3139 O O . TRP A 1 390 ? -4.237 3.886 -17.003 1.00 97.12 390 TRP A O 1
ATOM 3149 N N . SER A 1 391 ? -5.206 5.882 -16.628 1.00 97.25 391 SER A N 1
ATOM 3150 C CA . SER A 1 391 ? -3.974 6.657 -16.707 1.00 97.25 391 SER A CA 1
ATOM 3151 C C . SER A 1 391 ? -3.004 6.369 -15.562 1.00 97.25 391 SER A C 1
ATOM 3153 O O . SER A 1 391 ? -1.801 6.379 -15.795 1.00 97.25 391 SER A O 1
ATOM 3155 N N . THR A 1 392 ? -3.473 6.078 -14.345 1.00 97.06 392 THR A N 1
ATOM 3156 C CA . THR A 1 392 ? -2.592 5.707 -13.223 1.00 97.06 392 THR A CA 1
ATOM 3157 C C . THR A 1 392 ? -2.037 4.299 -13.406 1.00 97.06 392 THR A C 1
ATOM 3159 O O . THR A 1 392 ? -0.816 4.138 -13.399 1.00 97.06 392 THR A O 1
ATOM 3162 N N . LEU A 1 393 ? -2.904 3.318 -13.691 1.00 98.38 393 LEU A N 1
ATOM 3163 C CA . LEU A 1 393 ? -2.518 1.920 -13.908 1.00 98.38 393 LEU A CA 1
ATOM 3164 C C . LEU A 1 393 ? -1.457 1.789 -14.999 1.00 98.38 393 LEU A C 1
ATOM 3166 O O . LEU A 1 393 ? -0.405 1.181 -14.787 1.00 98.38 393 LEU A O 1
ATOM 3170 N N . LEU A 1 394 ? -1.714 2.367 -16.174 1.00 98.25 394 LEU A N 1
ATOM 3171 C CA . LEU A 1 394 ? -0.785 2.235 -17.289 1.00 98.25 394 LEU A CA 1
ATOM 3172 C C . LEU A 1 394 ? 0.483 3.057 -17.104 1.00 98.25 394 LEU A C 1
ATOM 3174 O O . LEU A 1 394 ? 1.532 2.623 -17.566 1.00 98.25 394 LEU A O 1
ATOM 3178 N N . ARG A 1 395 ? 0.437 4.196 -16.408 1.00 97.69 395 ARG A N 1
ATOM 3179 C CA . ARG A 1 395 ? 1.656 4.953 -16.084 1.00 97.69 395 ARG A CA 1
ATOM 3180 C C . ARG A 1 395 ? 2.543 4.179 -15.115 1.00 97.69 395 ARG A C 1
ATOM 3182 O O . ARG A 1 395 ? 3.759 4.217 -15.265 1.00 97.69 395 ARG A O 1
ATOM 3189 N N . THR A 1 396 ? 1.967 3.407 -14.191 1.00 98.50 396 THR A N 1
ATOM 3190 C CA . THR A 1 396 ? 2.742 2.461 -13.379 1.00 98.50 396 THR A CA 1
ATOM 3191 C C . THR A 1 396 ? 3.408 1.400 -14.240 1.00 98.50 396 THR A C 1
ATOM 3193 O O . THR A 1 396 ? 4.623 1.229 -14.143 1.00 98.50 396 THR A O 1
ATOM 3196 N N . VAL A 1 397 ? 2.649 0.739 -15.120 1.00 98.31 397 VAL A N 1
ATOM 3197 C CA . VAL A 1 397 ? 3.185 -0.285 -16.034 1.00 98.31 397 VAL A CA 1
ATOM 3198 C C . VAL A 1 397 ? 4.306 0.283 -16.907 1.00 98.31 397 VAL A C 1
ATOM 3200 O O . VAL A 1 397 ? 5.393 -0.289 -16.948 1.00 98.31 397 VAL A O 1
ATOM 3203 N N . TRP A 1 398 ? 4.093 1.439 -17.535 1.00 97.00 398 TRP A N 1
ATOM 3204 C CA . TRP A 1 398 ? 5.109 2.097 -18.354 1.00 97.00 398 TRP A CA 1
ATOM 3205 C C . TRP A 1 398 ? 6.313 2.562 -17.544 1.00 97.00 398 TRP A C 1
ATOM 3207 O O . TRP A 1 398 ? 7.433 2.371 -17.992 1.00 97.00 398 TRP A O 1
ATOM 3217 N N . SER A 1 399 ? 6.135 3.064 -16.319 1.00 96.19 399 SER A N 1
ATOM 3218 C CA . SER A 1 399 ? 7.278 3.432 -15.472 1.00 96.19 399 SER A CA 1
ATOM 3219 C C . SER A 1 399 ? 8.182 2.240 -15.139 1.00 96.19 399 SER A C 1
ATOM 3221 O O . SER A 1 399 ? 9.392 2.415 -15.015 1.00 96.19 399 SER A O 1
ATOM 3223 N N . VAL A 1 400 ? 7.611 1.035 -15.023 1.00 96.94 400 VAL A N 1
ATOM 3224 C CA . VAL A 1 400 ? 8.368 -0.211 -14.843 1.00 96.94 400 VAL A CA 1
ATOM 3225 C C . VAL A 1 400 ? 9.095 -0.567 -16.137 1.00 96.94 400 VAL A C 1
ATOM 3227 O O . VAL A 1 400 ? 10.296 -0.813 -16.103 1.00 96.94 400 VAL A O 1
ATOM 3230 N N . ILE A 1 401 ? 8.399 -0.551 -17.277 1.00 95.00 401 ILE A N 1
ATOM 3231 C CA . ILE A 1 401 ? 8.983 -0.876 -18.589 1.00 95.00 401 ILE A CA 1
ATOM 3232 C C . ILE A 1 401 ? 10.127 0.087 -18.939 1.00 95.00 401 ILE A C 1
ATOM 3234 O O . ILE A 1 401 ? 11.212 -0.352 -19.309 1.00 95.00 401 ILE A O 1
ATOM 3238 N N . ASP A 1 402 ? 9.909 1.389 -18.772 1.00 92.94 402 ASP A N 1
ATOM 3239 C CA . ASP A 1 402 ? 10.825 2.439 -19.218 1.00 92.94 402 ASP A CA 1
ATOM 3240 C C . ASP A 1 402 ? 12.069 2.574 -18.322 1.00 92.94 402 ASP A C 1
ATOM 3242 O O . ASP A 1 402 ? 13.079 3.132 -18.751 1.00 92.94 402 ASP A O 1
ATOM 3246 N N . ARG A 1 403 ? 12.014 2.117 -17.059 1.00 93.12 403 ARG A N 1
ATOM 3247 C CA . ARG A 1 403 ? 13.069 2.374 -16.047 1.00 93.12 403 ARG A CA 1
ATOM 3248 C C . ARG A 1 403 ? 13.646 1.118 -15.400 1.00 93.12 403 ARG A C 1
ATOM 3250 O O . ARG A 1 403 ? 14.448 1.227 -14.468 1.00 93.12 403 ARG A O 1
ATOM 3257 N N . SER A 1 404 ? 13.280 -0.065 -15.881 1.00 94.06 404 SER A N 1
ATOM 3258 C CA . SER A 1 404 ? 13.896 -1.333 -15.486 1.00 94.06 404 SER A CA 1
ATOM 3259 C C . SER A 1 404 ? 14.767 -1.882 -16.619 1.00 94.06 404 SER A C 1
ATOM 3261 O O . SER A 1 404 ? 14.336 -1.869 -17.769 1.00 94.06 404 SER A O 1
ATOM 3263 N N . PRO A 1 405 ? 15.977 -2.403 -16.330 1.00 93.81 405 PRO A N 1
ATOM 3264 C CA . PRO A 1 405 ? 16.747 -3.139 -17.328 1.00 93.81 405 PRO A CA 1
ATOM 3265 C C . PRO A 1 405 ? 15.924 -4.314 -17.887 1.00 93.81 405 PRO A C 1
ATOM 3267 O O . PRO A 1 405 ? 15.463 -5.137 -17.084 1.00 93.81 405 PRO A O 1
ATOM 3270 N N . PRO A 1 406 ? 15.732 -4.418 -19.217 1.00 92.81 406 PRO A N 1
ATOM 3271 C CA . PRO A 1 406 ? 14.875 -5.440 -19.821 1.00 92.81 406 PRO A CA 1
ATOM 3272 C C . PRO A 1 406 ? 15.280 -6.871 -19.465 1.00 92.81 406 PRO A C 1
ATOM 3274 O O . PRO A 1 406 ? 14.431 -7.749 -19.363 1.00 92.81 406 PRO A O 1
ATOM 3277 N N . GLU A 1 407 ? 16.571 -7.116 -19.234 1.00 94.50 407 GLU A N 1
ATOM 3278 C CA . GLU A 1 407 ? 17.083 -8.437 -18.871 1.00 94.50 407 GLU A CA 1
ATOM 3279 C C . GLU A 1 407 ? 16.664 -8.849 -17.451 1.00 94.50 407 GLU A C 1
ATOM 3281 O O . GLU A 1 407 ? 16.464 -10.033 -17.188 1.00 94.50 407 GLU A O 1
ATOM 3286 N N . LEU A 1 408 ? 16.511 -7.883 -16.535 1.00 95.62 408 LEU A N 1
ATOM 3287 C CA . LEU A 1 408 ? 16.114 -8.138 -15.145 1.00 95.62 408 LEU A CA 1
ATOM 3288 C C . LEU A 1 408 ? 14.597 -8.267 -14.984 1.00 95.62 408 LEU A C 1
ATOM 3290 O O . LEU A 1 408 ? 14.142 -8.950 -14.064 1.00 95.62 408 LEU A O 1
ATOM 3294 N N . LEU A 1 409 ? 13.813 -7.631 -15.857 1.00 96.38 409 LEU A N 1
ATOM 3295 C CA . LEU A 1 409 ? 12.354 -7.689 -15.832 1.00 96.38 409 LEU A CA 1
ATOM 3296 C C . LEU A 1 409 ? 11.857 -8.956 -16.543 1.00 96.38 409 LEU A C 1
ATOM 3298 O O . LEU A 1 409 ? 11.698 -8.985 -17.760 1.00 96.38 409 LEU A O 1
ATOM 3302 N N . LYS A 1 410 ? 11.591 -10.017 -15.773 1.00 96.50 410 LYS A N 1
ATOM 3303 C CA . LYS A 1 410 ? 11.132 -11.304 -16.319 1.00 96.50 410 LYS A CA 1
ATOM 3304 C C . LYS A 1 410 ? 9.746 -11.195 -16.945 1.00 96.50 410 LYS A C 1
ATOM 3306 O O . LYS A 1 410 ? 9.501 -11.741 -18.020 1.00 96.50 410 LYS A O 1
ATOM 3311 N N . GLU A 1 411 ? 8.840 -10.557 -16.214 1.00 97.69 411 GLU A N 1
ATOM 3312 C CA . GLU A 1 411 ? 7.447 -10.346 -16.592 1.00 97.69 411 GLU A CA 1
ATOM 3313 C C . GLU A 1 411 ? 6.783 -9.315 -15.669 1.00 97.69 411 GLU A C 1
ATOM 3315 O O . GLU A 1 411 ? 7.254 -9.050 -14.555 1.00 97.69 411 GLU A O 1
ATOM 3320 N N . ILE A 1 412 ? 5.643 -8.791 -16.115 1.00 98.62 412 ILE A N 1
ATOM 3321 C CA . ILE A 1 412 ? 4.703 -8.037 -15.285 1.00 98.62 412 ILE A CA 1
ATOM 3322 C C . ILE A 1 412 ? 3.445 -8.888 -15.095 1.00 98.62 412 ILE A C 1
ATOM 3324 O O . ILE A 1 412 ? 2.823 -9.317 -16.063 1.00 98.62 412 ILE A O 1
ATOM 3328 N N . VAL A 1 413 ? 3.044 -9.125 -13.849 1.00 98.62 413 VAL A N 1
ATOM 3329 C CA . VAL A 1 413 ? 1.817 -9.846 -13.500 1.00 98.62 413 VAL A CA 1
ATOM 3330 C C . VAL A 1 413 ? 0.780 -8.840 -13.013 1.00 98.62 413 VAL A C 1
ATOM 3332 O O . VAL A 1 413 ? 0.873 -8.325 -11.898 1.00 98.62 413 VAL A O 1
ATOM 3335 N N . LEU A 1 414 ? -0.221 -8.565 -13.845 1.00 98.69 414 LEU A N 1
ATOM 3336 C CA . LEU A 1 414 ? -1.371 -7.746 -13.478 1.00 98.69 414 LEU A CA 1
ATOM 3337 C C . LEU A 1 414 ? -2.464 -8.629 -12.876 1.00 98.69 414 LEU A C 1
ATOM 3339 O O . LEU A 1 414 ? -2.911 -9.583 -13.507 1.00 98.69 414 LEU A O 1
ATOM 3343 N N . VAL A 1 415 ? -2.932 -8.301 -11.674 1.00 98.50 415 VAL A N 1
ATOM 3344 C CA . VAL A 1 415 ? -4.026 -9.018 -11.006 1.00 98.50 415 VAL A CA 1
ATOM 3345 C C . VAL A 1 415 ? -5.227 -8.089 -10.865 1.00 98.50 415 VAL A C 1
ATOM 3347 O O . VAL A 1 415 ? -5.226 -7.190 -10.022 1.00 98.50 415 VAL A O 1
ATOM 3350 N N . ASP A 1 416 ? -6.259 -8.322 -11.675 1.00 98.44 416 ASP A N 1
ATOM 3351 C CA . ASP A 1 416 ? -7.563 -7.675 -11.533 1.00 98.44 416 ASP A CA 1
ATOM 3352 C C . ASP A 1 416 ? -8.356 -8.345 -10.409 1.00 98.44 416 ASP A C 1
ATOM 3354 O O . ASP A 1 416 ? -8.910 -9.440 -10.574 1.00 98.44 416 ASP A O 1
ATOM 3358 N N . ASP A 1 417 ? -8.464 -7.660 -9.276 1.00 97.31 417 ASP A N 1
ATOM 3359 C CA . ASP A 1 417 ? -9.264 -8.100 -8.140 1.00 97.31 417 ASP A CA 1
ATOM 3360 C C . ASP A 1 417 ? -10.744 -7.727 -8.319 1.00 97.31 417 ASP A C 1
ATOM 3362 O O . ASP A 1 417 ? -11.332 -6.983 -7.532 1.00 97.31 417 ASP A O 1
ATOM 3366 N N . PHE A 1 418 ? -11.356 -8.253 -9.383 1.00 96.19 418 PHE A N 1
ATOM 3367 C CA . PHE A 1 418 ? -12.783 -8.120 -9.693 1.00 96.19 418 PHE A CA 1
ATOM 3368 C C . PHE A 1 418 ? -13.242 -6.672 -9.951 1.00 96.19 418 PHE A C 1
ATOM 3370 O O . PHE A 1 418 ? -14.202 -6.183 -9.354 1.00 96.19 418 PHE A O 1
ATOM 3377 N N . SER A 1 419 ? -12.548 -5.960 -10.841 1.00 96.12 419 SER A N 1
ATOM 3378 C CA . SER A 1 419 ? -12.961 -4.633 -11.312 1.00 96.12 419 SER A CA 1
ATOM 3379 C C . SER A 1 419 ? -14.295 -4.689 -12.054 1.00 96.12 419 SER A C 1
ATOM 3381 O O . SER A 1 419 ? -14.626 -5.673 -12.714 1.00 96.12 419 SER A O 1
ATOM 3383 N N . THR A 1 420 ? -15.037 -3.596 -12.001 1.00 93.12 420 THR A N 1
ATOM 3384 C CA . THR A 1 420 ? -16.339 -3.415 -12.659 1.00 93.12 420 THR A CA 1
ATOM 3385 C C . THR A 1 420 ? -16.279 -2.456 -13.844 1.00 93.12 420 THR A C 1
ATOM 3387 O O . THR A 1 420 ? -17.122 -2.527 -14.733 1.00 93.12 420 THR A O 1
ATOM 3390 N N . TRP A 1 421 ? -15.277 -1.573 -13.886 1.00 93.56 421 TRP A N 1
ATOM 3391 C CA . TRP A 1 421 ? -15.149 -0.581 -14.950 1.00 93.56 421 TRP A CA 1
ATOM 3392 C C . TRP A 1 421 ? -14.856 -1.234 -16.301 1.00 93.56 421 TRP A C 1
ATOM 3394 O O . TRP A 1 421 ? -13.972 -2.081 -16.424 1.00 93.56 421 TRP A O 1
ATOM 3404 N N . THR A 1 422 ? -15.612 -0.835 -17.323 1.00 94.56 422 THR A N 1
ATOM 3405 C CA . THR A 1 422 ? -15.629 -1.486 -18.642 1.00 94.56 422 THR A CA 1
ATOM 3406 C C . THR A 1 422 ? -14.303 -1.359 -19.384 1.00 94.56 422 THR A C 1
ATOM 3408 O O . THR A 1 422 ? -13.864 -2.320 -20.012 1.00 94.56 422 THR A O 1
ATOM 3411 N N . PHE A 1 423 ? -13.624 -0.217 -19.259 1.00 94.38 423 PHE A N 1
ATOM 3412 C CA . PHE A 1 423 ? -12.304 -0.002 -19.855 1.00 94.38 423 PHE A CA 1
ATOM 3413 C C . PHE A 1 423 ? -11.225 -0.907 -19.254 1.00 94.38 423 PHE A C 1
ATOM 3415 O O . PHE A 1 423 ? -10.259 -1.233 -19.929 1.00 94.38 423 PHE A O 1
ATOM 3422 N N . LEU A 1 424 ? -11.409 -1.393 -18.022 1.00 96.44 424 LEU A N 1
ATOM 3423 C CA . LEU A 1 424 ? -10.496 -2.354 -17.411 1.00 96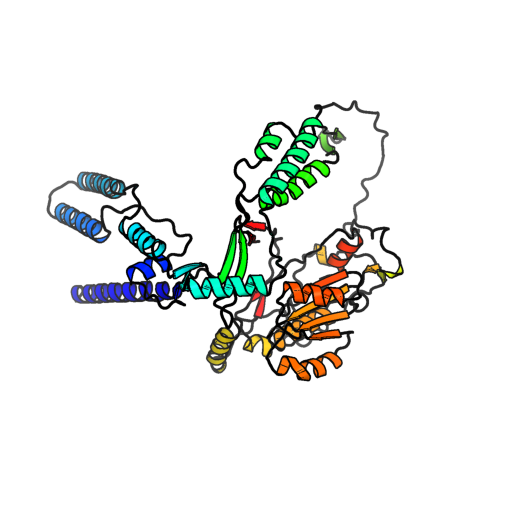.44 424 LEU A CA 1
ATOM 3424 C C . LEU A 1 424 ? -10.738 -3.783 -17.884 1.00 96.44 424 LEU A C 1
ATOM 3426 O O . LEU A 1 424 ? -10.083 -4.664 -17.350 1.00 96.44 424 LEU A O 1
ATOM 3430 N N . LYS A 1 425 ? -11.673 -4.056 -18.801 1.00 95.56 425 LYS A N 1
ATOM 3431 C CA . LYS A 1 425 ? -11.945 -5.402 -19.338 1.00 95.56 425 LYS A CA 1
ATOM 3432 C C . LYS A 1 425 ? -11.255 -5.571 -20.684 1.00 95.56 425 LYS A C 1
ATOM 3434 O O . LYS A 1 425 ? -10.053 -5.354 -20.761 1.00 95.56 425 LYS A O 1
ATOM 3439 N N . ARG A 1 426 ? -12.013 -5.883 -21.734 1.00 94.19 426 ARG A N 1
ATOM 3440 C CA . ARG A 1 426 ? -11.486 -6.092 -23.082 1.00 94.19 426 ARG A CA 1
ATOM 3441 C C . ARG A 1 426 ? -10.558 -4.970 -23.576 1.00 94.19 426 ARG A C 1
ATOM 3443 O O . ARG A 1 426 ? -9.516 -5.312 -24.107 1.00 94.19 426 ARG A O 1
ATOM 3450 N N . PRO A 1 427 ? -10.835 -3.668 -23.350 1.00 97.25 427 PRO A N 1
ATOM 3451 C CA . PRO A 1 427 ? -9.908 -2.624 -23.792 1.00 97.25 427 PRO A CA 1
ATOM 3452 C C . PRO A 1 427 ? -8.527 -2.710 -23.130 1.00 97.25 427 PRO A C 1
ATOM 3454 O O . PRO A 1 427 ? -7.527 -2.412 -23.775 1.00 97.25 427 PRO A O 1
ATOM 3457 N N . LEU A 1 428 ? -8.458 -3.136 -21.862 1.00 97.75 428 LEU A N 1
ATOM 3458 C CA . LEU A 1 428 ? -7.185 -3.396 -21.193 1.00 97.75 428 LEU A CA 1
ATOM 3459 C C . LEU A 1 428 ? -6.507 -4.637 -21.775 1.00 97.75 428 LEU A C 1
ATOM 3461 O O . LEU A 1 428 ? -5.310 -4.570 -22.017 1.00 97.75 428 LEU A O 1
ATOM 3465 N N . ASP A 1 429 ? -7.260 -5.718 -22.011 1.00 94.81 429 ASP A N 1
ATOM 3466 C CA . ASP A 1 429 ? -6.751 -6.955 -22.623 1.00 94.81 429 ASP A CA 1
ATOM 3467 C C . ASP A 1 429 ? -6.096 -6.654 -23.987 1.00 94.81 429 ASP A C 1
ATOM 3469 O O . ASP A 1 429 ? -4.943 -7.005 -24.216 1.00 94.81 429 ASP A O 1
ATOM 3473 N N . ASP A 1 430 ? -6.793 -5.900 -24.842 1.00 96.06 430 ASP A N 1
ATOM 3474 C CA . ASP A 1 430 ? -6.302 -5.504 -26.163 1.00 96.06 430 ASP A CA 1
ATOM 3475 C C . ASP A 1 430 ? -5.061 -4.591 -26.053 1.00 96.06 430 ASP A C 1
ATOM 3477 O O . ASP A 1 430 ? -4.130 -4.692 -26.850 1.00 96.06 430 ASP A O 1
ATOM 3481 N N . TYR A 1 431 ? -5.014 -3.693 -25.059 1.00 96.81 431 TYR A N 1
ATOM 3482 C CA . TYR A 1 431 ? -3.883 -2.779 -24.875 1.00 96.81 431 TYR A CA 1
ATOM 3483 C C . TYR A 1 431 ? -2.621 -3.495 -24.382 1.00 96.81 431 TYR A C 1
ATOM 3485 O O . TYR A 1 431 ? -1.534 -3.235 -24.899 1.00 96.81 431 TYR A O 1
ATOM 3493 N N . ILE A 1 432 ? -2.734 -4.400 -23.402 1.00 95.50 432 ILE A N 1
ATOM 3494 C CA . ILE A 1 432 ? -1.564 -5.092 -22.834 1.00 95.50 432 ILE A CA 1
ATOM 3495 C C . ILE A 1 432 ? -0.868 -5.999 -23.852 1.00 95.50 432 ILE A C 1
ATOM 3497 O O . ILE A 1 432 ? 0.348 -6.152 -23.776 1.00 95.50 432 ILE A O 1
ATOM 3501 N N . GLU A 1 433 ? -1.605 -6.543 -24.827 1.00 93.88 433 GLU A N 1
ATOM 3502 C CA . GLU A 1 433 ? -1.044 -7.350 -25.919 1.00 93.88 433 GLU A CA 1
ATOM 3503 C C . GLU A 1 433 ? -0.097 -6.540 -26.821 1.00 93.88 433 GLU A C 1
ATOM 3505 O O . GLU A 1 433 ? 0.757 -7.111 -27.496 1.00 93.88 433 GLU A O 1
ATOM 3510 N N . THR A 1 434 ? -0.208 -5.206 -26.813 1.00 95.56 434 THR A N 1
ATOM 3511 C CA . THR A 1 434 ? 0.661 -4.311 -27.600 1.00 95.56 434 THR A CA 1
ATOM 3512 C C . THR A 1 434 ? 1.975 -3.951 -26.905 1.00 95.56 434 THR A C 1
ATOM 3514 O O . THR A 1 434 ? 2.851 -3.345 -27.527 1.00 95.56 434 THR A O 1
ATOM 3517 N N . LEU A 1 435 ? 2.130 -4.288 -25.620 1.00 94.44 435 LEU A N 1
ATOM 3518 C CA . LEU A 1 435 ? 3.271 -3.852 -24.818 1.00 94.44 435 LEU A CA 1
ATOM 3519 C C . LEU A 1 435 ? 4.545 -4.659 -25.127 1.00 94.44 435 LEU A C 1
ATOM 3521 O O . LEU A 1 435 ? 4.479 -5.860 -25.380 1.00 94.44 435 LEU A O 1
ATOM 3525 N N . PRO A 1 436 ? 5.738 -4.039 -25.041 1.00 93.06 436 PRO A N 1
ATOM 3526 C CA . PRO A 1 436 ? 7.008 -4.677 -25.399 1.00 93.06 436 PRO A CA 1
ATOM 3527 C C . PRO A 1 436 ? 7.566 -5.605 -24.301 1.00 93.06 436 PRO A C 1
ATOM 3529 O O . PRO A 1 436 ? 8.770 -5.849 -24.247 1.00 93.06 436 PRO A O 1
ATOM 3532 N N . VAL A 1 437 ? 6.721 -6.102 -23.396 1.00 93.50 437 VAL A N 1
ATOM 3533 C CA . VAL A 1 437 ? 7.116 -6.926 -22.245 1.00 93.50 437 VAL A CA 1
ATOM 3534 C C . VAL A 1 437 ? 6.184 -8.123 -22.112 1.00 93.50 437 VAL A C 1
ATOM 3536 O O . VAL A 1 437 ? 5.004 -8.042 -22.442 1.00 93.50 437 VAL A O 1
ATOM 3539 N N . ASN A 1 438 ? 6.699 -9.235 -21.588 1.00 94.75 438 ASN A N 1
ATOM 3540 C CA . ASN A 1 438 ? 5.855 -10.356 -21.192 1.00 94.75 438 ASN A CA 1
ATOM 3541 C C . ASN A 1 438 ? 4.938 -9.918 -20.038 1.00 94.75 438 ASN A C 1
ATOM 3543 O O . ASN A 1 438 ? 5.401 -9.742 -18.907 1.00 94.75 438 ASN A O 1
ATOM 3547 N N . LEU A 1 439 ? 3.655 -9.713 -20.328 1.00 96.62 439 LEU A N 1
ATOM 3548 C CA . LEU A 1 439 ? 2.660 -9.298 -19.349 1.00 96.62 439 LEU A CA 1
ATOM 3549 C C . LEU A 1 439 ? 1.580 -10.370 -19.216 1.00 96.62 439 LEU A C 1
ATOM 3551 O O . LEU A 1 439 ? 0.939 -10.762 -20.188 1.00 96.62 439 LEU A O 1
ATOM 3555 N N . LYS A 1 440 ? 1.361 -10.822 -17.982 1.00 97.00 440 LYS A N 1
ATOM 3556 C CA . LYS A 1 440 ? 0.330 -11.797 -17.628 1.00 97.00 440 LYS A CA 1
ATOM 3557 C C . LYS A 1 440 ? -0.784 -11.116 -16.852 1.00 97.00 440 LYS A C 1
ATOM 3559 O O . LYS A 1 440 ? -0.562 -10.612 -15.755 1.00 97.00 440 LYS A O 1
ATOM 3564 N N . LEU A 1 441 ? -1.991 -11.128 -17.404 1.00 98.00 441 LEU A N 1
ATOM 3565 C CA . LEU A 1 441 ? -3.175 -10.579 -16.758 1.00 98.00 441 LEU A CA 1
ATOM 3566 C C . LEU A 1 441 ? -4.033 -11.695 -16.156 1.00 98.00 441 LEU A C 1
ATOM 3568 O O . LEU A 1 441 ? -4.494 -12.599 -16.849 1.00 98.00 441 LEU A O 1
ATOM 3572 N N . ILE A 1 442 ? -4.267 -11.609 -14.851 1.00 98.00 442 ILE A N 1
ATOM 3573 C CA . ILE A 1 442 ? -5.069 -12.546 -14.069 1.00 98.00 442 ILE A CA 1
ATOM 3574 C C . ILE A 1 442 ? -6.356 -11.843 -13.655 1.00 98.00 442 ILE A C 1
ATOM 3576 O O . ILE A 1 442 ? -6.322 -10.756 -13.082 1.00 98.00 442 ILE A O 1
ATOM 3580 N N . ARG A 1 443 ? -7.502 -12.473 -13.923 1.00 97.69 443 ARG A N 1
ATOM 3581 C CA . ARG A 1 443 ? -8.822 -11.969 -13.529 1.00 97.69 443 ARG A CA 1
ATOM 3582 C C . ARG A 1 443 ? -9.389 -12.823 -12.404 1.00 97.69 443 ARG A C 1
ATOM 3584 O O . ARG A 1 443 ? -9.675 -14.002 -12.610 1.00 97.69 443 ARG A O 1
ATOM 3591 N N . ASN A 1 444 ? -9.601 -12.233 -11.231 1.00 94.25 444 ASN A N 1
ATOM 3592 C CA . ASN A 1 444 ? -10.295 -12.929 -10.153 1.00 94.25 444 ASN A CA 1
ATOM 3593 C C . ASN A 1 444 ? -11.793 -13.040 -10.474 1.00 94.25 444 ASN A C 1
ATOM 3595 O O . ASN A 1 444 ? -12.431 -12.065 -10.872 1.00 94.25 444 ASN A O 1
ATOM 3599 N N . ALA A 1 445 ? -12.372 -14.224 -10.256 1.00 91.69 445 ALA A N 1
ATOM 3600 C CA . ALA A 1 445 ? -13.803 -14.470 -10.468 1.00 91.69 445 ALA A CA 1
ATOM 3601 C C . ALA A 1 445 ? -14.702 -13.757 -9.439 1.00 91.69 445 ALA A C 1
ATOM 3603 O O . ALA A 1 445 ? -15.893 -13.572 -9.674 1.00 91.69 445 ALA A O 1
ATOM 3604 N N . LYS A 1 446 ? -14.131 -13.365 -8.295 1.00 90.75 446 LYS A N 1
ATOM 3605 C CA . LYS A 1 446 ? -14.772 -12.592 -7.228 1.00 90.75 446 LYS A CA 1
ATOM 3606 C C . LYS A 1 446 ? -13.755 -11.649 -6.593 1.00 90.75 446 LYS A C 1
ATOM 3608 O O . LYS A 1 446 ? -12.555 -11.819 -6.779 1.00 90.75 446 LYS A O 1
ATOM 3613 N N . ARG A 1 447 ? -14.228 -10.675 -5.818 1.00 91.12 447 ARG A N 1
ATOM 3614 C CA . ARG A 1 447 ? -13.363 -9.727 -5.107 1.00 91.12 447 ARG A CA 1
ATOM 3615 C C . ARG A 1 447 ? -12.715 -10.395 -3.894 1.00 91.12 447 ARG A C 1
ATOM 3617 O O . ARG A 1 447 ? -13.368 -10.575 -2.870 1.00 91.12 447 ARG A O 1
ATOM 3624 N N . GLU A 1 448 ? -11.445 -10.759 -4.012 1.00 88.31 448 GLU A N 1
ATOM 3625 C CA . GLU A 1 448 ? -10.684 -11.490 -2.990 1.00 88.31 448 GLU A CA 1
ATOM 3626 C C . GLU A 1 448 ? -9.995 -10.562 -1.981 1.00 88.31 448 GLU A C 1
ATOM 3628 O O . GLU A 1 448 ? -9.691 -10.959 -0.852 1.00 88.31 448 GLU A O 1
ATOM 3633 N N . GLY A 1 449 ? -9.747 -9.312 -2.369 1.00 83.94 449 GLY A N 1
ATOM 3634 C CA . GLY A 1 449 ? -9.010 -8.335 -1.583 1.00 83.94 449 GLY A CA 1
ATOM 3635 C C . GLY A 1 449 ? -7.494 -8.412 -1.788 1.00 83.94 449 GLY A C 1
ATOM 3636 O O . GLY A 1 449 ? -6.923 -9.441 -2.151 1.00 83.94 449 GLY A O 1
ATOM 3637 N N . LEU A 1 450 ? -6.819 -7.298 -1.476 1.00 83.88 450 LEU A N 1
ATOM 3638 C CA . LEU A 1 450 ? -5.399 -7.058 -1.773 1.00 83.88 450 LEU A CA 1
ATOM 3639 C C . LEU A 1 450 ? -4.456 -8.192 -1.337 1.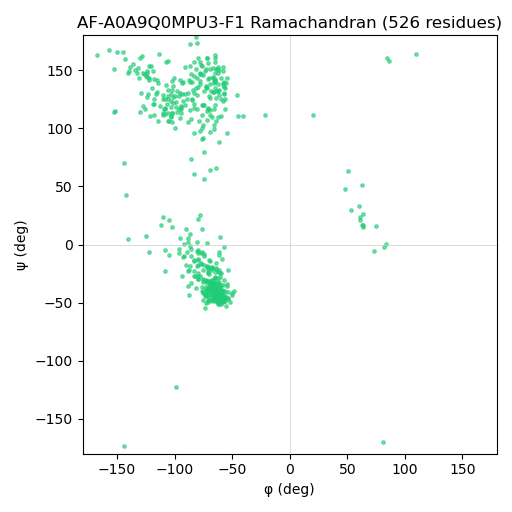00 83.88 450 LEU A C 1
ATOM 3641 O O . LEU A 1 450 ? -3.556 -8.559 -2.083 1.00 83.88 450 LEU A O 1
ATOM 3645 N N . ILE A 1 451 ? -4.648 -8.749 -0.136 1.00 84.31 451 ILE A N 1
ATOM 3646 C CA . ILE A 1 451 ? -3.757 -9.786 0.410 1.00 84.31 451 ILE A CA 1
ATOM 3647 C C . ILE A 1 451 ? -3.833 -11.061 -0.437 1.00 84.31 451 ILE A C 1
ATOM 3649 O O . ILE A 1 451 ? -2.805 -11.608 -0.826 1.00 84.31 451 ILE A O 1
ATOM 3653 N N . ARG A 1 452 ? -5.044 -11.527 -0.751 1.00 86.38 452 ARG A N 1
ATOM 3654 C CA . ARG A 1 452 ? -5.242 -12.742 -1.549 1.00 86.38 452 ARG A CA 1
ATOM 3655 C C . ARG A 1 452 ? -4.849 -12.527 -3.000 1.00 86.38 452 ARG A C 1
ATOM 3657 O O . ARG A 1 452 ? -4.190 -13.387 -3.568 1.00 86.38 452 ARG A O 1
ATOM 3664 N N . ALA A 1 453 ? -5.165 -11.365 -3.565 1.00 90.00 453 ALA A N 1
ATOM 3665 C CA . ALA A 1 453 ? -4.722 -10.999 -4.903 1.00 90.00 453 ALA A CA 1
ATOM 3666 C C . ALA A 1 453 ? -3.183 -10.992 -5.022 1.00 90.00 453 ALA A C 1
ATOM 3668 O O . ALA A 1 453 ? -2.652 -11.510 -6.002 1.00 90.00 453 ALA A O 1
ATOM 3669 N N . ARG A 1 454 ? -2.453 -10.523 -3.993 1.00 90.75 454 ARG A N 1
ATOM 3670 C CA . ARG A 1 454 ? -0.982 -10.650 -3.923 1.00 90.75 454 ARG A CA 1
ATOM 3671 C C . ARG A 1 454 ? -0.524 -12.107 -3.955 1.00 90.75 454 ARG A C 1
ATOM 3673 O O . ARG A 1 454 ? 0.404 -12.422 -4.690 1.00 90.75 454 ARG A O 1
ATOM 3680 N N . LEU A 1 455 ? -1.173 -12.994 -3.196 1.00 92.19 455 LEU A N 1
ATOM 3681 C CA . LEU A 1 455 ? -0.843 -14.426 -3.186 1.00 92.19 455 LEU A CA 1
ATOM 3682 C C . LEU A 1 455 ? -1.136 -15.106 -4.531 1.00 92.19 455 LEU A C 1
ATOM 3684 O O . LEU A 1 455 ? -0.353 -15.944 -4.968 1.00 92.19 455 LEU A O 1
ATOM 3688 N N . ILE A 1 456 ? -2.233 -14.734 -5.196 1.00 91.31 456 ILE A N 1
ATOM 3689 C CA . ILE A 1 456 ? -2.583 -15.225 -6.537 1.00 91.31 456 ILE A CA 1
ATOM 3690 C C . ILE A 1 456 ? -1.516 -14.792 -7.548 1.00 91.31 456 ILE A C 1
ATOM 3692 O O . ILE A 1 456 ? -0.985 -15.637 -8.262 1.00 91.31 456 ILE A O 1
ATOM 3696 N N . GLY A 1 457 ? -1.143 -13.509 -7.557 1.00 94.06 457 GLY A N 1
ATOM 3697 C CA . GLY A 1 457 ? -0.079 -13.007 -8.430 1.00 94.06 457 GLY A CA 1
ATOM 3698 C C . GLY A 1 457 ? 1.273 -13.669 -8.157 1.00 94.06 457 GLY A C 1
ATOM 3699 O O . GLY A 1 457 ? 1.952 -14.082 -9.090 1.00 94.06 457 GLY A O 1
ATOM 3700 N N . ALA A 1 458 ? 1.630 -13.855 -6.882 1.00 93.62 458 ALA A N 1
ATOM 3701 C CA . ALA A 1 458 ? 2.864 -14.530 -6.478 1.00 93.62 458 ALA A CA 1
ATOM 3702 C C . ALA A 1 458 ? 2.928 -15.994 -6.937 1.00 93.62 458 ALA A C 1
ATOM 3704 O O . ALA A 1 458 ? 3.993 -16.467 -7.317 1.00 93.62 458 ALA A O 1
ATOM 3705 N N . LYS A 1 459 ? 1.799 -16.712 -6.906 1.00 94.25 459 LYS A N 1
ATOM 3706 C CA . LYS A 1 459 ? 1.716 -18.110 -7.351 1.00 94.25 459 LYS A CA 1
ATOM 3707 C C . LYS A 1 459 ? 1.968 -18.260 -8.854 1.00 94.25 459 LYS A C 1
ATOM 3709 O O . LYS A 1 459 ? 2.483 -19.285 -9.287 1.00 94.25 459 LYS A O 1
ATOM 3714 N N . GLU A 1 460 ? 1.566 -17.262 -9.632 1.00 94.75 460 GLU A N 1
ATOM 3715 C CA . GLU A 1 460 ? 1.624 -17.283 -11.095 1.00 94.75 460 GLU A CA 1
ATOM 3716 C C . GLU A 1 460 ? 2.911 -16.681 -11.675 1.00 94.75 460 GLU A C 1
ATOM 3718 O O . GLU A 1 460 ? 3.139 -16.817 -12.878 1.00 94.75 460 GLU A O 1
ATOM 3723 N N . ALA A 1 461 ? 3.710 -16.018 -10.836 1.00 95.38 461 ALA A N 1
ATOM 3724 C CA . ALA A 1 461 ? 4.983 -15.400 -11.176 1.00 95.38 461 ALA A CA 1
ATOM 3725 C C . ALA A 1 461 ? 6.125 -16.428 -11.285 1.00 95.38 461 ALA A C 1
ATOM 3727 O O . ALA A 1 461 ? 6.169 -17.421 -10.559 1.00 95.38 461 ALA A O 1
ATOM 3728 N N . THR A 1 462 ? 7.069 -16.164 -12.186 1.00 95.56 462 THR A N 1
ATOM 3729 C CA . THR A 1 462 ? 8.146 -17.087 -12.584 1.00 95.56 462 THR A CA 1
ATOM 3730 C C . THR A 1 462 ? 9.561 -16.535 -12.385 1.00 95.56 462 THR A C 1
ATOM 3732 O O . THR A 1 462 ? 10.536 -17.262 -12.580 1.00 95.56 462 THR A O 1
ATOM 3735 N N . GLY A 1 463 ? 9.699 -15.261 -12.017 1.00 93.56 463 GLY A N 1
ATOM 3736 C CA . GLY A 1 463 ? 10.972 -14.611 -11.718 1.00 93.56 463 GLY A CA 1
ATOM 3737 C C . GLY A 1 463 ? 11.589 -15.095 -10.406 1.00 93.56 463 GLY A C 1
ATOM 3738 O O . GLY A 1 463 ? 10.895 -15.566 -9.504 1.00 93.56 463 GLY A O 1
ATOM 3739 N N . SER A 1 464 ? 12.910 -14.950 -10.284 1.00 93.44 464 SER A N 1
ATOM 3740 C CA . SER A 1 464 ? 13.659 -15.345 -9.079 1.00 93.44 464 SER A CA 1
ATOM 3741 C C . SER A 1 464 ? 13.281 -14.509 -7.847 1.00 93.44 464 SER A C 1
ATOM 3743 O O . SER A 1 464 ? 13.406 -14.975 -6.714 1.00 93.44 464 SER A O 1
ATOM 3745 N N . VAL A 1 465 ? 12.843 -13.266 -8.066 1.00 96.12 465 VAL A N 1
ATOM 3746 C CA . VAL A 1 465 ? 12.401 -12.309 -7.045 1.00 96.12 465 VAL A CA 1
ATOM 3747 C C . VAL A 1 465 ? 10.983 -11.832 -7.370 1.00 96.12 465 VAL A C 1
ATOM 3749 O O . VAL A 1 465 ? 10.624 -11.664 -8.533 1.00 96.12 465 VAL A O 1
ATOM 3752 N N . LEU A 1 466 ? 10.174 -11.595 -6.336 1.00 97.75 466 LEU A N 1
ATOM 3753 C CA . LEU A 1 466 ? 8.869 -10.946 -6.465 1.00 97.75 466 LEU A CA 1
ATOM 3754 C C . LEU A 1 466 ? 8.989 -9.472 -6.079 1.00 97.75 466 LEU A C 1
ATOM 3756 O O . LEU A 1 466 ? 9.450 -9.154 -4.981 1.00 97.75 466 LEU A O 1
ATOM 3760 N N . THR A 1 467 ? 8.524 -8.575 -6.945 1.00 98.31 467 THR A N 1
ATOM 3761 C CA . THR A 1 467 ? 8.446 -7.140 -6.648 1.00 98.31 467 THR A CA 1
ATOM 3762 C C . THR A 1 467 ? 6.995 -6.685 -6.702 1.00 98.31 467 THR A C 1
ATOM 3764 O O . THR A 1 467 ? 6.384 -6.667 -7.763 1.00 98.31 467 THR A O 1
ATOM 3767 N N . PHE A 1 468 ? 6.423 -6.323 -5.555 1.00 98.25 468 PHE A N 1
ATOM 3768 C CA . PHE A 1 468 ? 5.044 -5.838 -5.482 1.00 98.25 468 PHE A CA 1
ATOM 3769 C C . PHE A 1 468 ? 4.998 -4.321 -5.632 1.00 98.25 468 PHE A C 1
ATOM 3771 O O . PHE A 1 468 ? 5.690 -3.619 -4.896 1.00 98.25 468 PHE A O 1
ATOM 3778 N N . LEU A 1 469 ? 4.141 -3.831 -6.526 1.00 98.12 469 LEU A N 1
ATOM 3779 C CA . LEU A 1 469 ? 3.847 -2.408 -6.688 1.00 98.12 469 LEU A CA 1
ATOM 3780 C C . LEU A 1 469 ? 2.335 -2.173 -6.603 1.00 98.12 469 LEU A C 1
ATOM 3782 O O . LEU A 1 469 ? 1.534 -3.011 -7.026 1.00 98.12 469 LEU A O 1
ATOM 3786 N N . ASP A 1 470 ? 1.948 -1.023 -6.058 1.00 97.44 470 ASP A N 1
ATOM 3787 C CA . ASP A 1 470 ? 0.571 -0.543 -6.151 1.00 97.44 470 ASP A CA 1
ATOM 3788 C C . ASP A 1 470 ? 0.317 0.013 -7.565 1.00 97.44 470 ASP A C 1
ATOM 3790 O O . ASP A 1 470 ? 1.241 0.462 -8.240 1.00 97.44 470 ASP A O 1
ATOM 3794 N N . ALA A 1 471 ? -0.936 -0.001 -8.024 1.00 97.38 471 ALA A N 1
ATOM 3795 C CA . ALA A 1 471 ? -1.319 0.346 -9.400 1.00 97.38 471 ALA A CA 1
ATOM 3796 C C . ALA A 1 471 ? -1.328 1.858 -9.726 1.00 97.38 471 ALA A C 1
ATOM 3798 O O . ALA A 1 471 ? -1.890 2.279 -10.731 1.00 97.38 471 ALA A O 1
ATOM 3799 N N . HIS A 1 472 ? -0.741 2.678 -8.859 1.00 96.50 472 HIS A N 1
ATOM 3800 C CA . HIS A 1 472 ? -0.675 4.138 -8.972 1.00 96.50 472 HIS A CA 1
ATOM 3801 C C . HIS A 1 472 ? 0.689 4.652 -8.480 1.00 96.50 472 HIS A C 1
ATOM 3803 O O . HIS A 1 472 ? 0.792 5.627 -7.739 1.00 96.50 472 HIS A O 1
ATOM 3809 N N . MET A 1 473 ? 1.742 3.941 -8.877 1.00 96.25 473 MET A N 1
ATOM 3810 C CA . MET A 1 473 ? 3.152 4.227 -8.604 1.00 96.25 473 MET A CA 1
ATOM 3811 C C . MET A 1 473 ? 3.873 4.721 -9.864 1.00 96.25 473 MET A C 1
ATOM 3813 O O . MET A 1 473 ? 3.472 4.392 -10.978 1.00 96.25 473 MET A O 1
ATOM 3817 N N . GLU A 1 474 ? 4.980 5.444 -9.697 1.00 96.75 474 GLU A N 1
ATOM 3818 C CA . GLU A 1 474 ? 5.933 5.737 -10.774 1.00 96.75 474 GLU A CA 1
ATOM 3819 C C . GLU A 1 474 ? 7.344 5.401 -10.296 1.00 96.75 474 GLU A C 1
ATOM 3821 O O . GLU A 1 474 ? 7.856 6.023 -9.367 1.00 96.75 474 GLU A O 1
ATOM 3826 N N . CYS A 1 475 ? 7.976 4.401 -10.909 1.00 95.50 475 CYS A N 1
ATOM 3827 C CA . CYS A 1 475 ? 9.339 4.005 -10.560 1.00 95.50 475 CYS A CA 1
ATOM 3828 C C . CYS A 1 475 ? 10.335 5.131 -10.880 1.00 95.50 475 CYS A C 1
ATOM 3830 O O . CYS A 1 475 ? 10.207 5.782 -11.915 1.00 95.50 475 CYS A O 1
ATOM 3832 N N . ASN A 1 476 ? 11.335 5.359 -10.026 1.00 92.94 476 ASN A N 1
ATOM 3833 C CA . ASN A 1 476 ? 12.403 6.325 -10.303 1.00 92.94 476 ASN A CA 1
ATOM 3834 C C . ASN A 1 476 ? 13.550 5.677 -11.109 1.00 92.94 476 ASN A C 1
ATOM 3836 O O . ASN A 1 476 ? 13.576 4.465 -11.340 1.00 92.94 476 ASN A O 1
ATOM 3840 N N . GLU A 1 477 ? 14.509 6.477 -11.557 1.00 89.19 477 GLU A N 1
ATOM 3841 C CA . GLU A 1 477 ? 15.698 6.009 -12.259 1.00 89.19 477 GLU A CA 1
ATOM 3842 C C . GLU A 1 477 ? 16.543 5.089 -11.372 1.00 89.19 477 GLU A C 1
ATOM 3844 O O . GLU A 1 477 ? 16.848 5.405 -10.223 1.00 89.19 477 GLU A O 1
ATOM 3849 N N . GLY A 1 478 ? 16.953 3.937 -11.908 1.00 89.50 478 GLY A N 1
ATOM 3850 C CA . GLY A 1 478 ? 17.814 2.999 -11.183 1.00 89.50 478 GLY A CA 1
ATOM 3851 C C . GLY A 1 478 ? 17.180 2.411 -9.917 1.00 89.50 478 GLY A C 1
ATOM 3852 O O . GLY A 1 478 ? 17.899 2.055 -8.988 1.00 89.50 478 GLY A O 1
ATOM 3853 N N . TRP A 1 479 ? 15.847 2.340 -9.851 1.00 93.75 479 TRP A N 1
ATOM 3854 C CA . TRP A 1 479 ? 15.122 1.847 -8.677 1.00 93.75 479 TRP A CA 1
ATOM 3855 C C . TRP A 1 479 ? 15.330 0.349 -8.411 1.00 93.75 479 TRP A C 1
ATOM 3857 O O . TRP A 1 479 ? 15.264 -0.087 -7.264 1.00 93.75 479 TRP A O 1
ATOM 3867 N N . LEU A 1 480 ? 15.555 -0.449 -9.461 1.00 94.81 480 LEU A N 1
ATOM 3868 C CA . LEU A 1 480 ? 15.463 -1.907 -9.386 1.00 94.81 480 LEU A CA 1
ATOM 3869 C C . LEU A 1 480 ? 16.777 -2.570 -8.949 1.00 94.81 480 LEU A C 1
ATOM 3871 O O . LEU A 1 480 ? 16.777 -3.469 -8.109 1.00 94.81 480 LEU A O 1
ATOM 3875 N N . GLN A 1 481 ? 17.904 -2.122 -9.498 1.00 92.62 481 GLN A N 1
ATOM 3876 C CA . GLN A 1 481 ? 19.225 -2.710 -9.264 1.00 92.62 481 GLN A CA 1
ATOM 3877 C C . GLN A 1 481 ? 19.637 -2.725 -7.781 1.00 92.62 481 GLN A C 1
ATOM 3879 O O . GLN A 1 481 ? 20.055 -3.787 -7.319 1.00 92.62 481 GLN A O 1
ATOM 3884 N N . PRO A 1 482 ? 19.471 -1.632 -7.003 1.00 92.38 482 PRO A N 1
ATOM 3885 C CA . PRO A 1 482 ? 19.817 -1.633 -5.582 1.00 92.38 482 PRO A CA 1
ATOM 3886 C C . PRO A 1 482 ? 18.974 -2.631 -4.773 1.00 92.38 482 PRO A C 1
ATOM 3888 O O . PRO A 1 482 ? 19.467 -3.244 -3.828 1.00 92.38 482 PRO A O 1
ATOM 3891 N N . LEU A 1 483 ? 17.702 -2.818 -5.144 1.00 95.00 483 LEU A N 1
ATOM 3892 C CA . LEU A 1 483 ? 16.805 -3.754 -4.463 1.00 95.00 483 LEU A CA 1
ATOM 3893 C C . LEU A 1 483 ? 17.215 -5.204 -4.737 1.00 95.00 483 LEU A C 1
ATOM 3895 O O . LEU A 1 483 ? 17.335 -6.005 -3.808 1.00 95.00 483 LEU A O 1
ATOM 3899 N N . LEU A 1 484 ? 17.455 -5.537 -6.007 1.00 94.81 484 LEU A N 1
ATOM 3900 C CA . LEU A 1 484 ? 17.831 -6.890 -6.413 1.00 94.81 484 LEU A CA 1
ATOM 3901 C C . LEU A 1 484 ? 19.217 -7.279 -5.916 1.00 94.81 484 LEU A C 1
ATOM 3903 O O . LEU A 1 484 ? 19.408 -8.421 -5.516 1.00 94.81 484 LEU A O 1
ATOM 3907 N N . GLU A 1 485 ? 20.166 -6.348 -5.890 1.00 92.19 485 GLU A N 1
ATOM 3908 C CA . GLU A 1 485 ? 21.510 -6.576 -5.356 1.00 92.19 485 GLU A CA 1
ATOM 3909 C C . GLU A 1 485 ? 21.474 -6.929 -3.863 1.00 92.19 485 GLU A C 1
ATOM 3911 O O . GLU A 1 485 ? 22.104 -7.901 -3.425 1.00 92.19 485 GLU A O 1
ATOM 3916 N N . ARG A 1 486 ? 20.641 -6.233 -3.080 1.00 90.75 486 ARG A N 1
ATOM 3917 C CA . ARG A 1 486 ? 20.503 -6.538 -1.656 1.00 90.75 486 ARG A CA 1
ATOM 3918 C C . ARG A 1 486 ? 19.883 -7.915 -1.402 1.00 90.75 486 ARG A C 1
ATOM 3920 O O . ARG A 1 486 ? 20.289 -8.597 -0.463 1.00 90.75 486 ARG A O 1
ATOM 3927 N N . ILE A 1 487 ? 18.943 -8.338 -2.243 1.00 91.62 487 ILE A N 1
ATOM 3928 C CA . ILE A 1 487 ? 18.337 -9.680 -2.191 1.00 91.62 487 ILE A CA 1
ATOM 3929 C C . ILE A 1 487 ? 19.302 -10.745 -2.749 1.00 91.62 487 ILE A C 1
ATOM 3931 O O . ILE A 1 487 ? 19.301 -11.902 -2.318 1.00 91.62 487 ILE A O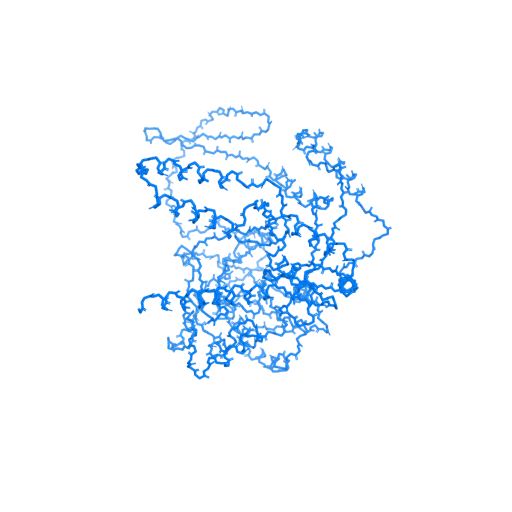 1
ATOM 3935 N N . ALA A 1 488 ? 20.159 -10.371 -3.701 1.00 90.81 488 ALA A N 1
ATOM 3936 C CA . ALA A 1 488 ? 21.176 -11.246 -4.273 1.00 90.81 488 ALA A CA 1
ATOM 3937 C C . ALA A 1 488 ? 22.269 -11.594 -3.254 1.00 90.81 488 ALA A C 1
ATOM 3939 O O . ALA A 1 488 ? 22.739 -12.732 -3.212 1.00 90.81 488 ALA A O 1
ATOM 3940 N N . SER A 1 489 ? 22.654 -10.641 -2.405 1.00 87.94 489 SER A N 1
ATOM 3941 C CA . SER A 1 489 ? 23.649 -10.866 -1.348 1.00 87.94 489 SER A CA 1
ATOM 3942 C C . SER A 1 489 ? 23.135 -11.750 -0.209 1.00 87.94 489 SER A C 1
ATOM 3944 O O . SER A 1 489 ? 23.900 -12.529 0.360 1.00 87.94 489 SER A O 1
ATOM 3946 N N . ASP A 1 490 ? 21.838 -11.698 0.101 1.00 85.12 490 ASP A N 1
ATOM 3947 C CA . ASP A 1 490 ? 21.200 -12.584 1.076 1.00 85.12 490 ASP A CA 1
ATOM 3948 C C . ASP A 1 490 ? 19.711 -12.783 0.754 1.00 85.12 490 ASP A C 1
ATOM 3950 O O . ASP A 1 490 ? 18.901 -11.866 0.880 1.00 85.12 490 ASP A O 1
ATOM 3954 N N . ARG A 1 491 ? 19.339 -14.017 0.389 1.00 83.81 491 ARG A N 1
ATOM 3955 C CA . ARG A 1 491 ? 17.961 -14.389 0.021 1.00 83.81 491 ARG A CA 1
ATOM 3956 C C . ARG A 1 491 ? 16.944 -14.254 1.153 1.00 83.81 491 ARG A C 1
ATOM 3958 O O . ARG A 1 491 ? 15.748 -14.298 0.887 1.00 83.81 491 ARG A O 1
ATOM 3965 N N . SER A 1 492 ? 17.389 -14.135 2.402 1.00 84.81 492 SER A N 1
ATOM 3966 C CA . SER A 1 492 ? 16.493 -13.891 3.538 1.00 84.81 492 SER A CA 1
ATOM 3967 C C . SER A 1 492 ? 16.067 -12.425 3.658 1.00 84.81 492 SER A C 1
ATOM 3969 O O . SER A 1 492 ? 15.200 -12.097 4.469 1.00 84.81 492 SER A O 1
ATOM 3971 N N . VAL A 1 493 ? 16.655 -11.536 2.853 1.00 86.62 493 VAL A N 1
ATOM 3972 C CA . VAL A 1 493 ? 16.387 -10.103 2.912 1.00 86.62 493 VAL A CA 1
ATOM 3973 C C . VAL A 1 493 ? 15.144 -9.747 2.115 1.00 86.62 493 VAL A C 1
ATOM 3975 O O . VAL A 1 493 ? 14.993 -10.112 0.953 1.00 86.62 493 VAL A O 1
ATOM 3978 N N . VAL A 1 494 ? 14.285 -8.947 2.741 1.00 91.50 494 VAL A N 1
ATOM 3979 C CA . VAL A 1 494 ? 13.184 -8.250 2.079 1.00 91.50 494 VAL A CA 1
ATOM 3980 C C . VAL A 1 494 ? 13.601 -6.794 1.911 1.00 91.50 494 VAL A C 1
ATOM 3982 O O . VAL A 1 494 ? 13.721 -6.064 2.895 1.00 91.50 494 VAL A O 1
ATOM 3985 N N . ALA A 1 495 ? 13.866 -6.383 0.672 1.00 90.50 495 ALA A N 1
ATOM 3986 C CA . ALA A 1 495 ? 14.214 -5.004 0.349 1.00 90.50 495 ALA A CA 1
ATOM 3987 C C . ALA A 1 495 ? 12.947 -4.165 0.117 1.00 90.50 495 ALA A C 1
ATOM 3989 O O . ALA A 1 495 ? 11.993 -4.630 -0.508 1.00 90.50 495 ALA A O 1
ATOM 3990 N N . VAL A 1 496 ? 12.947 -2.925 0.609 1.00 91.75 496 VAL A N 1
ATOM 3991 C CA . VAL A 1 496 ? 11.853 -1.958 0.439 1.00 91.75 496 VAL A CA 1
ATOM 3992 C C . VAL A 1 496 ? 12.458 -0.653 -0.085 1.00 91.75 496 VAL A C 1
ATOM 3994 O O . VAL A 1 496 ? 13.454 -0.204 0.486 1.00 91.75 496 VAL A O 1
ATOM 3997 N N . PRO A 1 497 ? 11.918 -0.055 -1.163 1.00 91.00 497 PRO A N 1
ATOM 3998 C CA . PRO A 1 497 ? 12.408 1.225 -1.661 1.00 91.00 497 PRO A CA 1
ATOM 3999 C C . PRO A 1 497 ? 12.011 2.377 -0.731 1.00 91.00 497 PRO A C 1
ATOM 4001 O O . PRO A 1 497 ? 11.045 2.281 0.028 1.00 91.00 497 PRO A O 1
ATOM 4004 N N . THR A 1 498 ? 12.714 3.502 -0.845 1.00 88.69 498 THR A N 1
ATOM 4005 C CA . THR A 1 498 ? 12.190 4.780 -0.350 1.00 88.69 498 THR A CA 1
ATOM 4006 C C . THR A 1 498 ? 10.950 5.152 -1.160 1.00 88.69 498 THR A C 1
ATOM 4008 O O . THR A 1 498 ? 10.948 5.031 -2.385 1.00 88.69 498 THR A O 1
ATOM 4011 N N . MET A 1 499 ? 9.894 5.581 -0.473 1.00 88.69 499 MET A N 1
ATOM 4012 C CA . MET A 1 499 ? 8.613 5.919 -1.088 1.00 88.69 499 MET A CA 1
ATOM 4013 C C . MET A 1 499 ? 8.476 7.437 -1.194 1.00 88.69 499 MET A C 1
ATOM 4015 O O . MET A 1 499 ? 8.232 8.112 -0.196 1.00 88.69 499 MET A O 1
ATOM 4019 N N . ASP A 1 500 ? 8.622 7.956 -2.409 1.00 91.81 500 ASP A N 1
ATOM 4020 C CA . ASP A 1 500 ? 8.331 9.355 -2.720 1.00 91.81 500 ASP A CA 1
ATOM 4021 C C . ASP A 1 500 ? 6.814 9.579 -2.851 1.00 91.81 500 ASP A C 1
ATOM 4023 O O . ASP A 1 500 ? 6.040 8.653 -3.115 1.00 91.81 500 ASP A O 1
ATOM 4027 N N . GLN A 1 501 ? 6.369 10.820 -2.663 1.00 92.69 501 GLN A N 1
ATOM 4028 C CA . GLN A 1 501 ? 4.960 11.195 -2.716 1.00 92.69 501 GLN A CA 1
ATOM 4029 C C . GLN A 1 501 ? 4.599 11.779 -4.086 1.00 92.69 501 GLN A C 1
ATOM 4031 O O . GLN A 1 501 ? 5.244 12.697 -4.579 1.00 92.69 501 GLN A O 1
ATOM 4036 N N . ILE A 1 502 ? 3.498 11.315 -4.674 1.00 95.06 502 ILE A N 1
ATOM 4037 C CA . ILE A 1 502 ? 2.837 11.996 -5.793 1.00 95.06 502 ILE A CA 1
ATOM 4038 C C . ILE A 1 502 ? 1.609 12.705 -5.224 1.00 95.06 502 ILE A C 1
ATOM 4040 O O . ILE A 1 502 ? 0.773 12.082 -4.568 1.00 95.06 502 ILE A O 1
ATOM 4044 N N . SER A 1 503 ? 1.511 14.021 -5.419 1.00 94.44 503 SER A N 1
ATOM 4045 C CA . SER A 1 503 ? 0.399 14.809 -4.882 1.00 94.44 503 SER A CA 1
ATOM 4046 C C . SER A 1 503 ? -0.929 14.373 -5.501 1.00 94.44 503 SER A C 1
ATOM 4048 O O . SER A 1 503 ? -1.091 14.414 -6.720 1.00 94.44 503 SER A O 1
ATOM 4050 N N . SER A 1 504 ? -1.913 14.043 -4.663 1.00 92.94 504 SER A N 1
ATOM 4051 C CA . SER A 1 504 ? -3.284 13.753 -5.105 1.00 92.94 504 SER A CA 1
ATOM 4052 C C . SER A 1 504 ? -3.977 14.960 -5.736 1.00 92.94 504 SER A C 1
ATOM 4054 O O . SER A 1 504 ? -4.937 14.783 -6.479 1.00 92.94 504 SER A O 1
ATOM 4056 N N . ASP A 1 505 ? -3.503 16.175 -5.458 1.00 89.94 505 ASP A N 1
ATOM 4057 C CA . ASP A 1 505 ? -4.190 17.411 -5.834 1.00 89.94 505 ASP A CA 1
ATOM 4058 C C . ASP A 1 505 ? -3.794 17.880 -7.231 1.00 89.94 505 ASP A C 1
ATOM 4060 O O . ASP A 1 505 ? -4.621 18.415 -7.963 1.00 89.94 505 ASP A O 1
ATOM 4064 N N . ASN A 1 506 ? -2.531 17.692 -7.619 1.00 92.38 506 ASN A N 1
ATOM 4065 C CA . ASN A 1 506 ? -2.007 18.185 -8.895 1.00 92.38 506 ASN A CA 1
ATOM 4066 C C . ASN A 1 506 ? -1.045 17.218 -9.601 1.00 92.38 506 ASN A C 1
ATOM 4068 O O . ASN A 1 506 ? -0.469 17.592 -10.622 1.00 92.38 506 ASN A O 1
ATOM 4072 N N . MET A 1 507 ? -0.843 16.006 -9.077 1.00 95.19 507 MET A N 1
ATOM 4073 C CA . MET A 1 507 ? 0.064 14.986 -9.620 1.00 95.19 507 MET A CA 1
ATOM 4074 C C . MET A 1 507 ? 1.555 15.386 -9.648 1.00 95.19 507 MET A C 1
ATOM 4076 O O . MET A 1 507 ? 2.349 14.744 -10.342 1.00 95.19 507 MET A O 1
ATOM 4080 N N . SER A 1 508 ? 1.960 16.421 -8.897 1.00 95.31 508 SER A N 1
ATOM 4081 C CA . SER A 1 508 ? 3.379 16.782 -8.730 1.00 95.31 508 SER A CA 1
ATOM 4082 C C . SER A 1 508 ? 4.150 15.697 -7.980 1.00 95.31 508 SER A C 1
ATOM 4084 O O . SER A 1 508 ? 3.640 15.117 -7.020 1.00 95.31 508 SER A O 1
ATOM 4086 N N . TYR A 1 509 ? 5.383 15.440 -8.413 1.00 94.69 509 TYR A N 1
ATOM 4087 C CA . TYR A 1 509 ? 6.303 14.509 -7.765 1.00 94.69 509 TYR A CA 1
ATOM 4088 C C . TYR A 1 509 ? 7.048 15.218 -6.628 1.00 94.69 509 TYR A C 1
ATOM 4090 O O . TYR A 1 509 ? 7.686 16.251 -6.838 1.00 94.69 509 TYR A O 1
ATOM 4098 N N . GLN A 1 510 ? 6.971 14.668 -5.421 1.00 92.25 510 GLN A N 1
ATOM 4099 C CA . GLN A 1 510 ? 7.519 15.234 -4.193 1.00 92.25 510 GLN A CA 1
ATOM 4100 C C . GLN A 1 510 ? 8.396 14.184 -3.514 1.00 92.25 510 GLN A C 1
ATOM 4102 O O . GLN A 1 510 ? 7.920 13.122 -3.127 1.00 92.25 510 GLN A O 1
ATOM 4107 N N . TYR A 1 511 ? 9.680 14.484 -3.351 1.00 87.81 511 TYR A N 1
ATOM 4108 C CA . TYR A 1 511 ? 10.633 13.583 -2.712 1.00 87.81 511 TYR A CA 1
ATOM 4109 C C . TYR A 1 511 ? 11.325 14.272 -1.546 1.00 87.81 511 TYR A C 1
ATOM 4111 O O . TYR A 1 511 ? 11.618 15.471 -1.596 1.00 87.81 511 TYR A O 1
ATOM 4119 N N . ASN A 1 512 ? 11.589 13.501 -0.494 1.00 76.25 512 ASN A N 1
ATOM 4120 C CA . ASN A 1 512 ? 12.406 13.948 0.621 1.00 76.25 512 ASN A CA 1
ATOM 4121 C C . ASN A 1 512 ? 13.820 13.376 0.471 1.00 76.25 512 ASN A C 1
ATOM 4123 O O . ASN A 1 512 ? 14.005 12.250 0.019 1.00 76.25 512 ASN A O 1
ATOM 4127 N N . LYS A 1 513 ? 14.826 14.165 0.846 1.00 70.56 513 LYS A N 1
ATOM 4128 C CA . LYS A 1 513 ? 16.223 13.717 0.875 1.00 70.56 513 LYS A CA 1
ATOM 4129 C C . LYS A 1 513 ? 16.546 12.914 2.134 1.00 70.56 513 LYS A C 1
ATOM 4131 O O . LYS A 1 513 ? 17.540 12.192 2.141 1.00 70.56 513 LYS A O 1
ATOM 4136 N N . ASP A 1 514 ? 15.725 13.039 3.174 1.00 73.94 514 ASP A N 1
ATOM 4137 C CA . ASP A 1 514 ? 15.929 12.349 4.442 1.00 73.94 514 ASP A CA 1
ATOM 4138 C C . ASP A 1 514 ? 15.347 10.930 4.421 1.00 73.94 514 ASP A C 1
ATOM 4140 O O . ASP A 1 514 ? 14.245 10.689 3.924 1.00 73.94 514 ASP A O 1
ATOM 4144 N N . VAL A 1 515 ? 16.081 9.987 5.015 1.00 71.75 515 VAL A N 1
ATOM 4145 C CA . VAL A 1 515 ? 15.633 8.599 5.176 1.00 71.75 515 VAL A CA 1
ATOM 4146 C C . VAL A 1 515 ? 14.594 8.530 6.295 1.00 71.75 515 VAL A C 1
ATOM 4148 O O . VAL A 1 515 ? 14.890 8.852 7.445 1.00 71.75 515 VAL A O 1
ATOM 4151 N N . GLN A 1 516 ? 13.387 8.075 5.965 1.00 74.19 516 GLN A N 1
ATOM 4152 C CA . GLN A 1 516 ? 12.340 7.780 6.945 1.00 74.19 516 GLN A CA 1
ATOM 4153 C C . GLN A 1 516 ? 12.525 6.377 7.532 1.00 74.19 516 GLN A C 1
ATOM 4155 O O . GLN A 1 516 ? 12.960 5.455 6.837 1.00 74.19 516 GLN A O 1
ATOM 4160 N N . ILE A 1 517 ? 12.203 6.209 8.817 1.00 76.25 517 ILE A N 1
ATOM 4161 C CA . ILE A 1 517 ? 12.332 4.926 9.514 1.00 76.25 517 ILE A CA 1
ATOM 4162 C C . ILE A 1 517 ? 10.937 4.394 9.810 1.00 76.25 517 ILE A C 1
ATOM 4164 O O . ILE A 1 517 ? 10.229 4.886 10.679 1.00 76.25 517 ILE A O 1
ATOM 4168 N N . ASN A 1 518 ? 10.588 3.307 9.134 1.00 79.56 518 ASN A N 1
ATOM 4169 C CA . ASN A 1 518 ? 9.307 2.634 9.301 1.00 79.56 518 ASN A CA 1
ATOM 4170 C C . ASN A 1 518 ? 9.064 2.199 10.758 1.00 79.56 518 ASN A C 1
ATOM 4172 O O . ASN A 1 518 ? 9.885 1.502 11.361 1.00 79.56 518 ASN A O 1
ATOM 4176 N N . GLY A 1 519 ? 7.891 2.536 11.291 1.00 79.81 519 GLY A N 1
ATOM 4177 C CA . GLY A 1 519 ? 7.436 2.169 12.628 1.00 79.81 519 GLY A CA 1
ATOM 4178 C C . GLY A 1 519 ? 5.935 1.882 12.682 1.00 79.81 519 GLY A C 1
ATOM 4179 O O . GLY A 1 519 ? 5.236 1.824 11.671 1.00 79.81 519 GLY A O 1
ATOM 4180 N N . PHE A 1 520 ? 5.411 1.667 13.886 1.00 78.88 520 PHE A N 1
ATOM 4181 C CA . PHE A 1 520 ? 3.972 1.537 14.115 1.00 78.88 520 PHE A CA 1
ATOM 4182 C C . PHE A 1 520 ? 3.609 1.973 15.537 1.00 78.88 520 PHE A C 1
ATOM 4184 O O . PHE A 1 520 ? 4.403 1.855 16.470 1.00 78.88 520 PHE A O 1
ATOM 4191 N N . HIS A 1 521 ? 2.391 2.474 15.713 1.00 64.00 521 HIS A N 1
ATOM 4192 C CA . HIS A 1 521 ? 1.818 2.747 17.030 1.00 64.00 521 HIS A CA 1
ATOM 4193 C C . HIS A 1 521 ? 1.291 1.456 17.677 1.00 64.00 521 HIS A C 1
ATOM 4195 O O . HIS A 1 521 ? 0.949 0.506 16.984 1.00 64.00 521 HIS A O 1
ATOM 4201 N N . TRP A 1 522 ? 1.106 1.427 19.000 1.00 70.81 522 TRP A N 1
ATOM 4202 C CA . TRP A 1 522 ? 0.599 0.246 19.733 1.00 70.81 522 TRP A CA 1
ATOM 4203 C C . TRP A 1 522 ? -0.813 -0.230 19.345 1.00 70.81 522 TRP A C 1
ATOM 4205 O O . TRP A 1 522 ? -1.249 -1.294 19.769 1.00 70.81 522 TRP A O 1
ATOM 4215 N N . ASN A 1 523 ? -1.545 0.537 18.538 1.00 59.50 523 ASN A N 1
ATOM 4216 C CA . ASN A 1 523 ? -2.791 0.105 17.898 1.00 59.50 523 ASN A CA 1
ATOM 4217 C C . ASN A 1 523 ? -2.560 -0.541 16.514 1.00 59.50 523 ASN A C 1
ATOM 4219 O O . ASN A 1 523 ? -3.511 -0.698 15.752 1.00 59.50 523 ASN A O 1
ATOM 4223 N N . LEU A 1 524 ? -1.306 -0.881 16.196 1.00 64.56 524 LEU A N 1
ATOM 4224 C CA . LEU A 1 524 ? -0.839 -1.493 14.951 1.00 64.56 524 LEU A CA 1
ATOM 4225 C C . LEU A 1 524 ? -1.098 -0.645 13.695 1.00 64.56 524 LEU A C 1
ATOM 4227 O O . LEU A 1 524 ? -1.144 -1.167 12.582 1.00 64.56 524 LEU A O 1
ATOM 4231 N N . ILE A 1 525 ? -1.244 0.674 13.858 1.00 64.06 525 ILE A N 1
ATOM 4232 C CA . ILE A 1 525 ? -1.252 1.615 12.736 1.00 64.06 525 ILE A CA 1
ATOM 4233 C C . ILE A 1 525 ? 0.196 1.937 12.374 1.00 64.06 525 ILE A C 1
ATOM 4235 O O . ILE A 1 525 ? 0.953 2.434 13.207 1.00 64.06 525 ILE A O 1
ATOM 4239 N N . PHE A 1 526 ? 0.556 1.643 11.128 1.00 73.12 526 PHE A N 1
ATOM 4240 C CA . PHE A 1 526 ? 1.853 1.959 10.543 1.00 73.12 526 PHE A CA 1
ATOM 4241 C C . PHE A 1 526 ? 2.135 3.473 10.559 1.00 73.12 526 PHE A C 1
ATOM 4243 O O . PHE A 1 526 ? 1.218 4.273 10.363 1.00 73.12 526 PHE A O 1
ATOM 4250 N N . ASN A 1 527 ? 3.395 3.846 10.786 1.00 73.38 527 ASN A N 1
ATOM 4251 C CA . ASN A 1 527 ? 3.880 5.223 10.780 1.00 73.38 527 ASN A CA 1
ATOM 4252 C C . ASN A 1 527 ? 5.295 5.306 10.174 1.00 73.38 527 ASN A C 1
ATOM 4254 O O . ASN A 1 527 ? 6.007 4.301 10.145 1.00 73.38 527 ASN A O 1
ATOM 4258 N N . TRP A 1 528 ? 5.682 6.498 9.722 1.00 70.56 528 TRP A N 1
ATOM 4259 C CA . TRP A 1 528 ? 7.010 6.813 9.181 1.00 70.56 528 TRP A CA 1
ATOM 4260 C C . TRP A 1 528 ? 7.867 7.602 10.173 1.00 70.56 528 TRP A C 1
ATOM 4262 O O . TRP A 1 528 ? 7.270 8.271 11.057 1.00 70.56 528 TRP A O 1
#

pLDDT: mean 77.81, std 19.79, range [28.05, 98.75]

Mean predicted aligned error: 18.07 Å

InterPro domains:
  IPR001173 Glycosyltransferase 2-like [PF00535] (380-515)
  IPR029044 Nucleotide-diphospho-sugar transferases [G3DSA:3.90.550.10] (305-528)
  IPR029044 Nucleotide-diphospho-sugar transferases [SSF53448] (356-523)
  IPR059466 Domain of unknown function DUF8422 [PF28514] (104-207)

Solvent-accessible surface area (backbone atoms only — not comparable to full-atom values): 31292 Å² total; per-residue (Å²): 124,70,68,63,53,53,53,50,54,55,50,51,52,50,50,50,55,56,54,62,60,54,60,68,44,56,75,29,45,47,77,71,35,92,72,83,75,50,73,69,49,49,56,58,44,37,62,29,96,84,56,77,78,55,50,30,65,75,61,50,74,66,54,50,50,50,53,52,51,55,50,55,55,48,63,75,75,47,101,66,58,72,68,58,53,52,54,49,52,56,52,49,52,52,52,63,63,66,42,57,41,90,50,59,35,62,67,63,51,50,49,52,47,56,60,68,70,38,77,63,48,42,82,44,56,34,66,67,80,76,31,26,32,37,30,30,35,67,63,52,50,52,52,52,48,51,53,45,71,76,40,101,65,75,91,72,96,67,83,58,61,65,61,53,50,52,52,48,54,53,52,50,47,53,36,38,76,68,69,74,42,56,72,64,60,48,54,74,69,51,78,90,70,65,38,84,60,46,75,52,66,26,41,29,80,93,40,86,92,45,52,61,49,81,40,76,44,35,85,66,12,58,62,39,61,50,52,62,38,49,56,52,50,46,50,62,73,60,64,64,74,56,70,49,77,46,78,44,79,59,96,91,45,81,46,78,48,73,43,64,63,53,100,87,56,92,65,84,72,75,86,71,84,77,74,85,73,87,64,74,83,68,79,78,60,87,61,64,65,93,74,59,72,31,86,85,59,53,78,87,49,37,39,71,60,71,82,78,70,82,72,79,83,73,64,89,84,49,59,32,36,62,20,35,53,51,78,75,54,85,88,45,44,66,60,38,56,51,37,24,70,76,68,74,25,33,50,60,47,44,64,66,29,57,52,76,50,46,61,64,74,73,68,54,76,67,65,74,60,60,58,75,75,63,55,41,45,22,25,19,39,32,31,53,42,57,71,62,56,70,51,40,35,48,20,20,55,39,23,47,63,61,40,42,48,71,67,35,53,59,31,38,34,39,27,36,40,46,53,78,54,68,66,73,41,67,60,38,57,63,50,54,74,72,49,100,58,59,66,47,79,43,76,42,96,52,73,67,48,72,72,51,42,50,54,54,39,59,71,73,50,85,36,76,37,83,43,80,46,63,42,75,42,71,62,51,76,70,57,54,60,66,42,39,50,55,30,39,40,36,79,88,50,85,73,77,80,87,85,68,46,63,40,49,80,27,56,23,59,46,72,72,91,71,87,76,60,80,48,61,48,99,87,74,48,76,44,102

Radius of gyration: 32.45 Å; Cα contacts (8 Å, |Δi|>4): 655; chains: 1; bounding box: 85×84×72 Å

Organism: NCBI:txid35572